Protein 4DVH (pdb70)

Radius of gyration: 22.49 Å; Cα contacts (8 Å, |Δi|>4): 742; chains: 2; bounding box: 61×50×55 Å

InterPro domains:
  IPR001189 Manganese/iron superoxide dismutase [PIRSF000349] (12-232)
  IPR001189 Manganese/iron superoxide dismutase [PR01703] (59-72)
  IPR001189 Manganese/iron superoxide dismutase [PR01703] (101-114)
  IPR001189 Manganese/iron superoxide dismutase [PR01703] (153-161)
  IPR001189 Manganese/iron superoxide dismutase [PR01703] (192-204)
  IPR019831 Manganese/iron superoxide dismutase, N-terminal [PF00081] (35-117)
  IPR019832 Manganese/iron superoxide dismutase, C-terminal [PF02777] (126-226)
  IPR019833 Manganese/iron superoxide dismutase, binding site [PS00088] (194-201)
  IPR036314 Manganese/iron superoxide dismutase, C-terminal domain superfamily [G3DSA:3.55.40.20] (119-233)
  IPR036314 Manganese/iron superoxide dismutase, C-terminal domain superfamily [SSF54719] (120-232)
  IPR036324 Manganese/iron superoxide dismutase, N-terminal domain superfamily [G3DSA:1.10.287.990] (52-118)
  IPR036324 Manganese/iron superoxide dismutase, N-terminal domain superfamily [SSF46609] (35-119)

Solvent-accessible surface area: 17767 Å² total; per-residue (Å²): 125,13,107,8,139,48,29,182,26,58,26,78,55,134,105,1,0,50,98,14,10,39,66,94,2,4,51,0,4,19,30,96,20,0,101,58,17,7,71,100,2,49,81,83,5,45,109,108,18,71,67,78,21,18,66,89,0,0,95,55,2,20,163,49,89,167,82,138,36,9,33,33,15,0,0,0,12,16,0,0,40,10,2,1,98,0,4,18,48,114,11,91,92,30,44,186,77,0,82,71,27,0,56,93,69,42,49,36,31,121,99,0,39,86,39,0,9,95,20,0,55,88,11,55,3,0,0,0,0,0,0,0,0,26,53,106,59,175,48,51,5,45,46,22,57,10,61,29,2,19,2,0,28,56,115,45,19,96,9,0,0,0,0,0,0,9,7,0,1,6,2,70,39,8,22,43,94,25,55,51,0,0,126,79,0,32,57,0,1,25,12,92,41,0,10,125,46,14,57,117,8,78,204,91,47,4,94,7,142,49,24,199,30,83,26,79,57,134,106,1,0,50,97,12,10,39,69,95,1,4,51,1,3,20,28,93,21,0,104,57,19,8,76,96,0,45,78,84,3,40,118,103,31,73,68,95,48,6,71,80,0,0,101,58,2,16,162,44,79,165,86,134,37,10,32,31,16,0,0,0,3,18,0,0,15,6,2,2,111,0,4,16,51,114,15,91,92,30,43,184,72,0,84,68,26,0,58,93,72,42,48,34,36,132,98,0,56,89,42,0,9,107,20,0,52,89,11,55,3,0,0,0,0,0,0,0,0,28,53,105,66,199,51,60,6,45,39,21,57,9,61,28,2,19,2,0,36,57,114,47,18,112,10,0,0,0,0,0,0,10,7,1,0,6,2,71,39,8,22,42,94,24,50,48,0,0,121,79,0,32,56,0,1,21,13,92,27,0,9,124,40,22,65,114,9,136

Organism: Trypanosoma cruzi (strain CL Brener) (NCBI:txid353153)

Nearest PDB structures (foldseek):
  4dvh-assembly1_B  TM=1.002E+00  e=4.075E-36  Trypanosoma cruzi strain CL Brener
  4h3e-assembly2_B  TM=9.977E-01  e=4.562E-34  Trypanosoma cruzi strain CL Brener
  7sbh-assembly1_A-2  TM=9.423E-01  e=1.551E-19  Acinetobacter sp. Ver3
  8rdj-assembly1_I  TM=9.355E-01  e=3.514E-17  Sinapis alba
  3dc6-assembly1_C  TM=8.945E-01  e=4.495E-16  Caenorhabditis elegans

B-factor: mean 28.56, std 12.01, range [8.8, 100.06]

Secondary structure (DSSP, 8-state):
--S--PPPPSS-GGG-BTTTB-HHHHHHIIIIIIHHHHHHHHHHHTTTTTT--HHHHHHHHTT-GGGHHHHHHHHHHHHHHHHHHSB-TT-BPPPHHHHHHHHHHHSSHHHHHHHHHHHHHTS-SSEEEEEEEETTTTTEEEEEEEETT--GGGGT-EEEEEEE-SGGGTHHHHTT-HHHHHHHGGGTBBHHHHHHHHHHHT-/-BSSP-PPPPSS-GGG-BTTTB-HHHHHHIIIIIIHHHHHHHHHHHTTTTTT-BHHHHHHHHTT-GGGHHHHHHHHHHHHHHHHHTTB-TT-BPPPHHHHHHHHHHHSSHHHHHHHHHHHHHTS-SSEEEEEEEETTTTTEEEEEEEETT--GGGGT-EEEEEEE-SGGGTHHHHTT-HHHHHHHGGGTBBHHHHHHHHHHH-

Foldseek 3Di:
DPLDDQDDFPDDLCCPAPDFGHSVLSCCVRVPVLRVLSVQLCVLCVCVQPPPDLLRQLQVCPPPPVCVSNNLSSLVNVQSVQARRFFHHQAADADPVVQVLQCVQQVGPVSSLVVQLVLLVPQPAWWKWFWWQQVVPLRHTDIDIDHRSDDCVNVVTQTLHIDTSHCSNPCVPQNPCSSVSSVCRVRTTHNVSSVVSSVVSND/DFPLDDQDDFPDDLCCPAPDFGHSVLSCCVRVPVLVVLSVQLNVLCPVVRHPPHLLCQLQVCPPPPVCVSNNLSSLVNVLSSQASHFFHHQAADADPQVQVLQCVQQVGPVSSLVVQLVLLVPLPAWWKWFWWQDVVPVRHTDIDIDHRSDDCSNVVTQTLHIDTSHCSNPCVPQNVPSSVSSVCRVRTTHNVSSVVSSVVSD

Structure (mmCIF, N/CA/C/O backbone):
data_4DVH
#
_entry.id   4DVH
#
_cell.length_a   47.170
_cell.length_b   74.550
_cell.length_c   56.850
_cell.angle_alpha   90.00
_cell.angle_beta   96.81
_cell.angle_gamma   90.00
#
_symmetry.space_group_name_H-M   'P 1 21 1'
#
loop_
_entity.id
_entity.type
_entity.pdbx_description
1 polymer 'Superoxide dismutase'
2 non-polymer 'FE (III) ION'
3 water water
#
loop_
_atom_site.group_PDB
_atom_site.id
_atom_site.type_symbol
_atom_site.label_atom_id
_atom_site.label_alt_id
_atom_site.label_comp_id
_atom_site.label_asym_id
_atom_site.label_entity_id
_atom_site.label_seq_id
_atom_site.pdbx_PDB_ins_code
_atom_site.Cartn_x
_atom_site.Cartn_y
_atom_site.Cartn_z
_atom_site.occupancy
_atom_site.B_iso_or_equiv
_atom_site.auth_seq_id
_atom_site.auth_comp_id
_atom_site.auth_asym_id
_atom_site.auth_atom_id
_atom_site.pdbx_PDB_model_num
ATOM 1 N N . HIS A 1 6 ? 17.781 8.930 30.855 1.00 79.72 0 HIS A N 1
ATOM 2 C CA . HIS A 1 6 ? 18.863 9.809 31.306 1.00 79.33 0 HIS A CA 1
ATOM 3 C C . HIS A 1 6 ? 20.273 9.323 30.893 1.00 80.44 0 HIS A C 1
ATOM 4 O O . HIS A 1 6 ? 20.392 8.337 30.162 1.00 79.48 0 HIS A O 1
ATOM 11 N N . ALA A 1 7 ? 21.330 10.049 31.325 1.00 75.29 1 ALA A N 1
ATOM 12 C CA . ALA A 1 7 ? 22.732 9.717 31.056 1.00 74.18 1 ALA A CA 1
ATOM 13 C C . ALA A 1 7 ? 23.577 9.911 32.340 1.00 75.97 1 ALA A C 1
ATOM 14 O O . ALA A 1 7 ? 23.456 10.979 32.958 1.00 75.51 1 ALA A O 1
ATOM 16 N N . PRO A 1 8 ? 24.388 8.905 32.805 1.00 69.95 2 PRO A N 1
ATOM 17 C CA . PRO A 1 8 ? 24.652 7.579 32.204 1.00 67.96 2 PRO A CA 1
ATOM 18 C C . PRO A 1 8 ? 23.429 6.663 32.237 1.00 65.80 2 PRO A C 1
ATOM 19 O O . PRO A 1 8 ? 22.821 6.459 33.296 1.00 65.93 2 PRO A O 1
ATOM 23 N N . ALA A 1 9 ? 23.026 6.198 31.035 1.00 55.80 3 ALA A N 1
ATOM 24 C CA . ALA A 1 9 ? 21.866 5.343 30.797 1.00 52.32 3 ALA A CA 1
ATOM 25 C C . ALA A 1 9 ? 22.039 3.948 31.362 1.00 48.13 3 ALA A C 1
ATOM 26 O O . ALA A 1 9 ? 23.159 3.450 31.440 1.00 46.66 3 ALA A O 1
ATOM 28 N N . GLU A 1 10 ? 20.924 3.308 31.737 1.00 40.08 4 GLU A N 1
ATOM 29 C CA . GLU A 1 10 ? 20.918 1.922 32.203 1.00 37.71 4 GLU A CA 1
ATOM 30 C C . GLU A 1 10 ? 19.697 1.176 31.771 1.00 36.82 4 GLU A C 1
ATOM 31 O O . GLU A 1 10 ? 18.671 1.781 31.503 1.00 36.98 4 GLU A O 1
ATOM 37 N N . LEU A 1 11 ? 19.831 -0.132 31.664 1.00 30.10 5 LEU A N 1
ATOM 38 C CA . LEU A 1 11 ? 18.778 -1.052 31.300 1.00 28.49 5 LEU A CA 1
ATOM 39 C C . LEU A 1 11 ? 17.718 -0.980 32.418 1.00 31.44 5 LEU A C 1
ATOM 40 O O . LEU A 1 11 ? 18.064 -1.179 33.589 1.00 30.34 5 LEU A O 1
ATOM 45 N N . PRO A 1 12 ? 16.470 -0.565 32.094 1.00 27.74 6 PRO A N 1
ATOM 46 C CA . PRO A 1 12 ? 15.445 -0.414 33.144 1.00 27.38 6 PRO A CA 1
ATOM 47 C C . PRO A 1 12 ? 14.917 -1.732 33.679 1.00 30.03 6 PRO A C 1
ATOM 48 O O . PRO A 1 12 ? 14.964 -2.762 33.013 1.00 27.20 6 PRO A O 1
ATOM 52 N N . LYS A 1 13 ? 14.348 -1.666 34.867 1.00 29.07 7 LYS A N 1
ATOM 53 C CA . LYS A 1 13 ? 13.738 -2.819 35.515 1.00 29.11 7 LYS A CA 1
ATOM 54 C C . LYS A 1 13 ? 12.377 -2.982 34.874 1.00 30.97 7 LYS A C 1
ATOM 55 O O . LYS A 1 13 ? 11.700 -1.986 34.614 1.00 30.79 7 LYS A O 1
ATOM 61 N N . LEU A 1 14 ? 12.003 -4.218 34.563 1.00 25.85 8 LEU A N 1
ATOM 62 C CA . LEU A 1 14 ? 10.709 -4.489 33.933 1.00 24.47 8 LEU A CA 1
ATOM 63 C C . LEU A 1 14 ? 9.687 -4.715 35.008 1.00 26.27 8 LEU A C 1
ATOM 64 O O . LEU A 1 14 ? 10.053 -5.043 36.138 1.00 26.45 8 LEU A O 1
ATOM 69 N N . GLY A 1 15 ? 8.414 -4.567 34.641 1.00 20.36 9 GLY A N 1
ATOM 70 C CA . GLY A 1 15 ? 7.285 -4.757 35.534 1.00 19.26 9 GLY A CA 1
ATOM 71 C C . GLY A 1 15 ? 7.034 -6.204 35.894 1.00 22.36 9 GLY A C 1
ATOM 72 O O . GLY A 1 15 ? 6.318 -6.473 36.857 1.00 21.46 9 GLY A O 1
ATOM 73 N N . PHE A 1 16 ? 7.660 -7.134 35.157 1.00 19.73 10 PHE A N 1
ATOM 74 C CA . PHE A 1 16 ? 7.527 -8.586 35.278 1.00 19.87 10 PHE A CA 1
ATOM 75 C C . PHE A 1 16 ? 8.894 -9.277 35.209 1.00 29.65 10 PHE A C 1
ATOM 76 O O . PHE A 1 16 ? 9.898 -8.639 34.865 1.00 31.02 10 PHE A O 1
ATOM 84 N N . ASN A 1 17 ? 8.932 -10.598 35.482 1.00 28.54 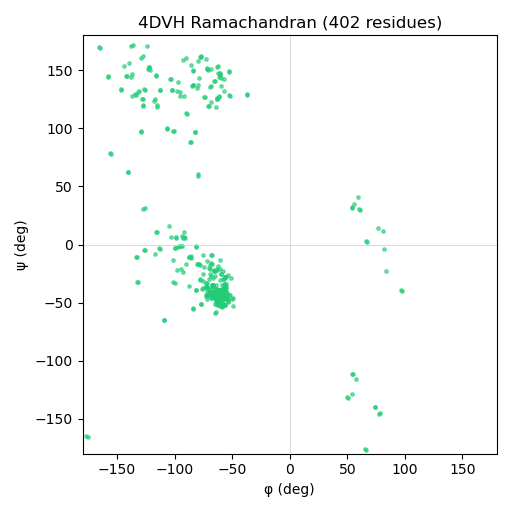11 ASN A N 1
ATOM 85 C CA . ASN A 1 17 ? 10.183 -11.356 35.404 1.00 28.67 11 ASN A CA 1
ATOM 86 C C . ASN A 1 17 ? 10.351 -11.887 33.982 1.00 33.70 11 ASN A C 1
ATOM 87 O O . ASN A 1 17 ? 9.585 -12.774 33.581 1.00 31.84 11 ASN A O 1
ATOM 92 N N . TRP A 1 18 ? 11.362 -11.362 33.232 1.00 32.64 12 TRP A N 1
ATOM 93 C CA . TRP A 1 18 ? 11.657 -11.783 31.859 1.00 33.18 12 TRP A CA 1
ATOM 94 C C . TRP A 1 18 ? 11.998 -13.265 31.765 1.00 33.39 12 TRP A C 1
ATOM 95 O O . TRP A 1 18 ? 11.765 -13.863 30.713 1.00 30.88 12 TRP A O 1
ATOM 106 N N . LYS A 1 19 ? 12.507 -13.858 32.876 1.00 27.91 13 LYS A N 1
ATOM 107 C CA . LYS A 1 19 ? 12.862 -15.276 32.963 1.00 27.88 13 LYS A CA 1
ATOM 108 C C . LYS A 1 19 ? 11.648 -16.187 32.790 1.00 30.64 13 LYS A C 1
ATOM 109 O O . LYS A 1 19 ? 11.814 -17.331 32.394 1.00 32.53 13 LYS A O 1
ATOM 115 N N . ASP A 1 20 ? 10.436 -15.677 33.025 1.00 25.35 14 ASP A N 1
ATOM 116 C CA . ASP A 1 20 ? 9.202 -16.440 32.801 1.00 26.33 14 ASP A CA 1
ATOM 117 C C . ASP A 1 20 ? 8.541 -16.080 31.448 1.00 29.56 14 ASP A C 1
ATOM 118 O O . ASP A 1 20 ? 7.422 -16.520 31.167 1.00 30.01 14 ASP A O 1
ATOM 123 N N . GLY A 1 21 ? 9.226 -15.268 30.649 1.00 24.49 15 GLY A N 1
ATOM 124 C CA . GLY A 1 21 ? 8.709 -14.764 29.386 1.00 22.91 15 GLY A CA 1
ATOM 125 C C . GLY A 1 21 ? 7.673 -13.696 29.662 1.00 26.27 15 GLY A C 1
ATOM 126 O O . GLY A 1 21 ? 7.833 -12.893 30.586 1.00 25.54 15 GLY A O 1
ATOM 127 N N . CYS A 1 22 ? 6.587 -13.698 28.883 1.00 23.11 16 CYS A N 1
ATOM 128 C CA . CYS A 1 22 ? 5.476 -12.776 29.039 1.00 23.01 16 CYS A CA 1
ATOM 129 C C . CYS A 1 22 ? 4.261 -13.472 28.427 1.00 27.44 16 CYS A C 1
ATOM 130 O O . CYS A 1 22 ? 3.898 -13.254 27.265 1.00 27.15 16 CYS A O 1
ATOM 133 N N . ALA A 1 23 ? 3.713 -14.407 29.217 1.00 24.20 17 ALA A N 1
ATOM 134 C CA . ALA A 1 23 ? 2.584 -15.273 28.885 1.00 23.81 17 ALA A CA 1
ATOM 135 C C . ALA A 1 23 ? 1.313 -14.490 28.569 1.00 27.38 17 ALA A C 1
ATOM 136 O O . ALA A 1 23 ? 1.061 -13.455 29.190 1.00 26.47 17 ALA A O 1
ATOM 138 N N . PRO A 1 24 ? 0.496 -14.951 27.602 1.00 25.60 18 PRO A N 1
ATOM 139 C CA . PRO A 1 24 ? 0.632 -16.198 26.821 1.00 25.78 18 PRO A CA 1
ATOM 140 C C . PRO A 1 24 ? 1.388 -16.092 25.490 1.00 30.55 18 PRO A C 1
ATOM 141 O O . PRO A 1 24 ? 1.440 -17.083 24.777 1.00 29.94 18 PRO A O 1
ATOM 145 N N . VAL A 1 25 ? 1.995 -14.927 25.167 1.00 28.55 19 VAL A N 1
ATOM 146 C CA . VAL A 1 25 ? 2.617 -14.712 23.848 1.00 27.75 19 VAL A CA 1
ATOM 147 C C . VAL A 1 25 ? 4.138 -14.833 23.721 1.00 31.74 19 VAL A C 1
ATOM 148 O O . VAL A 1 25 ? 4.603 -15.250 22.651 1.00 31.64 19 VAL A O 1
ATOM 152 N N . PHE A 1 26 ? 4.916 -14.475 24.772 1.00 26.65 20 PHE A N 1
ATOM 153 C CA . PHE A 1 26 ? 6.376 -14.545 24.669 1.00 25.33 20 PHE A CA 1
ATOM 154 C C . PHE A 1 26 ? 7.023 -15.587 25.553 1.00 28.56 20 PHE A C 1
ATOM 155 O O . PHE A 1 26 ? 6.738 -15.667 26.741 1.00 28.38 20 PHE A O 1
ATOM 163 N N . SER A 1 27 ? 7.932 -16.361 24.961 1.00 23.44 21 SER A N 1
ATOM 164 C CA . SER A 1 27 ? 8.691 -17.392 25.643 1.00 22.37 21 SER A CA 1
ATOM 165 C C . SER A 1 27 ? 9.812 -16.718 26.444 1.00 28.39 21 SER A C 1
ATOM 166 O O . SER A 1 27 ? 10.202 -15.600 26.097 1.00 27.26 21 SER A O 1
ATOM 169 N N . PRO A 1 28 ? 10.404 -17.412 27.455 1.00 26.15 22 PRO A N 1
ATOM 170 C CA . PRO A 1 28 ? 11.550 -16.824 28.181 1.00 25.26 22 PRO A CA 1
ATOM 171 C C . PRO A 1 28 ? 12.728 -16.456 27.280 1.00 25.87 22 PRO A C 1
ATOM 172 O O . PRO A 1 28 ? 13.352 -15.417 27.501 1.00 24.47 22 PRO A O 1
ATOM 176 N N . ARG A 1 29 ? 13.015 -17.281 26.251 1.00 22.37 23 ARG A N 1
ATOM 177 C CA . ARG A 1 29 ? 14.123 -17.040 25.322 1.00 21.59 23 ARG A CA 1
ATOM 178 C C . ARG A 1 29 ? 13.943 -15.781 24.510 1.00 25.80 23 ARG A C 1
ATOM 179 O O . ARG A 1 29 ? 14.901 -15.004 24.385 1.00 25.48 23 ARG A O 1
ATOM 187 N N . GLN A 1 30 ? 12.720 -15.566 23.972 1.00 21.35 24 GLN A N 1
ATOM 188 C CA . GLN A 1 30 ? 12.391 -14.370 23.192 1.00 20.88 24 GLN A CA 1
ATOM 189 C C . GLN A 1 30 ? 12.620 -13.113 24.039 1.00 22.54 24 GLN A C 1
ATOM 190 O O . GLN A 1 30 ? 13.177 -12.134 23.550 1.00 20.72 24 GLN A O 1
ATOM 196 N N . MET A 1 31 ? 12.206 -13.161 25.314 1.00 18.93 25 MET A N 1
ATOM 197 C CA . MET A 1 31 ? 12.366 -12.040 26.238 1.00 18.79 25 MET A CA 1
ATOM 198 C C . MET A 1 31 ? 13.838 -11.850 26.603 1.00 23.15 25 MET A C 1
ATOM 199 O O . MET A 1 31 ? 14.337 -10.725 26.638 1.00 21.15 25 MET A O 1
ATOM 204 N N . GLU A 1 32 ? 14.534 -12.960 26.835 1.00 21.51 26 GLU A N 1
ATOM 205 C CA . GLU A 1 32 ? 15.941 -12.963 27.212 1.00 21.23 26 GLU A CA 1
ATOM 206 C C . GLU A 1 32 ? 16.797 -12.296 26.140 1.00 25.80 26 GLU A C 1
ATOM 207 O O . GLU A 1 32 ? 17.591 -11.403 26.454 1.00 23.99 26 GLU A O 1
ATOM 213 N N . LEU A 1 33 ? 16.650 -12.740 24.868 1.00 22.10 27 LEU A N 1
ATOM 214 C CA . LEU A 1 33 ? 17.402 -12.155 23.760 1.00 19.15 27 LEU A CA 1
ATOM 215 C C . LEU A 1 33 ? 17.040 -10.687 23.582 1.00 22.36 27 LEU A C 1
ATOM 216 O O . LEU A 1 33 ? 17.917 -9.835 23.514 1.00 20.92 27 LEU A O 1
ATOM 221 N N . HIS A 1 34 ? 15.735 -10.381 23.542 1.00 19.76 28 HIS A N 1
ATOM 222 C CA . HIS A 1 34 ? 15.302 -9.014 23.309 1.00 17.81 28 HIS A CA 1
ATOM 223 C C . HIS A 1 34 ? 15.810 -7.978 24.316 1.00 24.00 28 HIS A C 1
ATOM 224 O O . HIS A 1 34 ? 16.314 -6.924 23.927 1.00 23.46 28 HIS A O 1
ATOM 231 N N . TYR A 1 35 ? 15.689 -8.295 25.592 1.00 20.99 29 TYR A N 1
ATOM 232 C CA . TYR A 1 35 ? 16.082 -7.409 26.685 1.00 20.13 29 TYR A CA 1
ATOM 233 C C . TYR A 1 35 ? 17.573 -7.483 27.021 1.00 25.76 29 TYR A C 1
ATOM 234 O O . TYR A 1 35 ? 18.247 -6.453 27.037 1.00 24.29 29 TYR A O 1
ATOM 243 N N . THR A 1 36 ? 18.089 -8.687 27.300 1.00 24.66 30 THR A N 1
ATOM 244 C CA . THR A 1 36 ? 19.482 -8.848 27.751 1.00 25.84 30 THR A CA 1
ATOM 245 C C . THR A 1 36 ? 20.526 -8.780 26.648 1.00 30.43 30 THR A C 1
ATOM 246 O O . THR A 1 36 ? 21.715 -8.618 26.956 1.00 29.44 30 THR A O 1
ATOM 250 N N . LYS A 1 37 ? 20.106 -8.938 25.378 1.00 25.69 31 LYS A N 1
ATOM 251 C CA . LYS A 1 37 ? 21.055 -8.881 24.263 1.00 24.76 31 LYS A CA 1
ATOM 252 C C . LYS A 1 37 ? 20.860 -7.605 23.459 1.00 27.80 31 LYS A C 1
ATOM 253 O O . LYS A 1 37 ? 21.725 -6.732 23.489 1.00 27.33 31 LYS A O 1
ATOM 259 N N . HIS A 1 38 ? 19.695 -7.463 22.805 1.00 21.98 32 HIS A N 1
ATOM 260 C CA . HIS A 1 38 ? 19.371 -6.299 21.990 1.00 20.21 32 HIS A CA 1
ATOM 261 C C . HIS A 1 38 ? 19.269 -5.007 22.813 1.00 25.60 32 HIS A C 1
ATOM 262 O O . HIS A 1 38 ? 20.033 -4.087 22.550 1.00 27.27 32 HIS A O 1
ATOM 269 N N . HIS A 1 39 ? 18.386 -4.923 23.818 1.00 19.97 33 HIS A N 1
ATOM 270 C CA . HIS A 1 39 ? 18.269 -3.671 24.579 1.00 18.58 33 HIS A CA 1
ATOM 271 C C . HIS A 1 39 ? 19.569 -3.331 25.322 1.00 24.52 33 HIS A C 1
ATOM 272 O O . HIS A 1 39 ? 20.010 -2.177 25.272 1.00 24.15 33 HIS A O 1
ATOM 279 N N . LYS A 1 40 ? 20.202 -4.334 25.975 1.00 22.47 34 LYS A N 1
ATOM 280 C CA . LYS A 1 40 ? 21.459 -4.123 26.708 1.00 22.45 34 LYS A CA 1
ATOM 281 C C . LYS A 1 40 ? 22.556 -3.552 25.796 1.00 23.79 34 LYS A C 1
ATOM 282 O O . LYS A 1 40 ? 23.277 -2.641 26.212 1.00 23.57 34 LYS A O 1
ATOM 288 N N . ALA A 1 41 ? 22.619 -4.025 24.528 1.00 18.51 35 ALA A N 1
ATOM 289 C CA . ALA A 1 41 ? 23.611 -3.522 23.554 1.00 17.58 35 ALA A CA 1
ATOM 290 C C . ALA A 1 41 ? 23.342 -2.067 23.205 1.00 18.87 35 ALA A C 1
ATOM 291 O O . ALA A 1 41 ? 24.274 -1.294 23.026 1.00 19.00 35 ALA A O 1
ATOM 293 N N . TYR A 1 42 ? 22.069 -1.682 23.142 1.00 15.69 36 TYR A N 1
ATOM 294 C CA . TYR A 1 42 ? 21.703 -0.292 22.876 1.00 15.55 36 TYR A CA 1
ATOM 295 C C . TYR A 1 42 ? 22.144 0.604 24.044 1.00 19.76 36 TYR A C 1
ATOM 296 O O . TYR A 1 42 ? 22.745 1.662 23.809 1.00 20.33 36 TYR A O 1
ATOM 305 N N . VAL A 1 43 ? 21.913 0.152 25.288 1.00 15.01 37 VAL A N 1
ATOM 306 C CA . VAL A 1 43 ? 22.308 0.865 26.505 1.00 14.24 37 VAL A CA 1
ATOM 307 C C . VAL A 1 43 ? 23.850 1.059 26.555 1.00 22.60 37 VAL A C 1
ATOM 308 O O . VAL A 1 43 ? 24.327 2.198 26.736 1.00 21.86 37 VAL A O 1
ATOM 312 N N . ASP A 1 44 ? 24.615 -0.042 26.339 1.00 19.62 38 ASP A N 1
ATOM 313 C CA . ASP A 1 44 ? 26.070 0.004 26.392 1.00 19.85 38 ASP A CA 1
ATOM 314 C C . ASP A 1 44 ? 26.620 0.915 25.327 1.00 24.73 38 ASP A C 1
ATOM 315 O O . ASP A 1 44 ? 27.473 1.746 25.643 1.00 26.32 38 ASP A O 1
ATOM 320 N N . LYS A 1 45 ? 26.121 0.794 24.074 1.00 19.65 39 LYS A N 1
ATOM 321 C CA . LYS A 1 45 ? 26.623 1.620 22.986 1.00 18.95 39 LYS A CA 1
ATOM 322 C C . LYS A 1 45 ? 26.263 3.104 23.159 1.00 22.81 39 LYS A C 1
ATOM 323 O O . LYS A 1 45 ? 27.066 3.980 22.841 1.00 21.06 39 LYS A O 1
ATOM 329 N N . LEU A 1 46 ? 25.079 3.375 23.712 1.00 20.28 40 LEU A N 1
ATOM 330 C CA . LEU A 1 46 ? 24.644 4.737 24.018 1.00 20.23 40 LEU A CA 1
ATOM 331 C C . LEU A 1 46 ? 25.626 5.347 25.033 1.00 24.76 40 LEU A C 1
ATOM 332 O O . LEU A 1 46 ? 26.142 6.425 24.783 1.00 24.70 40 LEU A O 1
ATOM 337 N N . ASN A 1 47 ? 25.892 4.649 26.155 1.00 21.70 41 ASN A N 1
ATOM 338 C CA . ASN A 1 47 ? 26.833 5.096 27.195 1.00 21.94 41 ASN A CA 1
ATOM 339 C C . ASN A 1 47 ? 28.230 5.385 26.614 1.00 28.58 41 ASN A C 1
ATOM 340 O O . ASN A 1 47 ? 28.831 6.402 26.967 1.00 29.83 41 ASN A O 1
ATOM 345 N N . ALA A 1 48 ? 28.702 4.538 25.672 1.00 24.63 42 ALA A N 1
ATOM 346 C CA . ALA A 1 48 ? 29.998 4.700 25.000 1.00 23.90 42 ALA A CA 1
ATOM 347 C C . ALA A 1 48 ? 30.018 5.929 24.075 1.00 28.66 42 ALA A C 1
ATOM 348 O O . ALA A 1 48 ? 30.969 6.713 24.126 1.00 29.92 42 ALA A O 1
ATOM 350 N N . LEU A 1 49 ? 28.984 6.126 23.252 1.00 22.18 43 LEU A N 1
ATOM 351 C CA . LEU A 1 49 ? 28.953 7.282 22.339 1.00 22.82 43 LEU A CA 1
ATOM 352 C C . LEU A 1 49 ? 28.633 8.625 23.018 1.00 28.65 43 LEU A C 1
ATOM 353 O O . LEU A 1 49 ? 28.993 9.699 22.505 1.00 27.18 43 LEU A O 1
ATOM 358 N N . ALA A 1 50 ? 27.942 8.558 24.143 1.00 26.68 44 ALA A N 1
ATOM 359 C CA . ALA A 1 50 ? 27.566 9.740 24.885 1.00 27.71 44 ALA A CA 1
ATOM 360 C C . ALA A 1 50 ? 28.668 10.144 25.872 1.00 34.17 44 ALA A C 1
ATOM 361 O O . ALA A 1 50 ? 28.862 11.340 26.099 1.00 35.36 44 ALA A O 1
ATOM 363 N N . GLY A 1 51 ? 29.353 9.161 26.454 1.00 30.21 45 GLY A N 1
ATOM 364 C CA . GLY A 1 51 ? 30.376 9.410 27.457 1.00 29.62 45 GLY A CA 1
ATOM 365 C C . GLY A 1 51 ? 29.803 10.184 28.631 1.00 34.64 45 GLY A C 1
ATOM 366 O O . GLY A 1 51 ? 28.866 9.730 29.286 1.00 34.31 45 GLY A O 1
ATOM 367 N N . THR A 1 52 ? 30.290 11.403 28.823 1.00 31.86 46 THR A N 1
ATOM 368 C CA . THR A 1 52 ? 29.867 12.270 29.912 1.00 30.88 46 THR A CA 1
ATOM 369 C C . THR A 1 52 ? 29.206 13.544 29.391 1.00 32.66 46 THR A C 1
ATOM 370 O O . THR A 1 52 ? 28.621 14.304 30.166 1.00 30.93 46 THR A O 1
ATOM 374 N N . THR A 1 53 ? 29.267 13.737 28.068 1.00 31.11 47 THR A N 1
ATOM 375 C CA . THR A 1 53 ? 28.756 14.882 27.299 1.00 32.28 47 THR A CA 1
ATOM 376 C C . THR A 1 53 ? 27.249 15.198 27.497 1.00 38.04 47 THR A C 1
ATOM 377 O O . THR A 1 53 ? 26.860 16.373 27.494 1.00 39.64 47 THR A O 1
ATOM 381 N N . TYR A 1 54 ? 26.420 14.156 27.655 1.00 31.45 48 TYR A N 1
ATOM 382 C CA . TYR A 1 54 ? 24.969 14.274 27.763 1.00 29.74 48 TYR A CA 1
ATOM 383 C C . TYR A 1 54 ? 24.423 14.092 29.152 1.00 32.57 48 TYR A C 1
ATOM 384 O O . TYR A 1 54 ? 23.212 13.939 29.318 1.00 31.62 48 TYR A O 1
ATOM 393 N N . ASP A 1 55 ? 25.297 14.176 30.164 1.00 30.28 49 ASP A N 1
ATOM 394 C CA . ASP A 1 55 ? 24.896 14.075 31.573 1.00 31.00 49 ASP A CA 1
ATOM 395 C C . ASP A 1 55 ? 23.855 15.123 31.940 1.00 33.84 49 ASP A C 1
ATOM 396 O O . ASP A 1 55 ? 23.888 16.238 31.408 1.00 32.67 49 ASP A O 1
ATOM 401 N N . GLY A 1 56 ? 22.905 14.722 32.793 1.00 31.07 50 GLY A N 1
ATOM 402 C CA . GLY A 1 56 ? 21.791 15.550 33.252 1.00 29.42 50 GLY A CA 1
ATOM 403 C C . GLY A 1 56 ? 20.609 15.582 32.310 1.00 33.13 50 GLY A C 1
ATOM 404 O O . GLY A 1 56 ? 19.490 15.890 32.721 1.00 34.09 50 GLY A O 1
ATOM 405 N N . LYS A 1 57 ? 20.841 15.283 31.028 1.00 30.11 51 LYS A N 1
ATOM 406 C CA . LYS A 1 57 ? 19.767 15.282 30.038 1.00 28.36 51 LYS A CA 1
ATOM 407 C C . LYS A 1 57 ? 18.948 14.007 30.134 1.00 30.87 51 LYS A C 1
ATOM 408 O O . LYS A 1 57 ? 19.499 12.921 30.354 1.00 30.27 51 LYS A O 1
ATOM 414 N N . SER A 1 58 ? 17.623 14.131 29.930 1.00 25.53 52 SER A N 1
ATOM 415 C CA . SER A 1 58 ? 16.791 12.950 29.879 1.00 24.58 52 SER A CA 1
ATOM 416 C C . SER A 1 58 ? 17.022 12.333 28.477 1.00 28.70 52 SER A C 1
ATOM 417 O O . SER A 1 58 ? 17.505 13.018 27.563 1.00 27.39 52 SER A O 1
ATOM 420 N N . ILE A 1 59 ? 16.666 11.054 28.309 1.00 24.96 53 ILE A N 1
ATOM 421 C CA . ILE A 1 59 ? 16.800 10.373 27.039 1.00 25.31 53 ILE A CA 1
ATOM 422 C C . ILE A 1 59 ? 16.068 11.114 25.911 1.00 30.17 53 ILE A C 1
ATOM 423 O O . ILE A 1 59 ? 16.604 11.170 24.814 1.00 30.73 53 ILE A O 1
ATOM 428 N N . GLU A 1 60 ? 14.877 11.713 26.197 1.00 25.68 54 GLU A N 1
ATOM 429 C CA . GLU A 1 60 ? 14.074 12.466 25.222 1.00 25.24 54 GLU A CA 1
ATOM 430 C C . GLU A 1 60 ? 14.857 13.695 24.720 1.00 30.55 54 GLU A C 1
ATOM 431 O O . GLU A 1 60 ? 14.974 13.888 23.510 1.00 29.75 54 GLU A O 1
ATOM 437 N N . GLU A 1 61 ? 15.465 14.458 25.646 1.00 27.11 55 GLU A N 1
ATOM 438 C CA . GLU A 1 61 ? 16.309 15.606 25.319 1.00 27.42 55 GLU A CA 1
ATOM 439 C C . GLU A 1 61 ? 17.523 15.210 24.464 1.00 29.24 55 GLU A C 1
ATOM 440 O O . GLU A 1 61 ? 17.875 15.951 23.534 1.00 27.31 55 GLU A O 1
ATOM 446 N N . ILE A 1 62 ? 18.146 14.034 24.758 1.00 23.87 56 ILE A N 1
ATOM 447 C CA . ILE A 1 62 ? 19.297 13.559 23.974 1.00 22.26 56 ILE A CA 1
ATOM 448 C C . ILE A 1 62 ? 18.781 13.292 22.574 1.00 27.56 56 ILE A C 1
ATOM 449 O O . ILE A 1 62 ? 19.331 13.839 21.619 1.00 27.07 56 ILE A O 1
ATOM 454 N N . ILE A 1 63 ? 17.669 12.510 22.456 1.00 24.62 57 ILE A N 1
ATOM 455 C CA . ILE A 1 63 ? 17.062 12.188 21.159 1.00 23.53 57 ILE A CA 1
ATOM 456 C C . ILE A 1 63 ? 16.848 13.444 20.312 1.00 25.40 57 ILE A C 1
ATOM 457 O O . ILE A 1 63 ? 17.319 13.489 19.183 1.00 24.55 57 ILE A O 1
ATOM 462 N N . LEU A 1 64 ? 16.179 14.462 20.875 1.00 23.03 58 LEU A N 1
ATOM 463 C CA . LEU A 1 64 ? 15.885 15.725 20.175 1.00 22.98 58 LEU A CA 1
ATOM 464 C C . LEU A 1 64 ? 17.117 16.536 19.788 1.00 28.08 58 LEU A C 1
ATOM 465 O O . LEU A 1 64 ? 17.138 17.105 18.706 1.00 27.98 58 LEU A O 1
ATOM 470 N N . ALA A 1 65 ? 18.150 16.567 20.652 1.00 25.13 59 ALA A N 1
ATOM 471 C CA . ALA A 1 65 ? 19.389 17.303 20.382 1.00 24.27 59 ALA A CA 1
ATOM 472 C C . ALA A 1 65 ? 20.138 16.729 19.169 1.00 30.39 59 ALA A C 1
ATOM 473 O O . ALA A 1 65 ? 20.607 17.503 18.349 1.00 30.27 59 ALA A O 1
ATOM 475 N N . VAL A 1 66 ? 20.224 15.371 19.056 1.00 26.20 60 VAL A N 1
ATOM 476 C CA . VAL A 1 66 ? 20.944 14.624 18.011 1.00 24.43 60 VAL A CA 1
ATOM 477 C C . VAL A 1 66 ? 20.178 14.234 16.728 1.00 26.10 60 VAL A C 1
ATOM 478 O O . VAL A 1 66 ? 20.815 13.842 15.745 1.00 25.42 60 VAL A O 1
ATOM 482 N N . ALA A 1 67 ? 18.845 14.284 16.741 1.00 23.05 61 ALA A N 1
ATOM 483 C CA . ALA A 1 67 ? 18.031 13.935 15.560 1.00 23.88 61 ALA A CA 1
ATOM 484 C C . ALA A 1 67 ? 18.385 14.855 14.375 1.00 31.21 61 ALA A C 1
ATOM 485 O O . ALA A 1 67 ? 18.573 16.048 14.585 1.00 31.17 61 ALA A O 1
ATOM 487 N N . ASN A 1 68 ? 18.528 14.298 13.164 1.00 30.11 62 ASN A N 1
ATOM 488 C CA . ASN A 1 68 ? 18.867 15.032 11.925 1.00 31.50 62 ASN A CA 1
ATOM 489 C C . ASN A 1 68 ? 20.211 15.787 12.003 1.00 38.12 62 ASN A C 1
ATOM 490 O O . ASN A 1 68 ? 20.343 16.925 11.530 1.00 37.56 62 ASN A O 1
ATOM 495 N N . ASP A 1 69 ? 21.202 15.119 12.617 1.00 36.02 63 ASP A N 1
ATOM 496 C CA . ASP A 1 69 ? 22.577 15.587 12.768 1.00 35.81 63 ASP A CA 1
ATOM 497 C C . ASP A 1 69 ? 23.458 14.449 12.289 1.00 39.06 63 ASP A C 1
ATOM 498 O O . ASP A 1 69 ? 23.708 13.499 13.036 1.00 37.42 63 ASP A O 1
ATOM 503 N N . ALA A 1 70 ? 23.904 14.543 11.025 1.00 36.16 64 ALA A N 1
ATOM 504 C CA . ALA A 1 70 ? 24.736 13.569 10.311 1.00 36.03 64 ALA A CA 1
ATOM 505 C C . ALA A 1 70 ? 25.998 13.130 11.069 1.00 38.70 64 ALA A C 1
ATOM 506 O O . ALA A 1 70 ? 26.474 12.002 10.897 1.00 39.60 64 ALA A O 1
ATOM 508 N N . GLU A 1 71 ? 26.517 14.010 11.913 1.00 33.61 65 GLU A N 1
ATOM 509 C CA . GLU A 1 71 ? 27.719 13.750 12.705 1.00 34.34 65 GLU A CA 1
ATOM 510 C C . GLU A 1 71 ? 27.447 12.896 13.958 1.00 38.36 65 GLU A C 1
ATOM 511 O O . GLU A 1 71 ? 28.396 12.366 14.538 1.00 39.85 65 GLU A O 1
ATOM 517 N N . LYS A 1 72 ? 26.167 12.782 14.383 1.00 30.88 66 LYS A N 1
ATOM 518 C CA . LYS A 1 72 ? 25.780 12.048 15.586 1.00 28.82 66 LYS A CA 1
ATOM 519 C C . LYS A 1 72 ? 24.675 11.008 15.301 1.00 32.32 66 LYS A C 1
ATOM 520 O O . LYS A 1 72 ? 23.865 10.724 16.189 1.00 33.52 66 LYS A O 1
ATOM 526 N N . LYS A 1 73 ? 24.648 10.436 14.075 1.00 26.39 67 LYS A N 1
ATOM 527 C CA . LYS A 1 73 ? 23.664 9.421 13.679 1.00 26.05 67 LYS A CA 1
ATOM 528 C C . LYS A 1 73 ? 23.756 8.156 14.556 1.00 27.94 67 LYS A C 1
ATOM 529 O O . LYS A 1 73 ? 22.720 7.594 14.929 1.00 25.62 67 LYS A O 1
ATOM 535 N N . GLY A 1 74 ? 24.994 7.749 14.877 1.00 23.43 68 GLY A N 1
ATOM 536 C CA . GLY A 1 74 ? 25.291 6.621 15.739 1.00 22.62 68 GLY A CA 1
ATOM 537 C C . GLY A 1 74 ? 24.630 6.793 17.093 1.00 28.22 68 GLY A C 1
ATOM 538 O O . GLY A 1 74 ? 23.900 5.911 17.555 1.00 27.60 68 GLY A O 1
ATOM 539 N N . LEU A 1 75 ? 24.856 7.953 17.724 1.00 24.76 69 LEU A N 1
ATOM 540 C CA . LEU A 1 75 ? 24.274 8.312 19.010 1.00 23.48 69 LEU A CA 1
ATOM 541 C C . LEU A 1 75 ? 22.741 8.392 18.911 1.00 25.16 69 LEU A C 1
ATOM 542 O O . LEU A 1 75 ? 22.063 7.862 19.783 1.00 24.35 69 LEU A O 1
ATOM 547 N N . PHE A 1 76 ? 22.199 8.985 17.832 1.00 21.12 70 PHE A N 1
ATOM 548 C CA . PHE A 1 76 ? 20.736 9.047 17.628 1.00 19.78 70 PHE A CA 1
ATOM 549 C C . PHE A 1 76 ? 20.156 7.634 17.645 1.00 21.59 70 PHE A C 1
ATOM 550 O O . PHE A 1 76 ? 19.192 7.376 18.379 1.00 18.50 70 PHE A O 1
ATOM 558 N N . ASN A 1 77 ? 20.737 6.728 16.821 1.00 18.98 71 ASN A N 1
ATOM 559 C CA . ASN A 1 77 ? 20.288 5.335 16.727 1.00 19.05 71 ASN A CA 1
ATOM 560 C C . ASN A 1 77 ? 20.235 4.623 18.092 1.00 23.74 71 ASN A C 1
ATOM 561 O O . ASN A 1 77 ? 19.256 3.973 18.400 1.00 24.80 71 ASN A O 1
ATOM 566 N N . GLN A 1 78 ? 21.276 4.748 18.899 1.00 20.08 72 GLN A N 1
ATOM 567 C CA . GLN A 1 78 ? 21.355 4.101 20.210 1.00 19.02 72 GLN A CA 1
ATOM 568 C C . GLN A 1 78 ? 20.421 4.762 21.221 1.00 22.34 72 GLN A C 1
ATOM 569 O O . GLN A 1 78 ? 19.735 4.039 21.936 1.00 21.41 72 GLN A O 1
ATOM 575 N N . ALA A 1 79 ? 20.375 6.127 21.273 1.00 19.30 73 ALA A N 1
ATOM 576 C CA . ALA A 1 79 ? 19.487 6.873 22.188 1.00 18.55 73 ALA A CA 1
ATOM 577 C C . ALA A 1 79 ? 18.016 6.575 21.887 1.00 23.78 73 ALA A C 1
ATOM 578 O O . ALA A 1 79 ? 17.242 6.295 22.815 1.00 24.64 73 ALA A O 1
ATOM 580 N N . ALA A 1 80 ? 17.637 6.624 20.590 1.00 17.76 74 ALA A N 1
ATOM 581 C CA . ALA A 1 80 ? 16.262 6.387 20.161 1.00 16.32 74 ALA A CA 1
ATOM 582 C C . ALA A 1 80 ? 15.875 4.951 20.443 1.00 20.41 74 ALA A C 1
ATOM 583 O O . ALA A 1 80 ? 14.772 4.722 20.912 1.00 20.66 74 ALA A O 1
ATOM 585 N N . GLN A 1 81 ? 16.769 3.984 20.156 1.00 15.34 75 GLN A N 1
ATOM 586 C CA . GLN A 1 81 ? 16.460 2.577 20.405 1.00 15.80 75 GLN A CA 1
ATOM 587 C C . GLN A 1 81 ? 16.324 2.273 21.890 1.00 20.12 75 GLN A C 1
ATOM 588 O O . GLN A 1 81 ? 15.507 1.437 22.248 1.00 20.72 75 GLN A O 1
ATOM 594 N N . HIS A 1 82 ? 17.124 2.940 22.754 1.00 16.05 76 HIS A N 1
ATOM 595 C CA . HIS A 1 82 ? 17.008 2.792 24.194 1.00 16.35 76 HIS A CA 1
ATOM 596 C C . HIS A 1 82 ? 15.633 3.302 24.670 1.00 20.81 76 HIS A C 1
ATOM 597 O O . HIS A 1 82 ? 14.961 2.602 25.436 1.00 18.06 76 HIS A O 1
ATOM 604 N N . PHE A 1 83 ? 15.205 4.516 24.195 1.00 18.06 77 PHE A N 1
ATOM 605 C CA . PHE A 1 83 ? 13.881 5.050 24.512 1.00 18.12 77 PHE A CA 1
ATOM 606 C C . PHE A 1 83 ? 12.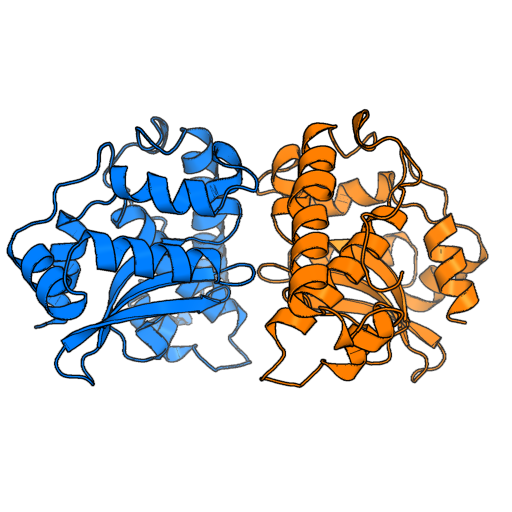792 4.072 24.013 1.00 21.29 77 PHE A C 1
ATOM 607 O O . PHE A 1 83 ? 11.899 3.710 24.779 1.00 21.58 77 PHE A O 1
ATOM 615 N N . ASN A 1 84 ? 12.855 3.696 22.729 1.00 16.22 78 ASN A N 1
ATOM 616 C CA . ASN A 1 84 ? 11.883 2.811 22.065 1.00 15.86 78 ASN A CA 1
ATOM 617 C C . ASN A 1 84 ? 11.709 1.483 22.766 1.00 18.23 78 ASN A C 1
ATOM 618 O O . ASN A 1 84 ? 10.572 1.050 22.943 1.00 16.08 78 ASN A O 1
ATOM 623 N N . HIS A 1 85 ? 12.823 0.831 23.189 1.00 15.89 79 HIS A N 1
ATOM 624 C CA . HIS A 1 85 ? 12.723 -0.461 23.891 1.00 15.06 79 HIS A CA 1
ATOM 625 C C . HIS A 1 85 ? 12.185 -0.294 25.294 1.00 21.12 79 HIS A C 1
ATOM 626 O O . HIS A 1 85 ? 11.425 -1.142 25.755 1.00 23.72 79 HIS A O 1
ATOM 633 N N . THR A 1 86 ? 12.548 0.795 25.980 1.00 16.41 80 THR A N 1
ATOM 634 C CA . THR A 1 86 ? 12.050 1.064 27.331 1.00 16.33 80 THR A CA 1
ATOM 635 C C . THR A 1 86 ? 10.534 1.245 27.267 1.00 21.76 80 THR A C 1
ATOM 636 O O . THR A 1 86 ? 9.822 0.737 28.121 1.00 21.44 80 THR A O 1
ATOM 640 N N . PHE A 1 87 ? 10.055 1.987 26.252 1.00 18.78 81 PHE A N 1
ATOM 641 C CA . PHE A 1 87 ? 8.639 2.222 26.039 1.00 18.51 81 PHE A CA 1
ATOM 642 C C . PHE A 1 87 ? 7.896 0.916 25.759 1.00 21.08 81 PHE A C 1
ATOM 643 O O . PHE A 1 87 ? 6.943 0.594 26.478 1.00 21.14 81 PHE A O 1
ATOM 651 N N . TYR A 1 88 ? 8.389 0.132 24.789 1.00 16.43 82 TYR A N 1
ATOM 652 C CA . TYR A 1 88 ? 7.822 -1.168 24.376 1.00 16.61 82 TYR A CA 1
ATOM 653 C C . TYR A 1 88 ? 7.754 -2.185 25.519 1.00 21.06 82 TYR A C 1
ATOM 654 O O . TYR A 1 88 ? 6.713 -2.826 25.701 1.00 21.54 82 TYR A O 1
ATOM 663 N N . PHE A 1 89 ? 8.839 -2.320 26.299 1.00 17.40 83 PHE A N 1
ATOM 664 C CA . PHE A 1 89 ? 8.863 -3.259 27.439 1.00 17.21 83 PHE A CA 1
ATOM 665 C C . PHE A 1 89 ? 7.901 -2.866 28.548 1.00 22.18 83 PHE A C 1
ATOM 666 O O . PHE A 1 89 ? 7.451 -3.751 29.266 1.00 22.58 83 PHE A O 1
ATOM 674 N N . ARG A 1 90 ? 7.509 -1.561 28.637 1.00 19.98 84 ARG A N 1
ATOM 675 C CA . ARG A 1 90 ? 6.480 -1.137 29.608 1.00 19.79 84 ARG A CA 1
ATOM 676 C C . ARG A 1 90 ? 5.069 -1.302 28.972 1.00 23.13 84 ARG A C 1
ATOM 677 O O . ARG A 1 90 ? 4.068 -1.205 29.683 1.00 22.79 84 ARG A O 1
ATOM 685 N N . CYS A 1 91 ? 4.985 -1.558 27.642 1.00 18.37 85 CYS A N 1
ATOM 686 C CA . CYS A 1 91 ? 3.679 -1.742 27.006 1.00 18.33 85 CYS A CA 1
ATOM 687 C C . CYS A 1 91 ? 3.179 -3.191 27.110 1.00 20.94 85 CYS A C 1
ATOM 688 O O . CYS A 1 91 ? 2.048 -3.462 26.753 1.00 19.40 85 CYS A O 1
ATOM 691 N N . ILE A 1 92 ? 4.039 -4.115 27.553 1.00 18.43 86 ILE A N 1
ATOM 692 C CA . ILE A 1 92 ? 3.695 -5.536 27.680 1.00 17.92 86 ILE A CA 1
ATOM 693 C C . ILE A 1 92 ? 3.752 -6.004 29.138 1.00 22.34 86 ILE A C 1
ATOM 694 O O . ILE A 1 92 ? 4.544 -5.489 29.919 1.00 21.10 86 ILE A O 1
ATOM 699 N N . THR A 1 93 ? 2.863 -6.921 29.507 1.00 21.01 87 THR A N 1
ATOM 700 C CA . THR A 1 93 ? 2.769 -7.489 30.858 1.00 22.06 87 THR A CA 1
ATOM 701 C C . THR A 1 93 ? 2.053 -8.841 30.765 1.00 25.43 87 THR A C 1
ATOM 702 O O . THR A 1 93 ? 1.174 -8.976 29.905 1.00 23.99 87 THR A O 1
ATOM 706 N N . PRO A 1 94 ? 2.415 -9.859 31.597 1.00 21.87 88 PRO A N 1
ATOM 707 C CA . PRO A 1 94 ? 1.746 -11.168 31.480 1.00 21.13 88 PRO A CA 1
ATOM 708 C C . PRO A 1 94 ? 0.228 -11.045 31.538 1.00 23.85 88 PRO A C 1
ATOM 709 O O . PRO A 1 94 ? -0.306 -10.343 32.403 1.00 21.29 88 PRO A O 1
ATOM 713 N N . ASN A 1 95 ? -0.462 -11.646 30.542 1.00 22.20 89 ASN A N 1
ATOM 714 C CA . ASN A 1 95 ? -1.937 -11.660 30.403 1.00 22.23 89 ASN A CA 1
ATOM 715 C C . ASN A 1 95 ? -2.568 -10.292 30.108 1.00 26.51 89 ASN A C 1
ATOM 716 O O . ASN A 1 95 ? -3.804 -10.201 30.015 1.00 25.18 89 ASN A O 1
ATOM 721 N N . GLY A 1 96 ? -1.717 -9.257 29.964 1.00 21.54 90 GLY A N 1
ATOM 722 C CA . GLY A 1 96 ? -2.124 -7.887 29.686 1.00 20.60 90 GLY A CA 1
ATOM 723 C C . GLY A 1 96 ? -2.910 -7.240 30.806 1.00 25.45 90 GLY A C 1
ATOM 724 O O . GLY A 1 96 ? -3.068 -7.817 31.883 1.00 25.07 90 GLY A O 1
ATOM 725 N N . LYS A 1 97 ? -3.369 -6.016 30.579 1.00 21.89 91 LYS A N 1
ATOM 726 C CA . LYS A 1 97 ? -4.229 -5.295 31.529 1.00 21.33 91 LYS A CA 1
ATOM 727 C C . LYS A 1 97 ? -5.355 -4.714 30.699 1.00 27.08 91 LYS A C 1
ATOM 728 O O . LYS A 1 97 ? -5.075 -4.070 29.681 1.00 25.73 91 LYS A O 1
ATOM 734 N N . ALA A 1 98 ? -6.621 -4.952 31.100 1.00 24.95 92 ALA A N 1
ATOM 735 C CA . ALA A 1 98 ? -7.793 -4.416 30.386 1.00 24.84 92 ALA A CA 1
ATOM 736 C C . ALA A 1 98 ? -7.682 -2.904 30.205 1.00 27.35 92 ALA A C 1
ATOM 737 O O . ALA A 1 98 ? -7.083 -2.187 31.013 1.00 24.14 92 ALA A O 1
ATOM 739 N N . MET A 1 99 ? -8.261 -2.434 29.119 1.00 25.95 93 MET A N 1
ATOM 740 C CA . MET A 1 99 ? -8.255 -1.034 28.766 1.00 26.84 93 MET A CA 1
ATOM 741 C C . MET A 1 99 ? -9.137 -0.193 29.706 1.00 33.93 93 MET A C 1
ATOM 742 O O . MET A 1 99 ? -10.343 -0.437 29.768 1.00 36.08 93 MET A O 1
ATOM 747 N N . PRO A 1 100 ? -8.582 0.799 30.442 1.00 29.81 94 PRO A N 1
ATOM 748 C CA . PRO A 1 100 ? -9.445 1.686 31.252 1.00 28.85 94 PRO A CA 1
ATOM 749 C C . PRO A 1 100 ? -10.415 2.482 30.359 1.00 32.85 94 PRO A C 1
ATOM 750 O O . PRO A 1 100 ? -10.115 2.757 29.196 1.00 31.08 94 PRO A O 1
ATOM 754 N N . LYS A 1 101 ? -11.565 2.871 30.931 1.00 30.98 95 LYS A N 1
ATOM 755 C CA . LYS A 1 101 ? -12.645 3.624 30.283 1.00 30.86 95 LYS A CA 1
ATOM 756 C C . LYS A 1 101 ? -12.160 4.874 29.544 1.00 34.69 95 LYS A C 1
ATOM 757 O O . LYS A 1 101 ? -12.551 5.093 28.403 1.00 34.73 95 LYS A O 1
ATOM 763 N N . SER A 1 102 ? -11.315 5.684 30.175 1.00 31.95 96 SER A N 1
ATOM 764 C CA . SER A 1 102 ? -10.800 6.929 29.584 1.00 32.60 96 SER A CA 1
ATOM 765 C C . SER A 1 102 ? -10.044 6.716 28.257 1.00 34.89 96 SER A C 1
ATOM 766 O O . SER A 1 102 ? -10.173 7.541 27.349 1.00 36.50 96 SER A O 1
ATOM 769 N N . LEU A 1 103 ? -9.262 5.621 28.152 1.00 27.50 97 LEU A N 1
ATOM 770 C CA . LEU A 1 103 ? -8.500 5.294 26.935 1.00 26.21 97 LEU A CA 1
ATOM 771 C C . LEU A 1 103 ? -9.383 4.618 25.898 1.00 28.26 97 LEU A C 1
ATOM 772 O O . LEU A 1 103 ? -9.260 4.908 24.709 1.00 27.88 97 LEU A O 1
ATOM 777 N N . GLU A 1 104 ? -10.288 3.733 26.348 1.00 24.78 98 GLU A N 1
ATOM 778 C CA . GLU A 1 104 ? -11.258 3.057 25.475 1.00 23.43 98 GLU A CA 1
ATOM 779 C C . GLU A 1 104 ? -12.105 4.111 24.775 1.00 25.67 98 GLU A C 1
ATOM 780 O O . GLU A 1 104 ? -12.346 4.007 23.588 1.00 25.80 98 GLU A O 1
ATOM 786 N N . SER A 1 105 ? -12.520 5.142 25.516 1.00 22.57 99 SER A N 1
ATOM 787 C CA . SER A 1 105 ? -13.294 6.251 25.000 1.00 22.49 99 SER A CA 1
ATOM 788 C C . SER A 1 105 ? -12.517 7.021 23.909 1.00 27.69 99 SER A C 1
ATOM 789 O O . SER A 1 105 ? -13.061 7.293 22.845 1.00 27.61 99 SER A O 1
ATOM 792 N N . ALA A 1 106 ? -11.247 7.347 24.171 1.00 25.71 100 ALA A N 1
ATOM 793 C CA . ALA A 1 106 ? -10.394 8.078 23.219 1.00 25.32 100 ALA A CA 1
ATOM 794 C C . ALA A 1 106 ? -10.145 7.251 21.952 1.00 28.74 100 ALA A C 1
ATOM 795 O O . ALA A 1 106 ? -10.179 7.807 20.856 1.00 28.74 100 ALA A O 1
ATOM 797 N N . VAL A 1 107 ? -9.904 5.928 22.110 1.00 23.68 101 VAL A N 1
ATOM 798 C CA . VAL A 1 107 ? -9.697 5.003 20.994 1.00 23.35 101 VAL A CA 1
ATOM 799 C C . VAL A 1 107 ? -11.008 4.847 20.165 1.00 25.30 101 VAL A C 1
ATOM 800 O O . VAL A 1 107 ? -10.962 4.941 18.939 1.00 25.37 101 VAL A O 1
ATOM 804 N N . THR A 1 108 ? -12.160 4.666 20.842 1.00 21.25 102 THR A N 1
ATOM 805 C CA . THR A 1 108 ? -13.468 4.537 20.174 1.00 22.53 102 THR A CA 1
ATOM 806 C C . THR A 1 108 ? -13.871 5.794 19.388 1.00 27.74 102 THR A C 1
ATOM 807 O O . THR A 1 108 ? -14.281 5.684 18.236 1.00 27.64 102 THR A O 1
ATOM 811 N N . ALA A 1 109 ? -13.724 6.978 19.994 1.00 26.46 103 ALA A N 1
ATOM 812 C CA . ALA A 1 109 ? -14.084 8.233 19.336 1.00 27.18 103 ALA A CA 1
ATOM 813 C C . ALA A 1 109 ? -13.249 8.466 18.051 1.00 31.17 103 ALA A C 1
ATOM 814 O O . ALA A 1 109 ? -13.784 8.903 17.038 1.00 31.43 103 ALA A O 1
ATOM 816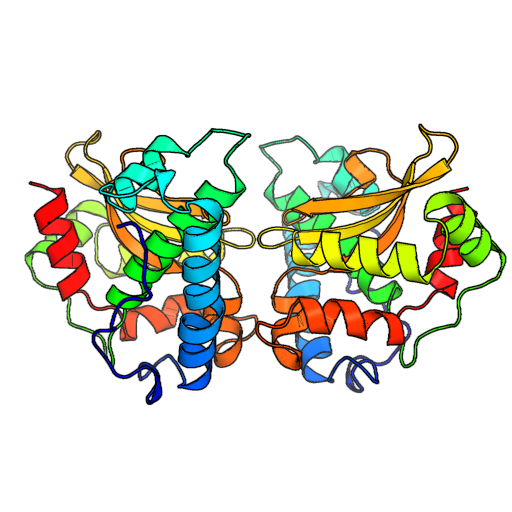 N N . GLN A 1 110 ? -11.960 8.129 18.090 1.00 27.16 104 GLN A N 1
ATOM 817 C CA . GLN A 1 110 ? -11.047 8.324 16.966 1.00 25.50 104 GLN A CA 1
ATOM 818 C C . GLN A 1 110 ? -11.197 7.291 15.864 1.00 26.99 104 GLN A C 1
ATOM 819 O O . GLN A 1 110 ? -11.280 7.657 14.707 1.00 25.29 104 GLN A O 1
ATOM 825 N N . PHE A 1 111 ? -11.178 6.005 16.214 1.00 22.77 105 PHE A N 1
ATOM 826 C CA . PHE A 1 111 ? -11.167 4.932 15.227 1.00 21.53 105 PHE A CA 1
ATOM 827 C C . PHE A 1 111 ? -12.504 4.245 14.922 1.00 25.44 105 PHE A C 1
ATOM 828 O O . PHE A 1 111 ? -12.540 3.377 14.058 1.00 25.19 105 PHE A O 1
ATOM 836 N N . GLY A 1 112 ? -13.573 4.624 15.623 1.00 23.66 106 GLY A N 1
ATOM 837 C CA . GLY A 1 112 ? -14.902 4.034 15.435 1.00 23.90 106 GLY A CA 1
ATOM 838 C C . GLY A 1 112 ? -15.167 2.957 16.474 1.00 30.93 106 GLY A C 1
ATOM 839 O O . GLY A 1 112 ? -16.282 2.848 16.989 1.00 31.02 106 GLY A O 1
ATOM 840 N N . SER A 1 113 ? -14.135 2.146 16.788 1.00 27.25 107 SER A N 1
ATOM 841 C CA . SER A 1 113 ? -14.174 1.088 17.802 1.00 25.89 107 SER A CA 1
ATOM 842 C C . SER A 1 113 ? -12.749 0.620 18.145 1.00 28.25 107 SER A C 1
ATOM 843 O O . SER A 1 113 ? -11.794 1.001 17.467 1.00 30.39 107 SER A O 1
ATOM 846 N N . VAL A 1 114 ? -12.609 -0.187 19.197 1.00 22.30 108 VAL A N 1
ATOM 847 C CA . VAL A 1 114 ? -11.329 -0.749 19.624 1.00 22.30 108 VAL A CA 1
ATOM 848 C C . VAL A 1 114 ? -10.855 -1.753 18.546 1.00 28.55 108 VAL A C 1
ATOM 849 O O . VAL A 1 114 ? -9.674 -1.733 18.179 1.00 27.68 108 VAL A O 1
ATOM 853 N N . GLU A 1 115 ? -11.790 -2.574 17.980 1.00 26.24 109 GLU A N 1
ATOM 854 C CA . GLU A 1 115 ? -11.445 -3.562 16.952 1.00 26.18 109 GLU A CA 1
ATOM 855 C C . GLU A 1 115 ? -11.064 -2.928 15.623 1.00 28.01 109 GLU A C 1
ATOM 856 O O . GLU A 1 115 ? -10.229 -3.466 14.903 1.00 27.85 109 GLU A O 1
ATOM 862 N N . GLN A 1 116 ? -11.626 -1.763 15.317 1.00 23.87 110 GLN A N 1
ATOM 863 C CA . GLN A 1 116 ? -11.230 -1.031 14.113 1.00 23.12 110 GLN A CA 1
ATOM 864 C C . GLN A 1 116 ? -9.837 -0.445 14.316 1.00 25.52 110 GLN A C 1
ATOM 865 O O . GLN A 1 116 ? -9.046 -0.477 13.387 1.00 26.53 110 GLN A O 1
ATOM 871 N N . PHE A 1 117 ? -9.530 0.098 15.522 1.00 21.12 111 PHE A N 1
ATOM 872 C CA . PHE A 1 117 ? -8.185 0.595 15.843 1.00 20.13 111 PHE A CA 1
ATOM 873 C C . PHE A 1 117 ? -7.137 -0.542 15.693 1.00 22.55 111 PHE A C 1
ATOM 874 O O . PHE A 1 117 ? -6.140 -0.364 15.000 1.00 22.99 111 PHE A O 1
ATOM 882 N N . LYS A 1 118 ? -7.361 -1.688 16.363 1.00 17.93 112 LYS A N 1
ATOM 883 C CA . LYS A 1 118 ? -6.468 -2.855 16.334 1.00 17.77 112 LYS A CA 1
ATOM 884 C C . LYS A 1 118 ? -6.172 -3.313 14.895 1.00 24.63 112 LYS A C 1
ATOM 885 O O . LYS A 1 118 ? -5.013 -3.553 14.562 1.00 23.69 112 LYS A O 1
ATOM 891 N N . ASP A 1 119 ? -7.227 -3.418 14.045 1.00 23.16 113 ASP A N 1
ATOM 892 C CA . ASP A 1 119 ? -7.106 -3.816 12.646 1.00 22.78 113 ASP A CA 1
ATOM 893 C C . ASP A 1 119 ? -6.230 -2.809 11.906 1.00 24.89 113 ASP A C 1
ATOM 894 O O . ASP A 1 119 ? -5.327 -3.226 11.204 1.00 25.50 113 ASP A O 1
ATOM 899 N N . ALA A 1 120 ? -6.459 -1.495 12.101 1.00 19.90 114 ALA A N 1
ATOM 900 C CA . ALA A 1 120 ? -5.663 -0.414 11.517 1.00 17.88 114 ALA A CA 1
ATOM 901 C C . ALA A 1 120 ? -4.200 -0.443 11.990 1.00 22.02 114 ALA A C 1
ATOM 902 O O . ALA A 1 120 ? -3.292 -0.222 11.188 1.00 22.99 114 ALA A O 1
ATOM 904 N N . PHE A 1 121 ? -3.968 -0.740 13.271 1.00 16.88 115 PHE A N 1
ATOM 905 C CA . PHE A 1 121 ? -2.614 -0.830 13.852 1.00 15.26 115 PHE A CA 1
ATOM 906 C C . PHE A 1 121 ? -1.862 -2.059 13.284 1.00 19.42 115 PHE A C 1
ATOM 907 O O . PHE A 1 121 ? -0.684 -1.954 12.954 1.00 21.29 115 PHE A O 1
ATOM 915 N N . VAL A 1 122 ? -2.551 -3.217 13.136 1.00 16.10 116 VAL A N 1
ATOM 916 C CA . VAL A 1 122 ? -1.949 -4.452 12.572 1.00 14.50 116 VAL A CA 1
ATOM 917 C C . VAL A 1 122 ? -1.544 -4.201 11.107 1.00 21.01 116 VAL A C 1
ATOM 918 O O . VAL A 1 122 ? -0.395 -4.447 10.744 1.00 21.92 116 VAL A O 1
ATOM 922 N N . GLN A 1 123 ? -2.441 -3.608 10.304 1.00 18.86 117 GLN A N 1
ATOM 923 C CA . GLN A 1 123 ? -2.158 -3.234 8.913 1.00 19.26 117 GLN A CA 1
ATOM 924 C C . GLN A 1 123 ? -0.919 -2.356 8.803 1.00 23.01 117 GLN A C 1
ATOM 925 O O . GLN A 1 123 ? -0.079 -2.614 7.946 1.00 22.34 117 GLN A O 1
ATOM 931 N N . ALA A 1 124 ? -0.770 -1.358 9.707 1.00 19.81 118 ALA A N 1
ATOM 932 C CA . ALA A 1 124 ? 0.398 -0.484 9.716 1.00 18.62 118 ALA A CA 1
ATOM 933 C C . ALA A 1 124 ? 1.682 -1.275 10.023 1.00 23.78 118 ALA A C 1
ATOM 934 O O . ALA A 1 124 ? 2.686 -1.092 9.343 1.00 25.05 118 ALA A O 1
ATOM 936 N N . GLY A 1 125 ? 1.622 -2.167 11.011 1.00 21.63 119 GLY A N 1
ATOM 937 C CA . GLY A 1 125 ? 2.754 -3.005 11.414 1.00 21.31 119 GLY A CA 1
ATOM 938 C C . GLY A 1 125 ? 3.191 -3.972 10.335 1.00 24.52 119 GLY A C 1
ATOM 939 O O . GLY A 1 125 ? 4.375 -4.066 10.028 1.00 26.40 119 GLY A O 1
ATOM 940 N N . VAL A 1 126 ? 2.228 -4.657 9.725 1.00 22.20 120 VAL A N 1
ATOM 941 C CA . VAL A 1 126 ? 2.420 -5.621 8.628 1.00 21.71 120 VAL A CA 1
ATOM 942 C C . VAL A 1 126 ? 3.102 -4.950 7.429 1.00 27.38 120 VAL A C 1
ATOM 943 O O . VAL A 1 126 ? 3.980 -5.546 6.813 1.00 27.02 120 VAL A O 1
ATOM 947 N N . ASN A 1 127 ? 2.701 -3.706 7.119 1.00 24.62 121 ASN A N 1
ATOM 948 C CA . ASN A 1 127 ? 3.231 -2.960 5.984 1.00 25.03 121 ASN A CA 1
ATOM 949 C C . ASN A 1 127 ? 4.424 -2.057 6.288 1.00 29.50 121 ASN A C 1
ATOM 950 O O . ASN A 1 127 ? 4.885 -1.329 5.398 1.00 30.22 121 ASN A O 1
ATOM 955 N N . ASN A 1 128 ? 4.943 -2.120 7.518 1.00 24.04 122 ASN A N 1
ATOM 956 C CA . ASN A 1 128 ? 6.104 -1.329 7.898 1.00 23.81 122 ASN A CA 1
ATOM 957 C C . ASN A 1 128 ? 7.333 -2.134 7.382 1.00 26.77 122 ASN A C 1
ATOM 958 O O . ASN A 1 128 ? 7.758 -3.112 8.013 1.00 25.23 122 ASN A O 1
ATOM 963 N N . PHE A 1 129 ? 7.830 -1.755 6.186 1.00 22.17 123 PHE A N 1
ATOM 964 C CA . PHE A 1 129 ? 8.917 -2.428 5.500 1.00 21.67 123 PHE A CA 1
ATOM 965 C C . PHE A 1 129 ? 10.263 -2.401 6.230 1.00 26.74 123 PHE A C 1
ATOM 966 O O . PHE A 1 129 ? 10.798 -1.326 6.549 1.00 26.92 123 PHE A O 1
ATOM 974 N N . GLY A 1 130 ? 10.813 -3.600 6.425 1.00 22.67 124 GLY A N 1
ATOM 975 C CA . GLY A 1 130 ? 12.087 -3.799 7.104 1.00 22.76 124 GLY A CA 1
ATOM 976 C C . GLY A 1 130 ? 11.962 -3.678 8.606 1.00 26.48 124 GLY A C 1
ATOM 977 O O . GLY A 1 130 ? 10.934 -4.057 9.178 1.00 24.35 124 GLY A O 1
ATOM 978 N N . SER A 1 131 ? 13.023 -3.150 9.250 1.00 22.32 125 SER A N 1
ATOM 979 C CA . SER A 1 131 ? 13.071 -2.940 10.696 1.00 21.27 125 SER A CA 1
ATOM 980 C C . SER A 1 131 ? 12.333 -1.651 11.030 1.00 24.81 125 SER A C 1
ATOM 981 O O . SER A 1 131 ? 12.527 -0.646 10.350 1.00 23.78 125 SER A O 1
ATOM 984 N N . GLY A 1 132 ? 11.493 -1.690 12.069 1.00 21.20 126 GLY A N 1
ATOM 985 C CA . GLY A 1 132 ? 10.749 -0.514 12.496 1.00 20.09 126 GLY A CA 1
ATOM 986 C C . GLY A 1 132 ? 9.914 -0.650 13.748 1.00 23.88 126 GLY A C 1
ATOM 987 O O . GLY A 1 132 ? 10.037 -1.601 14.538 1.00 22.19 126 GLY A O 1
ATOM 988 N N . TRP A 1 133 ? 9.033 0.331 13.916 1.00 21.31 127 TRP A N 1
ATOM 989 C CA . TRP A 1 133 ? 8.137 0.447 15.060 1.00 20.41 127 TRP A CA 1
ATOM 990 C C . TRP A 1 133 ? 6.808 0.949 14.572 1.00 23.33 127 TRP A C 1
ATOM 991 O O . TRP A 1 133 ? 6.762 1.757 13.651 1.00 21.60 127 TRP A O 1
ATOM 1002 N N . THR A 1 134 ? 5.729 0.474 15.207 1.00 20.59 128 THR A N 1
ATOM 1003 C CA . THR A 1 134 ? 4.361 0.926 14.975 1.00 19.91 128 THR A CA 1
ATOM 1004 C C . THR A 1 134 ? 3.888 1.538 16.292 1.00 23.76 128 THR A C 1
ATOM 1005 O O . THR A 1 134 ? 4.009 0.925 17.352 1.00 23.82 128 THR A O 1
ATOM 1009 N N . TRP A 1 135 ? 3.439 2.788 16.219 1.00 21.33 129 TRP A N 1
ATOM 1010 C CA . TRP A 1 135 ? 3.043 3.576 17.373 1.00 20.76 129 TRP A CA 1
ATOM 1011 C C . TRP A 1 135 ? 1.620 4.077 17.326 1.00 26.26 129 TRP A C 1
ATOM 1012 O O . TRP A 1 135 ? 1.081 4.343 16.248 1.00 25.21 129 TRP A O 1
ATOM 1023 N N . LEU A 1 136 ? 1.046 4.287 18.530 1.00 22.43 130 LEU A N 1
ATOM 1024 C CA . LEU A 1 136 ? -0.196 5.012 18.763 1.00 21.18 130 LEU A CA 1
ATOM 1025 C C . LEU A 1 136 ? 0.310 6.218 19.569 1.00 23.85 130 LEU A C 1
ATOM 1026 O O . LEU A 1 136 ? 0.976 6.044 20.589 1.00 22.52 130 LEU A O 1
ATOM 1031 N N . CYS A 1 137 ? 0.091 7.412 19.038 1.00 21.87 131 CYS A N 1
ATOM 1032 C CA . CYS A 1 137 ? 0.560 8.673 19.623 1.00 23.27 131 CYS A CA 1
ATOM 1033 C C . CYS A 1 137 ? -0.582 9.634 19.726 1.00 27.23 131 CYS A C 1
ATOM 1034 O O . CYS A 1 137 ? -1.540 9.572 18.952 1.00 27.52 131 CYS A O 1
ATOM 1037 N N . VAL A 1 138 ? -0.391 10.618 20.589 1.00 24.33 132 VAL A N 1
ATOM 1038 C CA . VAL A 1 138 ? -1.247 11.778 20.736 1.00 23.18 132 VAL A CA 1
ATOM 1039 C C . VAL A 1 138 ? -0.572 12.868 19.864 1.00 26.38 132 VAL A C 1
ATOM 1040 O O . VAL A 1 138 ? 0.653 13.036 19.936 1.00 24.08 132 VAL A O 1
ATOM 1044 N N . ASP A 1 139 ? -1.359 13.556 19.004 1.00 23.47 133 ASP A N 1
ATOM 1045 C CA . ASP A 1 139 ? -0.851 14.630 18.150 1.00 22.02 133 ASP A CA 1
ATOM 1046 C C . ASP A 1 139 ? -1.240 15.974 18.777 1.00 26.58 133 ASP A C 1
ATOM 1047 O O . ASP A 1 139 ? -2.375 16.432 18.577 1.00 26.49 133 ASP A O 1
ATOM 1052 N N . PRO A 1 140 ? -0.328 16.625 19.540 1.00 23.99 134 PRO A N 1
ATOM 1053 C CA . PRO A 1 140 ? -0.677 17.905 20.172 1.00 24.57 134 PRO A CA 1
ATOM 1054 C C . PRO A 1 140 ? -0.943 19.032 19.186 1.00 30.86 134 PRO A C 1
ATOM 1055 O O . PRO A 1 140 ? -1.624 19.981 19.551 1.00 32.38 134 PRO A O 1
ATOM 1059 N N . SER A 1 141 ? -0.408 18.925 17.947 1.00 27.32 135 SER A N 1
ATOM 1060 C CA . SER A 1 141 ? -0.598 19.889 16.856 1.00 26.11 135 SER A CA 1
ATOM 1061 C C . SER A 1 141 ? -1.942 19.640 16.143 1.00 29.85 135 SER A C 1
ATOM 1062 O O . SER A 1 141 ? -2.276 20.343 15.175 1.00 29.67 135 SER A O 1
ATOM 1065 N N . ASN A 1 142 ? -2.696 18.615 16.590 1.00 25.86 136 ASN A N 1
ATOM 1066 C CA . ASN A 1 142 ? -4.012 18.329 16.023 1.00 25.50 136 ASN A CA 1
ATOM 1067 C C . ASN A 1 142 ? -5.028 17.912 17.081 1.00 28.57 136 ASN A C 1
ATOM 1068 O O . ASN A 1 142 ? -5.537 16.796 17.059 1.00 27.62 136 ASN A O 1
ATOM 1073 N N . LYS A 1 143 ? -5.312 18.845 18.018 1.00 25.73 137 LYS A N 1
ATOM 1074 C CA . LYS A 1 143 ? -6.305 18.744 19.094 1.00 25.87 137 LYS A CA 1
ATOM 1075 C C . LYS A 1 143 ? -6.142 17.505 19.980 1.00 30.84 137 LYS A C 1
ATOM 1076 O O . LYS A 1 143 ? -7.132 16.978 20.503 1.00 32.27 137 LYS A O 1
ATOM 1082 N N . ASN A 1 144 ? -4.886 17.045 20.162 1.00 26.36 138 ASN A N 1
ATOM 1083 C CA . ASN A 1 144 ? -4.534 15.868 20.970 1.00 25.79 138 ASN A CA 1
ATOM 1084 C C . ASN A 1 144 ? -5.174 14.587 20.451 1.00 30.44 138 ASN A C 1
ATOM 1085 O O . ASN A 1 144 ? -5.452 13.673 21.220 1.00 31.10 138 ASN A O 1
ATOM 1090 N N . GLN A 1 145 ? -5.407 14.522 19.137 1.00 28.05 139 GLN A N 1
ATOM 1091 C CA . GLN A 1 145 ? -5.994 13.349 18.499 1.00 27.88 139 GLN A CA 1
ATOM 1092 C C . GLN A 1 145 ? -5.004 12.188 18.455 1.00 30.75 139 GLN A C 1
ATOM 1093 O O . GLN A 1 145 ? -3.782 12.392 18.428 1.00 30.57 139 GLN A O 1
ATOM 1099 N N . LEU A 1 146 ? -5.545 10.970 18.474 1.00 25.43 140 LEU A N 1
ATOM 1100 C CA . LEU A 1 146 ? -4.759 9.749 18.400 1.00 24.35 140 LEU A CA 1
ATOM 1101 C C . LEU A 1 146 ? -4.498 9.458 16.954 1.00 27.45 140 LEU A C 1
ATOM 1102 O O . LEU A 1 146 ? -5.385 9.635 16.101 1.00 25.72 140 LEU A O 1
ATOM 1107 N N . VAL A 1 147 ? -3.248 9.082 16.669 1.00 23.56 141 VAL A N 1
ATOM 1108 C CA . VAL A 1 147 ? -2.773 8.760 15.331 1.00 22.58 141 VAL A CA 1
ATOM 1109 C C . VAL A 1 147 ? -1.902 7.508 15.391 1.00 24.72 141 VAL A C 1
ATOM 1110 O O . VAL A 1 147 ? -1.191 7.290 16.384 1.00 22.23 141 VAL A O 1
ATOM 1114 N N . ILE A 1 148 ? -1.954 6.710 14.315 1.00 20.42 142 ILE A N 1
ATOM 1115 C CA . ILE A 1 148 ? -1.116 5.531 14.157 1.00 20.46 142 ILE A CA 1
ATOM 1116 C C . ILE A 1 148 ? 0.093 6.007 13.341 1.00 25.73 142 ILE A C 1
ATOM 1117 O O . ILE A 1 148 ? -0.081 6.641 12.301 1.00 24.47 142 ILE A O 1
ATOM 1122 N N . ASP A 1 149 ? 1.308 5.738 13.842 1.00 23.96 143 ASP A N 1
ATOM 1123 C CA . ASP A 1 149 ? 2.526 6.168 13.176 1.00 23.93 143 ASP A CA 1
ATOM 1124 C C . ASP A 1 149 ? 3.541 5.058 13.031 1.00 27.56 143 ASP A C 1
ATOM 1125 O O . ASP A 1 149 ? 3.841 4.368 13.994 1.00 29.03 143 ASP A O 1
ATOM 1130 N N . ASN A 1 150 ? 4.083 4.914 11.826 1.00 23.95 144 ASN A N 1
ATOM 1131 C CA . ASN A 1 150 ? 5.133 3.951 11.500 1.00 23.69 144 ASN A CA 1
ATOM 1132 C C . ASN A 1 150 ? 6.466 4.670 11.426 1.00 23.82 144 ASN A C 1
ATOM 1133 O O . ASN A 1 150 ? 6.556 5.743 10.811 1.00 20.48 144 ASN A O 1
ATOM 1138 N N . THR A 1 151 ? 7.488 4.098 12.079 1.00 18.73 145 THR A N 1
ATOM 1139 C CA . THR A 1 151 ? 8.855 4.610 12.003 1.00 18.79 145 THR A CA 1
ATOM 1140 C C . THR A 1 151 ? 9.768 3.484 11.496 1.00 23.33 145 THR A C 1
ATOM 1141 O O . THR A 1 151 ? 9.458 2.291 11.662 1.00 20.33 145 THR A O 1
ATOM 1145 N N . SER A 1 152 ? 10.848 3.870 10.810 1.00 20.58 146 SER A N 1
ATOM 1146 C CA . SER A 1 152 ? 11.811 2.924 10.247 1.00 22.00 146 SER A CA 1
ATOM 1147 C C . SER A 1 152 ? 13.059 2.916 11.129 1.00 25.46 146 SER A C 1
ATOM 1148 O O . SER A 1 152 ? 13.455 3.958 11.658 1.00 25.78 146 SER A O 1
ATOM 1151 N N . ASN A 1 153 ? 13.653 1.741 11.299 1.00 21.06 147 ASN A N 1
ATOM 1152 C CA . ASN A 1 153 ? 14.863 1.536 12.102 1.00 21.66 147 ASN A CA 1
ATOM 1153 C C . ASN A 1 153 ? 14.757 2.060 13.540 1.00 25.80 147 ASN A C 1
ATOM 1154 O O . ASN A 1 153 ? 13.980 1.496 14.323 1.00 24.73 147 ASN A O 1
ATOM 1159 N N . ALA A 1 154 ? 15.512 3.136 13.873 1.00 23.81 148 ALA A N 1
ATOM 1160 C CA . ALA A 1 154 ? 15.509 3.766 15.199 1.00 23.59 148 ALA A CA 1
ATOM 1161 C C . ALA A 1 154 ? 14.517 4.930 15.280 1.00 28.63 148 ALA A C 1
ATOM 1162 O O . ALA A 1 154 ? 14.359 5.512 16.356 1.00 28.66 148 ALA A O 1
ATOM 1164 N N . GLY A 1 155 ? 13.832 5.228 14.165 1.00 23.81 149 GLY A N 1
ATOM 1165 C CA . GLY A 1 155 ? 12.834 6.290 14.086 1.00 23.31 149 GLY A CA 1
ATOM 1166 C C . GLY A 1 155 ? 11.996 6.419 15.347 1.00 27.10 149 GLY A C 1
ATOM 1167 O O . GLY A 1 155 ? 11.472 5.424 15.863 1.00 25.87 149 GLY A O 1
ATOM 1168 N N . CYS A 1 156 ? 11.907 7.648 15.865 1.00 22.95 150 CYS A N 1
ATOM 1169 C CA . CYS A 1 156 ? 11.220 7.958 17.098 1.00 22.87 150 CYS A CA 1
ATOM 1170 C C . CYS A 1 156 ? 10.218 9.106 16.892 1.00 27.20 150 CYS A C 1
ATOM 1171 O O . CYS A 1 156 ? 10.608 10.192 16.424 1.00 25.89 150 CYS A O 1
ATOM 1174 N N . PRO A 1 157 ? 8.925 8.885 17.253 1.00 23.31 151 PRO A N 1
ATOM 1175 C CA . PRO A 1 157 ? 7.901 9.936 17.036 1.00 22.39 151 PRO A CA 1
ATOM 1176 C C . PRO A 1 157 ? 8.104 11.249 17.778 1.00 25.22 151 PRO A C 1
ATOM 1177 O O . PRO A 1 157 ? 7.524 12.262 17.365 1.00 26.12 151 PRO A O 1
ATOM 1181 N N . LEU A 1 158 ? 8.933 11.260 18.830 1.00 20.69 152 LEU A N 1
ATOM 1182 C CA . LEU A 1 158 ? 9.274 12.499 19.550 1.00 20.88 152 LEU A CA 1
ATOM 1183 C C . LEU A 1 158 ? 9.845 13.545 18.574 1.00 26.93 152 LEU A C 1
ATOM 1184 O O . LEU A 1 158 ? 9.691 14.742 18.805 1.00 27.76 152 LEU A O 1
ATOM 1189 N N . THR A 1 159 ? 10.582 13.093 17.536 1.00 24.67 153 THR A N 1
ATOM 1190 C CA . THR A 1 159 ? 11.220 14.001 16.572 1.00 25.15 153 THR A CA 1
ATOM 1191 C C . THR A 1 159 ? 10.214 14.721 15.693 1.00 30.70 153 THR A C 1
ATOM 1192 O O . THR A 1 159 ? 10.553 15.733 15.089 1.00 31.71 153 THR A O 1
ATOM 1196 N N . LYS A 1 160 ? 8.983 14.200 15.627 1.00 27.95 154 LYS A N 1
ATOM 1197 C CA . LYS A 1 160 ? 7.868 14.752 14.862 1.00 27.86 154 LYS A CA 1
ATOM 1198 C C . LYS A 1 160 ? 6.966 15.611 15.773 1.00 32.60 154 LYS A C 1
ATOM 1199 O O . LYS A 1 160 ? 5.954 16.127 15.308 1.00 32.42 154 LYS A O 1
ATOM 1205 N N . GLY A 1 161 ? 7.298 15.687 17.063 1.00 27.52 155 GLY A N 1
ATOM 1206 C CA . GLY A 1 161 ? 6.484 16.381 18.048 1.00 26.41 155 GLY A CA 1
ATOM 1207 C C . GLY A 1 161 ? 5.312 15.541 18.528 1.00 30.14 155 GLY A C 1
ATOM 1208 O O . GLY A 1 161 ? 4.398 16.071 19.165 1.00 28.46 155 GLY A O 1
ATOM 1209 N N . LEU A 1 162 ? 5.297 14.225 18.200 1.00 25.86 156 LEU A N 1
ATOM 1210 C CA . LEU A 1 162 ? 4.219 13.330 18.632 1.00 24.81 156 LEU A CA 1
ATOM 1211 C C . LEU A 1 162 ? 4.499 12.828 20.034 1.00 29.62 156 LEU A C 1
ATOM 1212 O O . LEU A 1 162 ? 5.669 12.734 20.427 1.00 31.05 156 LEU A O 1
ATOM 1217 N N . ARG A 1 163 ? 3.443 12.560 20.810 1.00 23.48 157 ARG A N 1
ATOM 1218 C CA . ARG A 1 163 ? 3.568 12.059 22.173 1.00 23.25 157 ARG A CA 1
ATOM 1219 C C . ARG A 1 163 ? 3.178 10.580 22.222 1.00 29.71 157 ARG A C 1
ATOM 1220 O O . ARG A 1 163 ? 1.986 10.260 22.199 1.00 30.78 157 ARG A O 1
ATOM 1228 N N . PRO A 1 164 ? 4.168 9.659 22.235 1.00 25.64 158 PRO A N 1
ATOM 1229 C CA . PRO A 1 164 ? 3.839 8.223 22.226 1.00 24.33 158 PRO A CA 1
ATOM 1230 C C . PRO A 1 164 ? 3.018 7.750 23.412 1.00 25.55 158 PRO A C 1
ATOM 1231 O O . PRO A 1 164 ? 3.179 8.219 24.518 1.00 24.87 158 PRO A O 1
ATOM 1235 N N . VAL A 1 165 ? 2.190 6.764 23.161 1.00 22.39 159 VAL A N 1
ATOM 1236 C CA . VAL A 1 165 ? 1.265 6.172 24.112 1.00 22.37 159 VAL A CA 1
ATOM 1237 C C . VAL A 1 165 ? 1.373 4.611 24.051 1.00 24.31 159 VAL A C 1
ATOM 1238 O O . VAL A 1 165 ? 1.277 3.945 25.078 1.00 23.90 159 VAL A O 1
ATOM 1242 N N . LEU A 1 166 ? 1.670 4.065 22.863 1.00 20.06 160 LEU A N 1
ATOM 1243 C CA . LEU A 1 166 ? 1.874 2.633 22.618 1.00 18.71 160 LEU A CA 1
ATOM 1244 C C . LEU A 1 166 ? 2.926 2.466 21.522 1.00 21.24 160 LEU A C 1
ATOM 1245 O O . LEU A 1 166 ? 2.869 3.162 20.508 1.00 18.88 160 LEU A O 1
ATOM 1250 N N . ALA A 1 167 ? 3.893 1.556 21.756 1.00 17.70 161 ALA A N 1
ATOM 1251 C CA . ALA A 1 167 ? 4.963 1.203 20.823 1.00 17.99 161 ALA A CA 1
ATOM 1252 C C . ALA A 1 167 ? 4.949 -0.286 20.653 1.00 19.25 161 ALA A C 1
ATOM 1253 O O . ALA A 1 167 ? 4.869 -1.039 21.634 1.00 17.13 161 ALA A O 1
ATOM 1255 N N . VAL A 1 168 ? 5.031 -0.714 19.412 1.00 15.97 162 VAL A N 1
ATOM 1256 C CA . VAL A 1 168 ? 5.141 -2.131 19.092 1.00 16.55 162 VAL A CA 1
ATOM 1257 C C . VAL A 1 168 ? 6.333 -2.280 18.182 1.00 18.54 162 VAL A C 1
ATOM 1258 O O . VAL A 1 168 ? 6.382 -1.657 17.127 1.00 16.79 162 VAL A O 1
ATOM 1262 N N . ASP A 1 169 ? 7.320 -3.049 18.625 1.00 16.53 163 ASP A N 1
ATOM 1263 C CA . ASP A 1 169 ? 8.553 -3.313 17.870 1.00 16.61 163 ASP A CA 1
ATOM 1264 C C . ASP A 1 169 ? 8.259 -4.277 16.709 1.00 22.75 163 ASP A C 1
ATOM 1265 O O . ASP A 1 169 ? 7.667 -5.348 16.923 1.00 20.62 163 ASP A O 1
ATOM 1270 N N . VAL A 1 170 ? 8.649 -3.876 15.483 1.00 19.36 164 VAL A N 1
ATOM 1271 C CA . VAL A 1 170 ? 8.496 -4.727 14.294 1.00 18.13 164 VAL A CA 1
ATOM 1272 C C . VAL A 1 170 ? 9.845 -5.124 13.668 1.00 20.00 164 VAL A C 1
ATOM 1273 O O . VAL A 1 170 ? 9.884 -5.674 12.564 1.00 17.65 164 VAL A O 1
ATOM 1277 N N . TRP A 1 171 ? 10.968 -4.852 14.399 1.00 16.61 165 TRP A N 1
ATOM 1278 C CA . TRP A 1 171 ? 12.299 -5.341 14.010 1.00 16.47 165 TRP A CA 1
ATOM 1279 C C . TRP A 1 171 ? 12.112 -6.853 14.155 1.00 21.46 165 TRP A C 1
ATOM 1280 O O . TRP A 1 171 ? 11.394 -7.285 15.069 1.00 21.22 165 TRP A O 1
ATOM 1291 N N . GLU A 1 172 ? 12.671 -7.646 13.244 1.00 19.17 166 GLU A N 1
ATOM 1292 C CA . GLU A 1 172 ? 12.456 -9.107 13.235 1.00 19.06 166 GLU A CA 1
ATOM 1293 C C . GLU A 1 172 ? 12.841 -9.816 14.518 1.00 24.45 166 GLU A C 1
ATOM 1294 O O . GLU A 1 172 ? 12.176 -10.781 14.899 1.00 26.56 166 GLU A O 1
ATOM 1300 N N . HIS A 1 173 ? 13.894 -9.334 15.199 1.00 19.38 167 HIS A N 1
ATOM 1301 C CA . HIS A 1 173 ? 14.353 -9.876 16.494 1.00 18.28 167 HIS A CA 1
ATOM 1302 C C . HIS A 1 173 ? 13.277 -9.833 17.583 1.00 21.45 167 HIS A C 1
ATOM 1303 O O . HIS A 1 173 ? 13.390 -10.591 18.552 1.00 20.95 167 HIS A O 1
ATOM 1310 N N . ALA A 1 174 ? 12.249 -8.930 17.444 1.00 16.29 168 ALA A N 1
ATOM 1311 C CA . ALA A 1 174 ? 11.182 -8.803 18.442 1.00 15.85 168 ALA A CA 1
ATOM 1312 C C . ALA A 1 174 ? 10.272 -10.024 18.490 1.00 20.52 168 ALA A C 1
ATOM 1313 O O . ALA A 1 174 ? 9.654 -10.285 19.527 1.00 20.79 168 ALA A O 1
ATOM 1315 N N . TYR A 1 175 ? 10.156 -10.755 17.364 1.00 17.19 169 TYR A N 1
ATOM 1316 C CA . TYR A 1 175 ? 9.252 -11.885 17.259 1.00 16.88 169 TYR A CA 1
ATOM 1317 C C . TYR A 1 175 ? 9.829 -13.168 16.662 1.00 21.85 169 TYR A C 1
ATOM 1318 O O . TYR A 1 175 ? 9.132 -14.183 16.680 1.00 22.51 169 TYR A O 1
ATOM 1327 N N . TYR A 1 176 ? 11.047 -13.128 16.081 1.00 19.36 170 TYR A N 1
ATOM 1328 C CA . TYR A 1 176 ? 11.601 -14.283 15.354 1.00 17.99 170 TYR A CA 1
ATOM 1329 C C . TYR A 1 176 ? 11.742 -15.589 16.117 1.00 24.24 170 TYR A C 1
ATOM 1330 O O . TYR A 1 176 ? 11.635 -16.666 15.523 1.00 22.31 170 TYR A O 1
ATOM 1339 N N . LYS A 1 177 ? 11.959 -15.501 17.424 1.00 24.00 171 LYS A N 1
ATOM 1340 C CA . LYS A 1 177 ? 12.119 -16.696 18.246 1.00 24.63 171 LYS A CA 1
ATOM 1341 C C . LYS A 1 177 ? 10.775 -17.406 18.440 1.00 28.24 171 LYS A C 1
ATOM 1342 O O . LYS A 1 177 ? 10.703 -18.623 18.278 1.00 28.32 171 LYS A O 1
ATOM 1348 N N . ASP A 1 178 ? 9.709 -16.647 18.709 1.00 23.08 172 ASP A N 1
ATOM 1349 C CA . ASP A 1 178 ? 8.385 -17.239 18.923 1.00 21.93 172 ASP A CA 1
ATOM 1350 C C . ASP A 1 178 ? 7.479 -17.309 17.690 1.00 26.68 172 ASP A C 1
ATOM 1351 O O . ASP A 1 178 ? 6.556 -18.122 17.678 1.00 28.45 172 ASP A O 1
ATOM 1356 N N . PHE A 1 179 ? 7.725 -16.485 16.666 1.00 21.07 173 PHE A N 1
ATOM 1357 C CA . PHE A 1 179 ? 6.833 -16.428 15.505 1.00 20.85 173 PHE A CA 1
ATOM 1358 C C . PHE A 1 179 ? 7.502 -16.616 14.167 1.00 25.48 173 PHE A C 1
ATOM 1359 O O . PHE A 1 179 ? 6.805 -16.646 13.146 1.00 26.23 173 PHE A O 1
ATOM 1367 N N . GLU A 1 180 ? 8.841 -16.722 14.155 1.00 21.37 174 GLU A N 1
ATOM 1368 C CA . GLU A 1 180 ? 9.645 -16.821 12.934 1.00 21.07 174 GLU A CA 1
ATOM 1369 C C . GLU A 1 180 ? 9.222 -15.692 11.932 1.00 22.68 174 GLU A C 1
ATOM 1370 O O . GLU A 1 180 ? 9.062 -14.545 12.365 1.00 21.20 174 GLU A O 1
ATOM 1376 N N . ASN A 1 181 ? 8.966 -16.017 10.652 1.00 18.24 175 ASN A N 1
ATOM 1377 C CA . ASN A 1 181 ? 8.550 -15.058 9.618 1.00 19.13 175 ASN A CA 1
ATOM 1378 C C . ASN A 1 181 ? 7.133 -14.460 9.813 1.00 24.58 175 ASN A C 1
ATOM 1379 O O . ASN A 1 181 ? 6.742 -13.565 9.054 1.00 26.35 175 ASN A O 1
ATOM 1384 N N . ARG A 1 182 ? 6.349 -14.988 10.766 1.00 20.59 176 ARG A N 1
ATOM 1385 C CA . ARG A 1 182 ? 4.929 -14.628 10.960 1.00 20.17 176 ARG A CA 1
ATOM 1386 C C . ARG A 1 182 ? 4.633 -13.325 11.700 1.00 25.56 176 ARG A C 1
ATOM 1387 O O . ARG A 1 182 ? 3.915 -13.326 12.708 1.00 26.26 176 ARG A O 1
ATOM 1395 N N . ARG A 1 183 ? 5.137 -12.190 11.159 1.00 21.65 177 ARG A N 1
ATOM 1396 C CA . ARG A 1 183 ? 4.853 -10.862 11.711 1.00 20.29 177 ARG A CA 1
ATOM 1397 C C . ARG A 1 183 ? 3.332 -10.605 11.889 1.00 22.81 177 ARG A C 1
ATOM 1398 O O . ARG A 1 183 ? 2.980 -10.093 12.955 1.00 23.20 177 ARG A O 1
ATOM 1406 N N . PRO A 1 184 ? 2.420 -10.964 10.919 1.00 15.74 178 PRO A N 1
ATOM 1407 C CA . PRO A 1 184 ? 0.980 -10.758 11.165 1.00 14.33 178 PRO A CA 1
ATOM 1408 C C . PRO A 1 184 ? 0.468 -11.475 12.422 1.00 18.84 178 PRO A C 1
ATOM 1409 O O . PRO A 1 184 ? -0.272 -10.860 13.187 1.00 18.95 178 PRO A O 1
ATOM 1413 N N . ASP A 1 185 ? 0.888 -12.736 12.675 1.00 16.52 179 ASP A N 1
ATOM 1414 C CA . ASP A 1 185 ? 0.471 -13.478 13.872 1.00 16.54 179 ASP A CA 1
ATOM 1415 C C . ASP A 1 185 ? 0.966 -12.806 15.157 1.00 20.87 179 ASP A C 1
ATOM 1416 O O . ASP A 1 185 ? 0.206 -12.690 16.108 1.00 21.27 179 ASP A O 1
ATOM 1421 N N . TYR A 1 186 ? 2.221 -12.318 15.169 1.00 16.88 180 TYR A N 1
ATOM 1422 C CA . TYR A 1 186 ? 2.805 -11.594 16.301 1.00 14.64 180 TYR A CA 1
ATOM 1423 C C . TYR A 1 186 ? 1.961 -10.368 16.621 1.00 21.38 180 TYR A C 1
ATOM 1424 O O . TYR A 1 186 ? 1.630 -10.140 17.789 1.00 23.46 180 TYR A O 1
ATOM 1433 N N . LEU A 1 187 ? 1.561 -9.615 15.583 1.00 19.02 181 LEU A N 1
ATOM 1434 C CA . LEU A 1 187 ? 0.761 -8.394 15.736 1.00 19.26 181 LEU A CA 1
ATOM 1435 C C . LEU A 1 187 ? -0.649 -8.650 16.242 1.00 25.46 181 LEU A C 1
ATOM 1436 O O . LEU A 1 187 ? -1.178 -7.860 17.026 1.00 26.26 181 LEU A O 1
ATOM 1441 N N . LYS A 1 188 ? -1.232 -9.762 15.833 1.00 19.97 182 LYS A N 1
ATOM 1442 C CA . LYS A 1 188 ? -2.578 -10.140 16.244 1.00 19.34 182 LYS A CA 1
ATOM 1443 C C . LYS A 1 188 ? -2.565 -10.667 17.670 1.00 22.55 182 LYS A C 1
ATOM 1444 O O . LYS A 1 188 ? -3.450 -10.349 18.447 1.00 21.40 182 LYS A O 1
ATOM 1450 N N . GLU A 1 189 ? -1.522 -11.422 18.031 1.00 21.78 183 GLU A N 1
ATOM 1451 C CA . GLU A 1 189 ? -1.394 -12.008 19.367 1.00 21.18 183 GLU A CA 1
ATOM 1452 C C . GLU A 1 189 ? -0.940 -11.048 20.466 1.00 24.13 183 GLU A C 1
ATOM 1453 O O . GLU A 1 189 ? -1.308 -11.249 21.622 1.00 22.21 183 GLU A O 1
ATOM 1459 N N . ILE A 1 190 ? -0.135 -10.025 20.114 1.00 19.92 184 ILE A N 1
ATOM 1460 C CA . ILE A 1 190 ? 0.404 -9.071 21.076 1.00 19.21 184 ILE A CA 1
ATOM 1461 C C . ILE A 1 190 ? -0.656 -8.355 21.918 1.00 23.13 184 ILE A C 1
ATOM 1462 O O . ILE A 1 190 ? -0.380 -8.002 23.060 1.00 22.30 184 ILE A O 1
ATOM 1467 N N . TRP A 1 191 ? -1.869 -8.203 21.379 1.00 21.22 185 TRP A N 1
ATOM 1468 C CA . TRP A 1 191 ? -3.000 -7.568 22.043 1.00 20.54 185 TRP A CA 1
ATOM 1469 C C . TRP A 1 191 ? -3.307 -8.252 23.375 1.00 22.85 185 TRP A C 1
ATOM 1470 O O . TRP A 1 191 ? -3.775 -7.595 24.301 1.00 22.43 185 TRP A O 1
ATOM 1481 N N . SER A 1 192 ? -2.981 -9.550 23.482 1.00 17.84 186 SER A N 1
ATOM 1482 C CA . SER A 1 192 ? -3.156 -10.375 24.694 1.00 18.34 186 SER A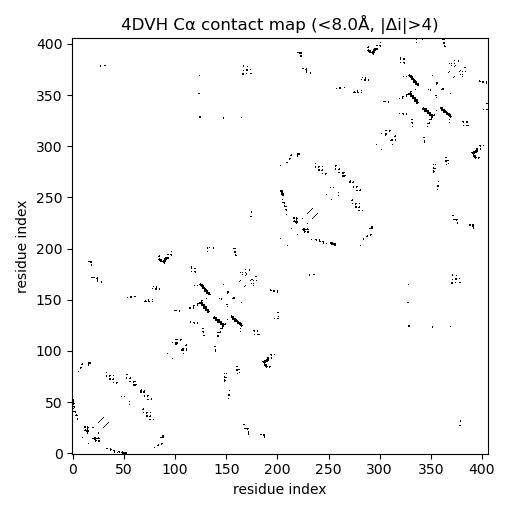 CA 1
ATOM 1483 C C . SER A 1 192 ? -2.205 -10.004 25.838 1.00 22.68 186 SER A C 1
ATOM 1484 O O . SER A 1 192 ? -2.487 -10.340 26.987 1.00 25.63 186 SER A O 1
ATOM 1487 N N . VAL A 1 193 ? -1.091 -9.330 25.542 1.00 17.49 187 VAL A N 1
ATOM 1488 C CA . VAL A 1 193 ? -0.124 -8.922 26.569 1.00 16.75 187 VAL A CA 1
ATOM 1489 C C . VAL A 1 193 ? -0.006 -7.410 26.776 1.00 22.64 187 VAL A C 1
ATOM 1490 O O . VAL A 1 193 ? 0.719 -6.994 27.670 1.00 24.08 187 VAL A O 1
ATOM 1494 N N . ILE A 1 194 ? -0.723 -6.594 25.990 1.00 18.97 188 ILE A N 1
ATOM 1495 C CA . ILE A 1 194 ? -0.636 -5.139 26.150 1.00 17.25 188 ILE A CA 1
ATOM 1496 C C . ILE A 1 194 ? -1.081 -4.660 27.523 1.00 21.74 188 ILE A C 1
ATOM 1497 O O . ILE A 1 194 ? -2.175 -4.995 27.966 1.00 23.44 188 ILE A O 1
ATOM 1502 N N . ASP A 1 195 ? -0.227 -3.871 28.187 1.00 18.49 189 ASP A N 1
ATOM 1503 C CA . ASP A 1 195 ? -0.558 -3.245 29.450 1.00 18.18 189 ASP A CA 1
ATOM 1504 C C . ASP A 1 195 ? -1.253 -1.933 29.116 1.00 23.35 189 ASP A C 1
ATOM 1505 O O . ASP A 1 195 ? -0.619 -0.887 29.035 1.00 23.67 189 ASP A O 1
ATOM 1510 N N . TRP A 1 196 ? -2.573 -1.994 28.947 1.00 21.06 190 TRP A N 1
ATOM 1511 C CA . TRP A 1 196 ? -3.399 -0.823 28.644 1.00 21.04 190 TRP A CA 1
ATOM 1512 C C . TRP A 1 196 ? -3.488 0.175 29.787 1.00 24.19 190 TRP A C 1
ATOM 1513 O O . TRP A 1 196 ? -3.845 1.338 29.550 1.00 23.31 190 TRP A O 1
ATOM 1524 N N . GLU A 1 197 ? -3.119 -0.241 31.017 1.00 20.69 191 GLU A N 1
ATOM 1525 C CA . GLU A 1 197 ? -3.060 0.704 32.140 1.00 20.93 191 GLU A CA 1
ATOM 1526 C C . GLU A 1 197 ? -1.851 1.631 31.965 1.00 24.82 191 GLU A C 1
ATOM 1527 O O . GLU A 1 197 ? -1.952 2.830 32.238 1.00 25.08 191 GLU A O 1
ATOM 1533 N N . PHE A 1 198 ? -0.723 1.094 31.445 1.00 20.82 192 PHE A N 1
ATOM 1534 C CA . PHE A 1 198 ? 0.460 1.919 31.168 1.00 19.81 192 PHE A CA 1
ATOM 1535 C C . PHE A 1 198 ? 0.156 2.871 30.018 1.00 23.04 192 PHE A C 1
ATOM 1536 O O . PHE A 1 198 ? 0.512 4.045 30.079 1.00 24.52 192 PHE A O 1
ATOM 1544 N N . VAL A 1 199 ? -0.495 2.363 28.965 1.00 19.61 193 VAL A N 1
ATOM 1545 C CA . VAL A 1 199 ? -0.871 3.156 27.774 1.00 19.03 193 VAL A CA 1
ATOM 1546 C C . VAL A 1 199 ? -1.812 4.317 28.194 1.00 22.79 193 VAL A C 1
ATOM 1547 O O . VAL A 1 199 ? -1.603 5.466 27.780 1.00 22.43 193 VAL A O 1
ATOM 1551 N N . ALA A 1 200 ? -2.799 4.017 29.064 1.00 19.65 194 ALA A N 1
ATOM 1552 C CA . ALA A 1 200 ? -3.765 5.011 29.564 1.00 19.94 194 ALA A CA 1
ATOM 1553 C C . ALA A 1 200 ? -3.064 6.085 30.374 1.00 24.13 194 ALA A C 1
ATOM 1554 O O . ALA A 1 200 ? -3.387 7.267 30.223 1.00 24.33 194 ALA A O 1
ATOM 1556 N N . LYS A 1 201 ? -2.048 5.685 31.174 1.00 20.89 195 LYS A N 1
ATOM 1557 C CA . LYS A 1 201 ? -1.242 6.633 31.938 1.00 20.48 195 LYS A CA 1
ATOM 1558 C C . LYS A 1 201 ? -0.491 7.566 30.974 1.00 24.83 195 LYS A C 1
ATOM 1559 O O . LYS A 1 201 ? -0.510 8.776 31.165 1.00 25.58 195 LYS A O 1
ATOM 1565 N N . MET A 1 202 ? 0.145 7.006 29.934 1.00 21.69 196 MET A N 1
ATOM 1566 C CA . MET A 1 202 ? 0.869 7.784 28.928 1.00 21.34 196 MET A CA 1
ATOM 1567 C C . MET A 1 202 ? -0.088 8.708 28.173 1.00 25.91 196 MET A C 1
ATOM 1568 O O . MET A 1 202 ? 0.261 9.869 27.922 1.00 25.05 196 MET A O 1
ATOM 1573 N N . HIS A 1 203 ? -1.303 8.213 27.853 1.00 23.98 197 HIS A N 1
ATOM 1574 C CA . HIS A 1 203 ? -2.351 9.011 27.187 1.00 24.68 197 HIS A CA 1
ATOM 1575 C C . HIS A 1 203 ? -2.790 10.198 28.053 1.00 28.58 197 HIS A C 1
ATOM 1576 O O . HIS A 1 203 ? -2.844 11.334 27.563 1.00 26.49 197 HIS A O 1
ATOM 1583 N N . ALA A 1 204 ? -3.105 9.924 29.336 1.00 26.23 198 ALA A N 1
ATOM 1584 C CA . ALA A 1 204 ? -3.550 10.926 30.308 1.00 28.12 198 ALA A CA 1
ATOM 1585 C C . ALA A 1 204 ? -2.502 12.026 30.516 1.00 34.10 198 ALA A C 1
ATOM 1586 O O . ALA A 1 204 ? -2.860 13.201 30.582 1.00 35.16 198 ALA A O 1
ATOM 1588 N N . GLN A 1 205 ? -1.207 11.644 30.591 1.00 30.47 199 GLN A N 1
ATOM 1589 C CA . GLN A 1 205 ? -0.083 12.566 30.736 1.00 29.64 199 GLN A CA 1
ATOM 1590 C C . GLN A 1 205 ? 0.131 13.376 29.441 1.00 33.92 199 GLN A C 1
ATOM 1591 O O . GLN A 1 205 ? 0.460 14.565 29.508 1.00 33.81 199 GLN A O 1
ATOM 1597 N N . ALA A 1 206 ? -0.048 12.736 28.261 1.00 28.91 200 ALA A N 1
ATOM 1598 C CA . ALA A 1 206 ? 0.107 13.405 26.960 1.00 27.66 200 ALA A CA 1
ATOM 1599 C C . ALA A 1 206 ? -0.970 14.483 26.697 1.00 32.68 200 ALA A C 1
ATOM 1600 O O . ALA A 1 206 ? -0.707 15.427 25.957 1.00 33.14 200 ALA A O 1
ATOM 1602 N N . ILE A 1 207 ? -2.187 14.344 27.260 1.00 29.03 201 ILE A N 1
ATOM 1603 C CA . ILE A 1 207 ? -3.234 15.334 26.987 1.00 28.73 201 ILE A CA 1
ATOM 1604 C C . ILE A 1 207 ? -3.272 16.494 28.013 1.00 37.33 201 ILE A C 1
ATOM 1605 O O . ILE A 1 207 ? -4.172 17.335 27.970 1.00 37.12 201 ILE A O 1
ATOM 1610 N N . LYS A 1 208 ? -2.216 16.555 28.866 1.00 36.42 202 LYS A N 1
ATOM 1611 C CA . LYS A 1 208 ? -1.875 17.495 29.952 1.00 55.05 202 LYS A CA 1
ATOM 1612 C C . LYS A 1 208 ? -2.427 17.121 31.311 1.00 76.17 202 LYS A C 1
ATOM 1613 O O . LYS A 1 208 ? -1.767 16.377 32.032 1.00 44.87 202 LYS A O 1
ATOM 1619 N N . HIS B 1 5 ? 15.500 -13.815 -12.137 1.00 41.70 -1 HIS B N 1
ATOM 1620 C CA . HIS B 1 5 ? 15.503 -13.848 -13.600 1.00 40.56 -1 HIS B CA 1
ATOM 1621 C C . HIS B 1 5 ? 14.494 -12.836 -14.224 1.00 43.69 -1 HIS B C 1
ATOM 1622 O O . HIS B 1 5 ? 14.836 -11.656 -14.348 1.00 42.11 -1 HIS B O 1
ATOM 1624 N N . HIS B 1 6 ? 13.275 -13.298 -14.624 1.00 39.19 0 HIS B N 1
ATOM 1625 C CA . HIS B 1 6 ? 12.255 -12.483 -15.295 1.00 37.48 0 HIS B CA 1
ATOM 1626 C C . HIS B 1 6 ? 10.900 -12.488 -14.573 1.00 40.42 0 HIS B C 1
ATOM 1627 O O . HIS B 1 6 ? 10.715 -13.265 -13.633 1.00 42.34 0 HIS B O 1
ATOM 1629 N N . ALA B 1 7 ? 9.949 -11.626 -15.005 1.00 33.23 1 ALA B N 1
ATOM 1630 C CA . ALA B 1 7 ? 8.587 -11.647 -14.488 1.00 31.00 1 ALA B CA 1
ATOM 1631 C C . ALA B 1 7 ? 7.699 -12.486 -15.493 1.00 32.64 1 ALA B C 1
ATOM 1632 O O . ALA B 1 7 ? 7.909 -12.379 -16.699 1.00 31.62 1 ALA B O 1
ATOM 1634 N N . PRO B 1 8 ? 6.746 -13.351 -15.047 1.00 27.48 2 PRO B N 1
ATOM 1635 C CA . PRO B 1 8 ? 6.382 -13.630 -13.638 1.00 26.62 2 PRO B CA 1
ATOM 1636 C C . PRO B 1 8 ? 7.509 -14.352 -12.922 1.00 29.73 2 PRO B C 1
ATOM 1637 O O . PRO B 1 8 ? 8.159 -15.222 -13.497 1.00 27.40 2 PRO B O 1
ATOM 1641 N N . ALA B 1 9 ? 7.786 -13.921 -11.687 1.00 28.45 3 ALA B N 1
ATOM 1642 C CA . ALA B 1 9 ? 8.822 -14.469 -10.830 1.00 28.28 3 ALA B CA 1
ATOM 1643 C C . ALA B 1 9 ? 8.461 -15.851 -10.306 1.00 29.14 3 ALA B C 1
ATOM 1644 O O . ALA B 1 9 ? 7.297 -16.170 -10.113 1.00 27.74 3 ALA B O 1
ATOM 1646 N N . GLU B 1 10 ? 9.489 -16.632 -10.033 1.00 26.71 4 GLU B N 1
ATOM 1647 C CA . GLU B 1 10 ? 9.469 -17.954 -9.429 1.00 26.68 4 GLU B CA 1
ATOM 1648 C C . GLU B 1 10 ? 10.646 -17.980 -8.472 1.00 28.20 4 GLU B C 1
ATOM 1649 O O . GLU B 1 10 ? 11.641 -17.279 -8.691 1.00 27.07 4 GLU B O 1
ATOM 1655 N N . LEU B 1 11 ? 10.580 -18.839 -7.466 1.00 25.55 5 LEU B N 1
ATOM 1656 C CA . LEU B 1 11 ? 11.710 -19.079 -6.577 1.00 26.01 5 LEU B CA 1
ATOM 1657 C C . LEU B 1 11 ? 12.837 -19.684 -7.447 1.00 30.08 5 LEU B C 1
ATOM 1658 O O . LEU B 1 11 ? 12.578 -20.645 -8.168 1.00 31.02 5 LEU B O 1
ATOM 1663 N N . PRO B 1 12 ? 14.054 -19.108 -7.477 1.00 25.75 6 PRO B N 1
ATOM 1664 C CA . PRO B 1 12 ? 15.129 -19.709 -8.281 1.00 24.43 6 PRO B CA 1
ATOM 1665 C C . PRO B 1 12 ? 15.495 -21.116 -7.802 1.00 28.29 6 PRO B C 1
ATOM 1666 O O . PRO B 1 12 ? 15.429 -21.379 -6.603 1.00 26.47 6 PRO B O 1
ATOM 1670 N N . LYS B 1 13 ? 15.906 -22.014 -8.723 1.00 26.89 7 LYS B N 1
ATOM 1671 C CA . LYS B 1 13 ? 16.359 -23.345 -8.314 1.00 27.08 7 LYS B CA 1
ATOM 1672 C C . LYS B 1 13 ? 17.682 -23.116 -7.585 1.00 31.55 7 LYS B C 1
ATOM 1673 O O . LYS B 1 13 ? 18.511 -22.313 -8.039 1.00 31.24 7 LYS B O 1
ATOM 1679 N N . LEU B 1 14 ? 17.871 -23.774 -6.452 1.00 29.28 8 LEU B N 1
ATOM 1680 C CA . LEU B 1 14 ? 19.132 -23.602 -5.728 1.00 29.56 8 LEU B CA 1
ATOM 1681 C C . LEU B 1 14 ? 20.093 -24.679 -6.180 1.00 35.17 8 LEU B C 1
ATOM 1682 O O . LEU B 1 14 ? 19.662 -25.712 -6.681 1.00 35.53 8 LEU B O 1
ATOM 1687 N N . GLY B 1 15 ? 21.379 -24.446 -5.974 1.00 33.02 9 GLY B N 1
ATOM 1688 C CA . GLY B 1 15 ? 22.431 -25.392 -6.341 1.00 32.63 9 GLY B CA 1
ATOM 1689 C C . GLY B 1 15 ? 22.527 -26.580 -5.410 1.00 34.22 9 GLY B C 1
ATOM 1690 O O . GLY B 1 15 ? 23.252 -27.532 -5.698 1.00 34.16 9 GLY B O 1
ATOM 1691 N N . PHE B 1 16 ? 21.787 -26.525 -4.292 1.0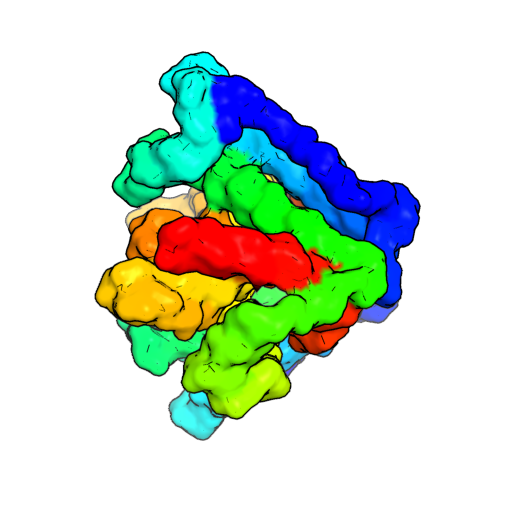0 27.95 10 PHE B N 1
ATOM 1692 C CA . PHE B 1 16 ? 21.742 -27.533 -3.239 1.00 26.38 10 PHE B CA 1
ATOM 1693 C C . PHE B 1 16 ? 20.309 -27.771 -2.756 1.00 29.88 10 PHE B C 1
ATOM 1694 O O . PHE B 1 16 ? 19.410 -27.013 -3.090 1.00 29.18 10 PHE B O 1
ATOM 1702 N N . ASN B 1 17 ? 20.103 -28.801 -1.938 1.00 29.16 11 ASN B N 1
ATOM 1703 C CA . ASN B 1 17 ? 18.787 -29.117 -1.381 1.00 29.68 11 ASN B CA 1
ATOM 1704 C C . ASN B 1 17 ? 18.641 -28.364 -0.065 1.00 33.51 11 ASN B C 1
ATOM 1705 O O . ASN B 1 17 ? 19.346 -28.676 0.898 1.00 33.42 11 ASN B O 1
ATOM 1710 N N . TRP B 1 18 ? 17.714 -27.382 -0.019 1.00 29.76 12 TRP B N 1
ATOM 1711 C CA . TRP B 1 18 ? 17.463 -26.573 1.184 1.00 30.09 12 TRP B CA 1
ATOM 1712 C C . TRP B 1 18 ? 17.024 -27.412 2.375 1.00 34.09 12 TRP B C 1
ATOM 1713 O O . TRP B 1 18 ? 17.267 -27.015 3.515 1.00 34.45 12 TRP B O 1
ATOM 1724 N N . LYS B 1 19 ? 16.421 -28.596 2.112 1.00 29.89 13 LYS B N 1
ATOM 1725 C CA . LYS B 1 19 ? 15.962 -29.539 3.140 1.00 28.77 13 LYS B CA 1
ATOM 1726 C C . LYS B 1 19 ? 17.121 -30.089 3.981 1.00 30.65 13 LYS B C 1
ATOM 1727 O O . LYS B 1 19 ? 16.900 -30.503 5.114 1.00 29.23 13 LYS B O 1
ATOM 1733 N N . ASP B 1 20 ? 18.355 -30.035 3.461 1.00 27.59 14 ASP B N 1
ATOM 1734 C CA . ASP B 1 20 ? 19.552 -30.458 4.206 1.00 28.36 14 ASP B CA 1
ATOM 1735 C C . ASP B 1 20 ? 20.296 -29.248 4.818 1.00 32.95 14 ASP B C 1
ATOM 1736 O O . ASP B 1 20 ? 21.390 -29.416 5.364 1.00 32.53 14 ASP B O 1
ATOM 1741 N N . GLY B 1 21 ? 19.705 -28.056 4.698 1.00 28.94 15 GLY B N 1
ATOM 1742 C CA . GLY B 1 21 ? 20.320 -26.817 5.147 1.00 28.48 15 GLY B CA 1
ATOM 1743 C C . GLY B 1 21 ? 21.418 -26.423 4.184 1.00 31.61 15 GLY B C 1
ATOM 1744 O O . GLY B 1 21 ? 21.271 -26.596 2.971 1.00 30.75 15 GLY B O 1
ATOM 1745 N N . CYS B 1 22 ? 22.541 -25.923 4.725 1.00 27.83 16 CYS B N 1
ATOM 1746 C CA . CYS B 1 22 ? 23.721 -25.541 3.956 1.00 27.35 16 CYS B CA 1
ATOM 1747 C C . CYS B 1 22 ? 24.892 -25.617 4.918 1.00 32.55 16 CYS B C 1
ATOM 1748 O O . CYS B 1 22 ? 25.320 -24.613 5.505 1.00 31.97 16 CYS B O 1
ATOM 1751 N N . ALA B 1 23 ? 25.337 -26.862 5.144 1.00 28.65 17 ALA B N 1
ATOM 1752 C CA . ALA B 1 23 ? 26.404 -27.239 6.065 1.00 28.96 17 ALA B CA 1
ATOM 1753 C C . ALA B 1 23 ? 27.744 -26.610 5.707 1.00 31.70 17 ALA B C 1
ATOM 1754 O O . ALA B 1 23 ? 28.049 -26.444 4.532 1.00 30.45 17 ALA B O 1
ATOM 1756 N N . PRO B 1 24 ? 28.560 -26.237 6.706 1.00 28.61 18 PRO B N 1
ATOM 1757 C CA . PRO B 1 24 ? 28.361 -26.401 8.160 1.00 27.88 18 PRO B CA 1
ATOM 1758 C C . PRO B 1 24 ? 27.673 -25.238 8.898 1.00 31.92 18 PRO B C 1
ATOM 1759 O O . PRO B 1 24 ? 27.579 -25.305 10.124 1.00 30.91 18 PRO B O 1
ATOM 1763 N N . VAL B 1 25 ? 27.179 -24.191 8.175 1.00 28.74 19 VAL B N 1
ATOM 1764 C CA . VAL B 1 25 ? 26.631 -23.008 8.821 1.00 28.80 19 VAL B CA 1
ATOM 1765 C C . VAL B 1 25 ? 25.097 -22.868 8.959 1.00 33.45 19 VAL B C 1
ATOM 1766 O O . VAL B 1 25 ? 24.639 -22.271 9.945 1.00 31.55 19 VAL B O 1
ATOM 1770 N N . PHE B 1 26 ? 24.312 -23.381 7.993 1.00 30.56 20 PHE B N 1
ATOM 1771 C CA . PHE B 1 26 ? 22.858 -23.231 8.065 1.00 29.33 20 PHE B CA 1
ATOM 1772 C C . PHE B 1 26 ? 22.095 -24.512 8.280 1.00 32.02 20 PHE B C 1
ATOM 1773 O O . PHE B 1 26 ? 22.326 -25.504 7.591 1.00 31.21 20 PHE B O 1
ATOM 1781 N N . SER B 1 27 ? 21.154 -24.470 9.227 1.00 27.78 21 SER B N 1
ATOM 1782 C CA . SER B 1 27 ? 20.283 -25.589 9.559 1.00 27.36 21 SER B CA 1
ATOM 1783 C C . SER B 1 27 ? 19.193 -25.689 8.494 1.00 30.67 21 SER B C 1
ATOM 1784 O O . SER B 1 27 ? 18.911 -24.675 7.842 1.00 29.66 21 SER B O 1
ATOM 1787 N N . PRO B 1 28 ? 18.510 -26.859 8.364 1.00 26.86 22 PRO B N 1
ATOM 1788 C CA . PRO B 1 28 ? 17.390 -26.963 7.407 1.00 25.45 22 PRO B CA 1
ATOM 1789 C C . PRO B 1 28 ? 16.273 -25.934 7.660 1.00 27.52 22 PRO B C 1
ATOM 1790 O O . PRO B 1 28 ? 15.738 -25.381 6.701 1.00 26.28 22 PRO B O 1
ATOM 1794 N N . ARG B 1 29 ? 15.958 -25.643 8.943 1.00 22.80 23 ARG B N 1
ATOM 1795 C CA . ARG B 1 29 ? 14.925 -24.670 9.307 1.00 22.44 23 ARG B CA 1
ATOM 1796 C C . ARG B 1 29 ? 15.246 -23.265 8.869 1.00 25.80 23 ARG B C 1
ATOM 1797 O O . ARG B 1 29 ? 14.372 -22.597 8.308 1.00 26.27 23 ARG B O 1
ATOM 1805 N N . GLN B 1 30 ? 16.491 -22.819 9.089 1.00 21.71 24 GLN B N 1
ATOM 1806 C CA . GLN B 1 30 ? 16.954 -21.484 8.673 1.00 21.42 24 GLN B CA 1
ATOM 1807 C C . GLN B 1 30 ? 16.804 -21.320 7.148 1.00 25.40 24 GLN B C 1
ATOM 1808 O O . GLN B 1 30 ? 16.362 -20.273 6.689 1.00 23.99 24 GLN B O 1
ATOM 1814 N N . MET B 1 31 ? 17.160 -22.363 6.382 1.00 22.61 25 MET B N 1
ATOM 1815 C CA . MET B 1 31 ? 17.054 -22.361 4.929 1.00 22.64 25 MET B CA 1
ATOM 1816 C C . MET B 1 31 ? 15.595 -22.401 4.497 1.00 27.50 25 MET B C 1
ATOM 1817 O O . MET B 1 31 ? 15.189 -21.671 3.586 1.00 27.21 25 MET B O 1
ATOM 1822 N N . GLU B 1 32 ? 14.802 -23.228 5.181 1.00 25.00 26 GLU B N 1
ATOM 1823 C CA . GLU B 1 32 ? 13.381 -23.395 4.905 1.00 25.07 26 GLU B CA 1
ATOM 1824 C C . GLU B 1 32 ? 12.642 -22.070 5.046 1.00 26.31 26 GLU B C 1
ATOM 1825 O O . GLU B 1 32 ? 11.916 -21.683 4.137 1.00 26.08 26 GLU B O 1
ATOM 1831 N N . LEU B 1 33 ? 12.815 -21.394 6.180 1.00 20.33 27 LEU B N 1
ATOM 1832 C CA . LEU B 1 33 ? 12.171 -20.103 6.417 1.00 20.22 27 LEU B CA 1
ATOM 1833 C C . LEU B 1 33 ? 12.656 -19.062 5.418 1.00 22.93 27 LEU B C 1
ATOM 1834 O O . LEU B 1 33 ? 11.846 -18.396 4.791 1.00 24.59 27 LEU B O 1
ATOM 1839 N N . HIS B 1 34 ? 13.969 -18.955 5.233 1.00 16.98 28 HIS B N 1
ATOM 1840 C CA . HIS B 1 34 ? 14.515 -17.934 4.351 1.00 16.16 28 HIS B CA 1
ATOM 1841 C C . HIS B 1 34 ? 14.053 -18.010 2.901 1.00 23.92 28 HIS B C 1
ATOM 1842 O O . HIS B 1 34 ? 13.648 -16.997 2.321 1.00 26.53 28 HIS B O 1
ATOM 1849 N N . TYR B 1 35 ? 14.095 -19.205 2.329 1.00 20.31 29 TYR B N 1
ATOM 1850 C CA . TYR B 1 35 ? 13.725 -19.452 0.942 1.00 18.86 29 TYR B CA 1
ATOM 1851 C C . TYR B 1 35 ? 12.214 -19.642 0.737 1.00 21.38 29 TYR B C 1
ATOM 1852 O O . TYR B 1 35 ? 11.616 -18.940 -0.068 1.00 20.38 29 TYR B O 1
ATOM 1861 N N . THR B 1 36 ? 11.598 -20.590 1.463 1.00 19.85 30 THR B N 1
ATOM 1862 C CA . THR B 1 36 ? 10.179 -20.922 1.280 1.00 19.94 30 THR B CA 1
ATOM 1863 C C . THR B 1 36 ? 9.194 -19.951 1.915 1.00 26.77 30 THR B C 1
ATOM 1864 O O . THR B 1 36 ? 8.007 -19.994 1.562 1.00 26.51 30 THR B O 1
ATOM 1868 N N . LYS B 1 37 ? 9.659 -19.105 2.868 1.00 23.65 31 LYS B N 1
ATOM 1869 C CA . LYS B 1 37 ? 8.763 -18.140 3.505 1.00 23.39 31 LYS B CA 1
ATOM 1870 C C . LYS B 1 37 ? 9.085 -16.724 3.059 1.00 25.24 31 LYS B C 1
ATOM 1871 O O . LYS B 1 37 ? 8.284 -16.129 2.355 1.00 26.71 31 LYS B O 1
ATOM 1877 N N . HIS B 1 38 ? 10.277 -16.217 3.399 1.00 19.81 32 HIS B N 1
ATOM 1878 C CA . HIS B 1 38 ? 10.723 -14.866 3.031 1.00 19.78 32 HIS B CA 1
ATOM 1879 C C . HIS B 1 38 ? 10.876 -14.671 1.541 1.00 22.64 32 HIS B C 1
ATOM 1880 O O . HIS B 1 38 ? 10.199 -13.808 0.985 1.00 23.09 32 HIS B O 1
ATOM 1887 N N . HIS B 1 39 ? 11.725 -15.490 0.890 1.00 18.04 33 HIS B N 1
ATOM 1888 C CA . HIS B 1 39 ? 11.912 -15.340 -0.547 1.00 16.76 33 HIS B CA 1
ATOM 1889 C C . HIS B 1 39 ? 10.632 -15.574 -1.364 1.00 20.95 33 HIS B C 1
ATOM 1890 O O . HIS B 1 39 ? 10.289 -14.741 -2.205 1.00 20.53 33 HIS B O 1
ATOM 1897 N N . LYS B 1 40 ? 9.857 -16.608 -1.028 1.00 20.81 34 LYS B N 1
ATOM 1898 C CA . LYS B 1 40 ? 8.569 -16.913 -1.673 1.00 21.66 34 LYS B CA 1
ATOM 1899 C C . LYS B 1 40 ? 7.565 -15.765 -1.584 1.00 25.10 34 LYS B C 1
ATOM 1900 O O . LYS B 1 40 ? 6.907 -15.464 -2.581 1.00 25.05 34 LYS B O 1
ATOM 1906 N N . ALA B 1 41 ? 7.452 -15.123 -0.417 1.00 22.35 35 ALA B N 1
ATOM 1907 C CA . ALA B 1 41 ? 6.561 -13.973 -0.222 1.00 22.78 35 ALA B CA 1
ATOM 1908 C C . ALA B 1 41 ? 6.985 -12.773 -1.079 1.00 24.06 35 ALA B C 1
ATOM 1909 O O . ALA B 1 41 ? 6.104 -12.050 -1.553 1.00 22.27 35 ALA B O 1
ATOM 1911 N N . TYR B 1 42 ? 8.324 -12.568 -1.286 1.00 19.22 36 TYR B N 1
ATOM 1912 C CA . TYR B 1 42 ? 8.805 -11.487 -2.164 1.00 19.20 36 TYR B CA 1
ATOM 1913 C C . TYR B 1 42 ? 8.382 -11.787 -3.594 1.00 24.88 36 TYR B C 1
ATOM 1914 O O . TYR B 1 42 ? 7.899 -10.894 -4.293 1.00 24.30 36 TYR B O 1
ATOM 1923 N N . VAL B 1 43 ? 8.487 -13.088 -3.997 1.00 22.35 37 VAL B N 1
ATOM 1924 C CA . VAL B 1 43 ? 8.111 -13.561 -5.334 1.00 21.15 37 VAL B CA 1
ATOM 1925 C C . VAL B 1 43 ? 6.597 -13.325 -5.551 1.00 23.70 37 VAL B C 1
ATOM 1926 O O . VAL B 1 43 ? 6.209 -12.713 -6.535 1.00 23.28 37 VAL B O 1
ATOM 1930 N N . ASP B 1 44 ? 5.763 -13.764 -4.611 1.00 20.81 38 ASP B N 1
ATOM 1931 C CA . ASP B 1 44 ? 4.317 -13.627 -4.732 1.00 21.67 38 ASP B CA 1
ATOM 1932 C C . ASP B 1 44 ? 3.909 -12.184 -4.774 1.00 24.96 38 ASP B C 1
ATOM 1933 O O . ASP B 1 44 ? 3.122 -11.823 -5.628 1.00 23.82 38 ASP B O 1
ATOM 1938 N N . LYS B 1 45 ? 4.458 -11.340 -3.875 1.00 23.23 39 LYS B N 1
ATOM 1939 C CA . LYS B 1 45 ? 4.094 -9.920 -3.853 1.00 21.74 39 LYS B CA 1
ATOM 1940 C C . LYS B 1 45 ? 4.560 -9.162 -5.099 1.00 25.54 39 LYS B C 1
ATOM 1941 O O . LYS B 1 45 ? 3.833 -8.307 -5.603 1.00 26.25 39 LYS B O 1
ATOM 1947 N N . LEU B 1 46 ? 5.732 -9.526 -5.626 1.00 22.03 40 LEU B N 1
ATOM 1948 C CA . LEU B 1 46 ? 6.264 -8.957 -6.860 1.00 21.42 40 LEU B CA 1
ATOM 1949 C C . LEU B 1 46 ? 5.305 -9.279 -8.008 1.00 26.17 40 LEU B C 1
ATOM 1950 O O . LEU B 1 46 ? 4.910 -8.372 -8.723 1.00 27.03 40 LEU B O 1
ATOM 1955 N N . ASN B 1 47 ? 4.904 -10.552 -8.151 1.00 22.85 41 ASN B N 1
ATOM 1956 C CA . ASN B 1 47 ? 3.982 -11.019 -9.177 1.00 23.01 41 ASN B CA 1
ATOM 1957 C C . ASN B 1 47 ? 2.636 -10.324 -9.114 1.00 30.45 41 ASN B C 1
ATOM 1958 O O . ASN B 1 47 ? 2.076 -9.992 -10.164 1.00 31.31 41 ASN B O 1
ATOM 1963 N N . ALA B 1 48 ? 2.175 -10.000 -7.890 1.00 27.05 42 ALA B N 1
ATOM 1964 C CA . ALA B 1 48 ? 0.932 -9.273 -7.655 1.00 26.85 42 ALA B CA 1
ATOM 1965 C C . ALA B 1 48 ? 1.055 -7.795 -8.063 1.00 32.44 42 ALA B C 1
ATOM 1966 O O . ALA B 1 48 ? 0.182 -7.284 -8.750 1.00 32.35 42 ALA B O 1
ATOM 1968 N N . LEU B 1 49 ? 2.128 -7.115 -7.658 1.00 30.22 43 LEU B N 1
ATOM 1969 C CA . LEU B 1 49 ? 2.308 -5.689 -7.975 1.00 30.31 43 LEU B CA 1
ATOM 1970 C C . LEU B 1 49 ? 2.727 -5.409 -9.428 1.00 36.62 43 LEU B C 1
ATOM 1971 O O . LEU B 1 49 ? 2.441 -4.332 -9.956 1.00 36.91 43 LEU B O 1
ATOM 1976 N N . ALA B 1 50 ? 3.482 -6.339 -10.032 1.00 34.62 44 ALA B N 1
ATOM 1977 C CA . ALA B 1 50 ? 3.987 -6.249 -11.394 1.00 34.77 44 ALA B CA 1
ATOM 1978 C C . ALA B 1 50 ? 2.847 -6.445 -12.375 1.00 42.22 44 ALA B C 1
ATOM 1979 O O . ALA B 1 50 ? 2.821 -5.812 -13.434 1.00 40.89 44 ALA B O 1
ATOM 1981 N N . GLY B 1 51 ? 1.921 -7.332 -12.001 1.00 42.24 45 GLY B N 1
ATOM 1982 C CA . GLY B 1 51 ? 0.750 -7.702 -12.787 1.00 42.84 45 GLY B CA 1
ATOM 1983 C C . GLY B 1 51 ? 1.121 -8.155 -14.178 1.00 48.88 45 GLY B C 1
ATOM 1984 O O . GLY B 1 51 ? 2.030 -8.966 -14.355 1.00 51.28 45 GLY B O 1
ATOM 1985 N N . THR B 1 52 ? 0.477 -7.564 -15.168 1.00 44.21 46 THR B N 1
ATOM 1986 C CA . THR B 1 52 ? 0.717 -7.883 -16.568 1.00 43.34 46 THR B CA 1
ATOM 1987 C C . THR B 1 52 ? 1.665 -6.875 -17.194 1.00 42.46 46 THR B C 1
ATOM 1988 O O . THR B 1 52 ? 2.261 -7.171 -18.219 1.00 42.93 46 THR B O 1
ATOM 1992 N N . THR B 1 53 ? 1.760 -5.674 -16.595 1.00 35.93 47 THR B N 1
ATOM 1993 C CA . THR B 1 53 ? 2.578 -4.538 -17.021 1.00 34.96 47 THR B CA 1
ATOM 1994 C C . THR B 1 53 ? 4.041 -4.917 -17.141 1.00 35.27 47 THR B C 1
ATOM 1995 O O . THR B 1 53 ? 4.669 -4.497 -18.105 1.00 34.63 47 THR B O 1
ATOM 1999 N N . TYR B 1 54 ? 4.591 -5.682 -16.161 1.00 28.94 48 TYR B N 1
ATOM 2000 C CA . TYR B 1 54 ? 6.010 -6.054 -16.163 1.00 27.63 48 TYR B CA 1
ATOM 2001 C C . TYR B 1 54 ? 6.304 -7.485 -16.607 1.00 30.05 48 TYR B C 1
ATOM 2002 O O . TYR B 1 54 ? 7.461 -7.903 -16.582 1.00 29.17 48 TYR B O 1
ATOM 2011 N N . ASP B 1 55 ? 5.280 -8.211 -17.081 1.00 27.33 49 ASP B N 1
ATOM 2012 C CA . ASP B 1 55 ? 5.412 -9.582 -17.591 1.00 28.49 49 ASP B CA 1
ATOM 2013 C C . ASP B 1 55 ? 6.430 -9.655 -18.728 1.00 31.15 49 ASP B C 1
ATOM 2014 O O . ASP B 1 55 ? 6.386 -8.821 -19.644 1.00 30.85 49 ASP B O 1
ATOM 2019 N N . GLY B 1 56 ? 7.337 -10.627 -18.652 1.00 25.63 50 GLY B N 1
ATOM 2020 C CA . GLY B 1 56 ? 8.359 -10.826 -19.677 1.00 25.42 50 GLY B CA 1
ATOM 2021 C C . GLY B 1 56 ? 9.591 -9.942 -19.567 1.00 28.92 50 GLY B C 1
ATOM 2022 O O . GLY B 1 56 ? 10.536 -10.113 -20.342 1.00 29.64 50 GLY B O 1
ATOM 2023 N N . LYS B 1 57 ? 9.601 -9.002 -18.602 1.00 23.73 51 LYS B N 1
ATOM 2024 C CA . LYS B 1 57 ? 10.748 -8.125 -18.330 1.00 23.14 51 LYS B CA 1
ATOM 2025 C C . LYS B 1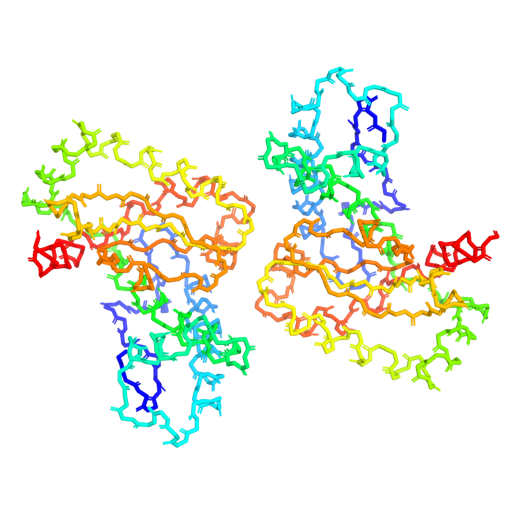 57 ? 11.719 -8.849 -17.357 1.00 27.97 51 LYS B C 1
ATOM 2026 O O . LYS B 1 57 ? 11.287 -9.684 -16.554 1.00 25.87 51 LYS B O 1
ATOM 2032 N N . SER B 1 58 ? 13.007 -8.490 -17.387 1.00 24.39 52 SER B N 1
ATOM 2033 C CA . SER B 1 58 ? 13.943 -9.064 -16.425 1.00 24.27 52 SER B CA 1
ATOM 2034 C C . SER B 1 58 ? 13.779 -8.315 -15.095 1.00 28.41 52 SER B C 1
ATOM 2035 O O . SER B 1 58 ? 13.349 -7.154 -15.076 1.00 28.00 52 SER B O 1
ATOM 2038 N N . ILE B 1 59 ? 14.181 -8.953 -13.998 1.00 25.31 53 ILE B N 1
ATOM 2039 C CA . ILE B 1 59 ? 14.145 -8.371 -12.661 1.00 25.35 53 ILE B CA 1
ATOM 2040 C C . ILE B 1 59 ? 14.931 -7.034 -12.590 1.00 26.67 53 ILE B C 1
ATOM 2041 O O . ILE B 1 59 ? 14.412 -6.067 -12.063 1.00 25.19 53 ILE B O 1
ATOM 2046 N N . GLU B 1 60 ? 16.106 -6.960 -13.241 1.00 24.84 54 GLU B N 1
ATOM 2047 C CA . GLU B 1 60 ? 16.992 -5.796 -13.320 1.00 24.67 54 GLU B CA 1
ATOM 2048 C C . GLU B 1 60 ? 16.297 -4.599 -13.959 1.00 26.71 54 GLU B C 1
ATOM 2049 O O . GLU B 1 60 ? 16.489 -3.467 -13.510 1.00 25.34 54 GLU B O 1
ATOM 2055 N N . GLU B 1 61 ? 15.514 -4.853 -15.030 1.00 22.27 55 GLU B N 1
ATOM 2056 C CA . GLU B 1 61 ? 14.712 -3.859 -15.734 1.00 21.59 55 GLU B CA 1
ATOM 2057 C C . GLU B 1 61 ? 13.676 -3.242 -14.794 1.00 27.05 55 GLU B C 1
ATOM 2058 O O . GLU B 1 61 ? 13.526 -2.015 -14.746 1.00 27.08 55 GLU B O 1
ATOM 2064 N N . ILE B 1 62 ? 12.939 -4.100 -14.070 1.00 24.69 56 ILE B N 1
ATOM 2065 C CA . ILE B 1 62 ? 11.918 -3.662 -13.111 1.00 24.03 56 ILE B CA 1
ATOM 2066 C C . ILE B 1 62 ? 12.551 -2.804 -12.049 1.00 26.65 56 ILE B C 1
ATOM 2067 O O . ILE B 1 62 ? 12.069 -1.696 -11.832 1.00 27.25 56 ILE B O 1
ATOM 2072 N N . ILE B 1 63 ? 13.655 -3.288 -11.428 1.00 22.59 57 ILE B N 1
ATOM 2073 C CA . ILE B 1 63 ? 14.392 -2.553 -10.392 1.00 21.28 57 ILE B CA 1
ATOM 2074 C C . ILE B 1 63 ? 14.768 -1.177 -10.918 1.00 26.76 57 ILE B C 1
ATOM 2075 O O . ILE B 1 63 ? 14.461 -0.190 -10.246 1.00 27.15 57 ILE B O 1
ATOM 2080 N N . LEU B 1 64 ? 15.368 -1.094 -12.130 1.00 23.67 58 LEU B N 1
ATOM 2081 C CA . LEU B 1 64 ? 15.813 0.211 -12.662 1.00 24.57 58 LEU B CA 1
ATOM 2082 C C . LEU B 1 64 ? 14.715 1.167 -13.135 1.00 29.12 58 LEU B C 1
ATOM 2083 O O . LEU B 1 64 ? 14.897 2.392 -13.060 1.00 29.77 58 LEU B O 1
ATOM 2088 N N . ALA B 1 65 ? 13.606 0.616 -13.676 1.00 25.99 59 ALA B N 1
ATOM 2089 C CA . ALA B 1 65 ? 12.485 1.386 -14.221 1.00 26.49 59 ALA B CA 1
ATOM 2090 C C . ALA B 1 65 ? 11.684 2.052 -13.116 1.00 34.28 59 ALA B C 1
ATOM 2091 O O . ALA B 1 65 ? 11.166 3.153 -13.282 1.00 33.95 59 ALA B O 1
ATOM 2093 N N . VAL B 1 66 ? 11.612 1.375 -11.979 1.00 33.24 60 VAL B N 1
ATOM 2094 C CA . VAL B 1 66 ? 10.819 1.721 -10.818 1.00 33.95 60 VAL B CA 1
ATOM 2095 C C . VAL B 1 66 ? 11.624 2.369 -9.674 1.00 39.92 60 VAL B C 1
ATOM 2096 O O . VAL B 1 66 ? 11.029 3.000 -8.803 1.00 40.09 60 VAL B O 1
ATOM 2100 N N . ALA B 1 67 ? 12.972 2.297 -9.728 1.00 37.99 61 ALA B N 1
ATOM 2101 C CA . ALA B 1 67 ? 13.861 2.935 -8.754 1.00 38.60 61 ALA B CA 1
ATOM 2102 C C . ALA B 1 67 ? 13.608 4.430 -8.796 1.00 47.92 61 ALA B C 1
ATOM 2103 O O . ALA B 1 67 ? 13.308 4.971 -9.870 1.00 48.01 61 ALA B O 1
ATOM 2105 N N . ASN B 1 68 ? 13.716 5.095 -7.638 1.00 48.49 62 ASN B N 1
ATOM 2106 C CA . ASN B 1 68 ? 13.533 6.559 -7.504 1.00 50.86 62 ASN B CA 1
ATOM 2107 C C . ASN B 1 68 ? 12.161 7.055 -8.031 1.00 59.43 62 ASN B C 1
ATOM 2108 O O . ASN B 1 68 ? 12.064 8.143 -8.615 1.00 61.23 62 ASN B O 1
ATOM 2113 N N . ASP B 1 69 ? 11.117 6.225 -7.851 1.00 55.82 63 ASP B N 1
ATOM 2114 C CA . ASP B 1 69 ? 9.731 6.508 -8.222 1.00 54.96 63 ASP B CA 1
ATOM 2115 C C . ASP B 1 69 ? 8.886 6.218 -6.982 1.00 57.92 63 ASP B C 1
ATOM 2116 O O . ASP B 1 69 ? 8.527 5.067 -6.716 1.00 56.65 63 ASP B O 1
ATOM 2121 N N . ALA B 1 70 ? 8.581 7.298 -6.231 1.00 53.94 64 ALA B N 1
ATOM 2122 C CA . ALA B 1 70 ? 7.816 7.306 -4.976 1.00 52.44 64 ALA B CA 1
ATOM 2123 C C . ALA B 1 70 ? 6.459 6.620 -5.071 1.00 51.61 64 ALA B C 1
ATOM 2124 O O . ALA B 1 70 ? 5.961 6.118 -4.066 1.00 52.34 64 ALA B O 1
ATOM 2126 N N . GLU B 1 71 ? 5.873 6.585 -6.268 1.00 43.64 65 GLU B N 1
ATOM 2127 C CA . GLU B 1 71 ? 4.583 5.954 -6.513 1.00 41.74 65 GLU B CA 1
ATOM 2128 C C . GLU B 1 71 ? 4.672 4.426 -6.662 1.00 42.23 65 GLU B C 1
ATOM 2129 O O . GLU B 1 71 ? 3.651 3.747 -6.556 1.00 41.63 65 GLU B O 1
ATOM 2135 N N . LYS B 1 72 ? 5.894 3.883 -6.908 1.00 36.20 66 LYS B N 1
ATOM 2136 C CA . LYS B 1 72 ? 6.118 2.449 -7.119 1.00 34.15 66 LYS B CA 1
ATOM 2137 C C . LYS B 1 72 ? 7.174 1.869 -6.173 1.00 34.53 66 LYS B C 1
ATOM 2138 O O . LYS B 1 72 ? 7.851 0.900 -6.515 1.00 33.26 66 LYS B O 1
ATOM 2144 N N . LYS B 1 73 ? 7.271 2.435 -4.956 1.00 30.67 67 LYS B N 1
ATOM 2145 C CA . LYS B 1 73 ? 8.184 1.978 -3.912 1.00 30.06 67 LYS B CA 1
ATOM 2146 C C . LYS B 1 73 ? 7.906 0.518 -3.510 1.00 31.25 67 LYS B C 1
ATOM 2147 O O . LYS B 1 73 ? 8.863 -0.240 -3.314 1.00 31.38 67 LYS B O 1
ATOM 2153 N N . GLY B 1 74 ? 6.620 0.137 -3.433 1.00 26.26 68 GLY B N 1
ATOM 2154 C CA . GLY B 1 74 ? 6.186 -1.228 -3.116 1.00 24.47 68 GLY B CA 1
ATOM 2155 C C . GLY B 1 74 ? 6.762 -2.228 -4.094 1.00 25.75 68 GLY B C 1
ATOM 2156 O O . GLY B 1 74 ? 7.383 -3.218 -3.701 1.00 25.68 68 GLY B O 1
ATOM 2157 N N . LEU B 1 75 ? 6.585 -1.946 -5.390 1.00 23.08 69 LEU B N 1
ATOM 2158 C CA . LEU B 1 75 ? 7.112 -2.758 -6.482 1.00 23.17 69 LEU B CA 1
ATOM 2159 C C . LEU B 1 75 ? 8.652 -2.790 -6.445 1.00 22.97 69 LEU B C 1
ATOM 2160 O O . LEU B 1 75 ? 9.218 -3.875 -6.573 1.00 23.73 69 LEU B O 1
ATOM 2165 N N . PHE B 1 76 ? 9.311 -1.633 -6.210 1.00 16.77 70 PHE B N 1
ATOM 2166 C CA . PHE B 1 76 ? 10.779 -1.569 -6.108 1.00 17.24 70 PHE B CA 1
ATOM 2167 C C . PHE B 1 76 ? 11.254 -2.538 -5.019 1.00 23.13 70 PHE B C 1
ATOM 2168 O O . PHE B 1 76 ? 12.153 -3.346 -5.275 1.00 23.31 70 PHE B O 1
ATOM 2176 N N . ASN B 1 77 ? 10.660 -2.431 -3.804 1.00 19.35 71 ASN B N 1
ATOM 2177 C CA . ASN B 1 77 ? 11.007 -3.278 -2.658 1.00 19.45 71 ASN B CA 1
ATOM 2178 C C . ASN B 1 77 ? 10.931 -4.762 -2.963 1.00 23.14 71 ASN B C 1
ATOM 2179 O O . ASN B 1 77 ? 11.859 -5.486 -2.644 1.00 24.49 71 ASN B O 1
ATOM 2184 N N . GLN B 1 78 ? 9.829 -5.215 -3.569 1.00 19.19 72 GLN B N 1
ATOM 2185 C CA . GLN B 1 78 ? 9.647 -6.639 -3.880 1.00 18.06 72 GLN B CA 1
ATOM 2186 C C . GLN B 1 78 ? 10.589 -7.095 -4.997 1.00 18.11 72 GLN B C 1
ATOM 2187 O O . GLN B 1 78 ? 11.192 -8.150 -4.874 1.00 14.15 72 GLN B O 1
ATOM 2193 N N . ALA B 1 79 ? 10.735 -6.280 -6.059 1.00 15.89 73 ALA B N 1
ATOM 2194 C CA . ALA B 1 79 ? 11.604 -6.633 -7.181 1.00 15.73 73 ALA B CA 1
ATOM 2195 C C . ALA B 1 79 ? 13.066 -6.650 -6.754 1.00 20.69 73 ALA B C 1
ATOM 2196 O O . ALA B 1 79 ? 13.779 -7.603 -7.097 1.00 19.26 73 ALA B O 1
ATOM 2198 N N . ALA B 1 80 ? 13.513 -5.639 -5.965 1.00 18.41 74 ALA B N 1
ATOM 2199 C CA . ALA B 1 80 ? 14.912 -5.619 -5.520 1.00 17.45 74 ALA B CA 1
ATOM 2200 C C . ALA B 1 80 ? 15.204 -6.757 -4.576 1.00 24.00 74 ALA B C 1
ATOM 2201 O O . ALA B 1 80 ? 16.269 -7.367 -4.698 1.00 25.83 74 ALA B O 1
ATOM 2203 N N . GLN B 1 81 ? 14.248 -7.096 -3.672 1.00 19.85 75 GLN B N 1
ATOM 2204 C CA . GLN B 1 81 ? 14.427 -8.205 -2.736 1.00 19.59 75 GLN B CA 1
ATOM 2205 C C . GLN B 1 81 ? 14.476 -9.550 -3.436 1.00 23.36 75 GLN B C 1
ATOM 2206 O O . GLN B 1 81 ? 15.209 -10.425 -2.990 1.00 24.82 75 GLN B O 1
ATOM 2212 N N . HIS B 1 82 ? 13.712 -9.726 -4.524 1.00 19.08 76 HIS B N 1
ATOM 2213 C CA . HIS B 1 82 ? 13.738 -10.989 -5.261 1.00 17.91 76 HIS B CA 1
ATOM 2214 C C . HIS B 1 82 ? 15.119 -11.140 -5.898 1.00 19.09 76 HIS B C 1
ATOM 2215 O O . HIS B 1 82 ? 15.721 -12.208 -5.781 1.00 18.05 76 HIS B O 1
ATOM 2222 N N . PHE B 1 83 ? 15.637 -10.062 -6.517 1.00 17.47 77 PHE B N 1
ATOM 2223 C CA . PHE B 1 83 ? 17.001 -10.042 -7.111 1.00 18.79 77 PHE B CA 1
ATOM 2224 C C . PHE B 1 83 ? 18.076 -10.335 -6.020 1.00 19.51 77 PHE B C 1
ATOM 2225 O O . PHE B 1 83 ? 18.872 -11.280 -6.128 1.00 18.12 77 PHE B O 1
ATOM 2233 N N . ASN B 1 84 ? 18.018 -9.579 -4.939 1.00 14.95 78 ASN B N 1
ATOM 2234 C CA . ASN B 1 84 ? 18.954 -9.720 -3.813 1.00 15.20 78 ASN B CA 1
ATOM 2235 C C . ASN B 1 84 ? 18.998 -11.113 -3.239 1.00 18.31 78 ASN B C 1
ATOM 2236 O O . ASN B 1 84 ? 20.096 -11.625 -3.003 1.00 17.91 78 ASN B O 1
ATOM 2241 N N . HIS B 1 85 ? 17.822 -11.754 -3.049 1.00 15.16 79 HIS B N 1
ATOM 2242 C CA . HIS B 1 85 ? 17.791 -13.116 -2.499 1.00 15.30 79 HIS B CA 1
ATOM 2243 C C . HIS B 1 85 ? 18.267 -14.140 -3.510 1.00 19.96 79 HIS B C 1
ATOM 2244 O O . HIS B 1 85 ? 18.927 -15.099 -3.134 1.00 21.32 79 HIS B O 1
ATOM 2251 N N . THR B 1 86 ? 17.953 -13.938 -4.789 1.00 18.23 80 THR B N 1
ATOM 2252 C CA . THR B 1 86 ? 18.402 -14.845 -5.862 1.00 18.66 80 THR B CA 1
ATOM 2253 C C . THR B 1 86 ? 19.926 -14.833 -5.923 1.00 23.97 80 THR B C 1
ATOM 2254 O O . THR B 1 86 ? 20.539 -15.895 -6.039 1.00 24.05 80 THR B O 1
ATOM 2258 N N . PHE B 1 87 ? 20.526 -13.633 -5.807 1.00 20.42 81 PHE B N 1
ATOM 2259 C CA . PHE B 1 87 ? 21.972 -13.455 -5.830 1.00 19.48 81 PHE B CA 1
ATOM 2260 C C . PHE B 1 87 ? 22.618 -14.136 -4.632 1.00 24.81 81 PHE B C 1
ATOM 2261 O O . PHE B 1 87 ? 23.502 -14.972 -4.818 1.00 26.14 81 PHE B O 1
ATOM 2269 N N . TYR B 1 88 ? 22.106 -13.846 -3.415 1.00 21.41 82 TYR B N 1
ATOM 2270 C CA . TYR B 1 88 ? 22.579 -14.401 -2.138 1.00 20.32 82 TYR B CA 1
ATOM 2271 C C . TYR B 1 88 ? 22.515 -15.933 -2.085 1.00 23.42 82 TYR B C 1
ATOM 2272 O O . TYR B 1 88 ? 23.491 -16.566 -1.678 1.00 22.80 82 TYR B O 1
ATOM 2281 N N . PHE B 1 89 ? 21.393 -16.522 -2.509 1.00 19.99 83 PHE B N 1
ATOM 2282 C CA . PHE B 1 89 ? 21.231 -17.985 -2.508 1.00 20.60 83 PHE B CA 1
ATOM 2283 C C . PHE B 1 89 ? 22.175 -18.678 -3.471 1.00 24.14 83 PHE B C 1
ATOM 2284 O O . PHE B 1 89 ? 22.544 -19.836 -3.233 1.00 25.42 83 PHE B O 1
ATOM 2292 N N . ARG B 1 90 ? 22.651 -17.939 -4.488 1.00 18.43 84 ARG B N 1
ATOM 2293 C CA . ARG B 1 90 ? 23.650 -18.419 -5.434 1.00 18.75 84 ARG B CA 1
ATOM 2294 C C . ARG B 1 90 ? 25.080 -18.197 -4.904 1.00 23.63 84 ARG B C 1
ATOM 2295 O O . ARG B 1 90 ? 26.031 -18.752 -5.462 1.00 23.54 84 ARG B O 1
ATOM 2303 N N . CYS B 1 91 ? 25.235 -17.403 -3.815 1.00 19.20 85 CYS B N 1
ATOM 2304 C CA . CYS B 1 91 ? 26.550 -17.160 -3.217 1.00 19.83 85 CYS B CA 1
ATOM 2305 C C . CYS B 1 91 ? 26.929 -18.210 -2.172 1.00 24.84 85 CYS B C 1
ATOM 2306 O O . CYS B 1 91 ? 28.067 -18.226 -1.709 1.00 23.90 85 CYS B O 1
ATOM 2309 N N . ILE B 1 92 ? 25.972 -19.054 -1.768 1.00 22.65 86 ILE B N 1
ATOM 2310 C CA . ILE B 1 92 ? 26.181 -20.085 -0.741 1.00 21.81 86 ILE B CA 1
ATOM 2311 C C . ILE B 1 92 ? 26.019 -21.495 -1.296 1.00 27.09 86 ILE B C 1
ATOM 2312 O O . ILE B 1 92 ? 25.235 -21.716 -2.216 1.00 28.75 86 ILE B O 1
ATOM 2317 N N . THR B 1 93 ? 26.804 -22.434 -0.779 1.00 24.87 87 THR B N 1
ATOM 2318 C CA . THR B 1 93 ? 26.793 -23.845 -1.205 1.00 25.61 87 THR B CA 1
ATOM 2319 C C . THR B 1 93 ? 27.381 -24.685 -0.072 1.00 32.55 87 THR B C 1
ATOM 2320 O O . THR B 1 93 ? 28.292 -24.187 0.604 1.00 33.73 87 THR B O 1
ATOM 2324 N N . PRO B 1 94 ? 26.888 -25.929 0.184 1.00 27.98 88 PRO B N 1
ATOM 2325 C CA . PRO B 1 94 ? 27.452 -26.729 1.280 1.00 26.72 88 PRO B CA 1
ATOM 2326 C C . PRO B 1 94 ? 28.963 -26.843 1.199 1.00 27.71 88 PRO B C 1
ATOM 2327 O O . PRO B 1 94 ? 29.498 -27.134 0.128 1.00 25.37 88 PRO B O 1
ATOM 2331 N N . ASN B 1 95 ? 29.648 -26.519 2.313 1.00 25.95 89 ASN B N 1
ATOM 2332 C CA . ASN B 1 95 ? 31.125 -26.556 2.472 1.00 25.98 89 ASN B CA 1
ATOM 2333 C C . ASN B 1 95 ? 31.889 -25.534 1.615 1.00 28.49 89 ASN B C 1
ATOM 2334 O O . ASN B 1 95 ? 33.125 -25.520 1.651 1.00 28.12 89 ASN B O 1
ATOM 2339 N N . GLY B 1 96 ? 31.153 -24.692 0.883 1.00 23.63 90 GLY B N 1
ATOM 2340 C CA . GLY B 1 96 ? 31.688 -23.654 0.006 1.00 23.03 90 GLY B CA 1
ATOM 2341 C C . GLY B 1 96 ? 32.468 -24.177 -1.187 1.00 25.39 90 GLY B C 1
ATOM 2342 O O . GLY B 1 96 ? 32.514 -25.383 -1.426 1.00 25.13 90 GLY B O 1
ATOM 2343 N N . LYS B 1 97 ? 33.053 -23.270 -1.966 1.00 22.37 91 LYS B N 1
ATOM 2344 C CA . LYS B 1 97 ? 33.928 -23.606 -3.097 1.00 23.98 91 LYS B CA 1
ATOM 2345 C C . LYS B 1 97 ? 35.143 -22.698 -2.977 1.00 31.78 91 LYS B C 1
ATOM 2346 O O . LYS B 1 97 ? 34.960 -21.478 -2.839 1.00 32.68 91 LYS B O 1
ATOM 2352 N N . ALA B 1 98 ? 36.372 -23.268 -3.034 1.00 27.06 92 ALA B N 1
ATOM 2353 C CA . ALA B 1 98 ? 37.613 -22.480 -2.940 1.00 26.44 92 ALA B CA 1
ATOM 2354 C C . ALA B 1 98 ? 37.662 -21.347 -3.933 1.00 28.30 92 ALA B C 1
ATOM 2355 O O . ALA B 1 98 ? 37.104 -21.442 -5.028 1.00 26.55 92 ALA B O 1
ATOM 2357 N N . MET B 1 99 ? 38.330 -20.264 -3.540 1.00 25.19 93 MET B N 1
ATOM 2358 C CA . MET B 1 99 ? 38.470 -19.078 -4.362 1.00 24.42 93 MET B CA 1
ATOM 2359 C C . MET B 1 99 ? 39.416 -19.307 -5.555 1.00 29.43 93 MET B C 1
ATOM 2360 O O . MET B 1 99 ? 40.590 -19.590 -5.340 1.00 29.25 93 MET B O 1
ATOM 2365 N N . PRO B 1 100 ? 38.942 -19.160 -6.819 1.00 26.78 94 PRO B N 1
ATOM 2366 C CA . PRO B 1 100 ? 39.856 -19.262 -7.964 1.00 26.22 94 PRO B CA 1
ATOM 2367 C C . PRO B 1 100 ? 40.917 -18.155 -7.939 1.00 31.25 94 PRO B C 1
ATOM 2368 O O . PRO B 1 100 ? 40.683 -17.068 -7.410 1.00 29.25 94 PRO B O 1
ATOM 2372 N N . LYS B 1 101 ? 42.085 -18.438 -8.533 1.00 31.42 95 LYS B N 1
ATOM 2373 C CA . LYS B 1 101 ? 43.261 -17.560 -8.640 1.00 31.84 95 LYS B CA 1
ATOM 2374 C C . LYS B 1 101 ? 42.919 -16.143 -9.149 1.00 35.37 95 LYS B C 1
ATOM 2375 O O . LYS B 1 101 ? 43.379 -15.162 -8.569 1.00 35.86 95 LYS B O 1
ATOM 2381 N N . SER B 1 102 ? 42.111 -16.040 -10.209 1.00 30.80 96 SER B N 1
ATOM 2382 C CA . SER B 1 102 ? 41.732 -14.758 -10.810 1.00 30.26 96 SER B CA 1
ATOM 2383 C C . SER B 1 102 ? 41.020 -13.808 -9.842 1.00 34.78 96 SER B C 1
ATOM 2384 O O . SER B 1 102 ? 41.261 -12.593 -9.893 1.00 34.84 96 SER B O 1
ATOM 2387 N N . LEU B 1 103 ? 40.147 -14.358 -8.966 1.00 30.24 97 LEU B N 1
ATOM 2388 C CA . LEU B 1 103 ? 39.392 -13.575 -7.973 1.00 28.73 97 LEU B CA 1
ATOM 2389 C C . LEU B 1 103 ? 40.249 -13.291 -6.746 1.00 30.54 97 LEU B C 1
ATOM 2390 O O . LEU B 1 103 ? 40.203 -12.183 -6.217 1.00 29.60 97 LEU B O 1
ATOM 2395 N N . GLU B 1 104 ? 41.050 -14.275 -6.314 1.00 26.12 98 GLU B N 1
ATOM 2396 C CA . GLU B 1 104 ? 41.983 -14.106 -5.198 1.00 24.56 98 GLU B CA 1
ATOM 2397 C C . GLU B 1 104 ? 42.958 -12.955 -5.515 1.00 26.73 98 GLU B C 1
ATOM 2398 O O . GLU B 1 104 ? 43.240 -12.117 -4.666 1.00 24.50 98 GLU B O 1
ATOM 2404 N N . SER B 1 105 ? 43.423 -12.901 -6.757 1.00 23.61 99 SER B N 1
ATOM 2405 C CA . SER B 1 105 ? 44.325 -11.860 -7.230 1.00 24.30 99 SER B CA 1
ATOM 2406 C C . SER B 1 105 ? 43.652 -10.463 -7.175 1.00 27.10 99 SER B C 1
ATOM 2407 O O . SER B 1 105 ? 44.258 -9.508 -6.684 1.00 26.30 99 SER B O 1
ATOM 2410 N N . ALA B 1 106 ? 42.407 -10.359 -7.663 1.00 24.17 100 ALA B N 1
ATOM 2411 C CA . ALA B 1 106 ? 41.646 -9.102 -7.648 1.00 24.70 100 ALA B CA 1
ATOM 2412 C C . ALA B 1 106 ? 41.350 -8.628 -6.218 1.00 28.26 100 ALA B C 1
ATOM 2413 O O . ALA B 1 106 ? 41.425 -7.417 -5.939 1.00 27.89 100 ALA B O 1
ATOM 2415 N N . VAL B 1 107 ? 41.012 -9.582 -5.312 1.00 23.90 101 VAL B N 1
ATOM 2416 C CA . VAL B 1 107 ? 40.739 -9.302 -3.896 1.00 22.43 101 VAL B CA 1
ATOM 2417 C C . VAL B 1 107 ? 42.041 -8.843 -3.199 1.00 29.02 101 VAL B C 1
ATOM 2418 O O . VAL B 1 107 ? 42.030 -7.837 -2.483 1.00 28.77 101 VAL B O 1
ATOM 2422 N N . THR B 1 108 ? 43.158 -9.556 -3.436 1.00 26.16 102 THR B N 1
ATOM 2423 C CA . THR B 1 108 ? 44.459 -9.209 -2.851 1.00 25.10 102 THR B CA 1
ATOM 2424 C C . THR B 1 108 ? 44.955 -7.816 -3.287 1.00 30.37 102 THR B C 1
ATOM 2425 O O . THR B 1 108 ? 45.371 -7.033 -2.435 1.00 31.20 102 THR B O 1
ATOM 2429 N N . ALA B 1 109 ? 44.872 -7.500 -4.586 1.00 26.95 103 ALA B N 1
ATOM 2430 C CA . ALA B 1 109 ? 45.325 -6.203 -5.108 1.00 26.76 103 ALA B CA 1
ATOM 2431 C C . ALA B 1 109 ? 44.553 -5.016 -4.479 1.00 30.15 103 ALA B C 1
ATOM 2432 O O . ALA B 1 109 ? 45.139 -3.990 -4.119 1.00 29.31 103 ALA B O 1
ATOM 2434 N N . GLN B 1 110 ? 43.250 -5.187 -4.302 1.00 26.13 104 GLN B N 1
ATOM 2435 C CA . GLN B 1 110 ? 42.390 -4.145 -3.753 1.00 24.95 104 GLN B CA 1
ATOM 2436 C C . GLN B 1 110 ? 42.491 -3.978 -2.222 1.00 29.16 104 GLN B C 1
ATOM 2437 O O . GLN B 1 110 ? 42.619 -2.850 -1.726 1.00 27.61 104 GLN B O 1
ATOM 2443 N N . PHE B 1 111 ? 42.363 -5.094 -1.480 1.00 24.96 105 PHE B N 1
ATOM 2444 C CA . PHE B 1 111 ? 42.286 -5.057 -0.027 1.00 23.62 105 PHE B CA 1
ATOM 2445 C C . PHE B 1 111 ? 43.567 -5.377 0.749 1.00 25.41 105 PHE B C 1
ATOM 2446 O O . PHE B 1 111 ? 43.551 -5.312 1.970 1.00 23.58 105 PHE B O 1
ATOM 2454 N N . GLY B 1 112 ? 44.638 -5.728 0.047 1.00 22.60 106 GLY B N 1
ATOM 2455 C CA . GLY B 1 112 ? 45.914 -6.068 0.668 1.00 21.98 106 GLY B CA 1
ATOM 2456 C C . GLY B 1 112 ? 46.085 -7.561 0.824 1.00 25.32 106 GLY B C 1
ATOM 2457 O O . GLY B 1 112 ? 47.178 -8.082 0.619 1.00 25.11 106 GLY B O 1
ATOM 2458 N N . SER B 1 113 ? 44.993 -8.263 1.182 1.00 21.71 107 SER B N 1
ATOM 2459 C CA . SER B 1 113 ? 44.926 -9.725 1.292 1.00 21.43 107 SER B CA 1
ATOM 2460 C C . SER B 1 113 ? 43.453 -10.200 1.358 1.00 25.76 107 SER B C 1
ATOM 2461 O O . SER B 1 113 ? 42.545 -9.379 1.497 1.00 24.94 107 SER B O 1
ATOM 2464 N N . VAL B 1 114 ? 43.221 -11.516 1.241 1.00 23.54 108 VAL B N 1
ATOM 2465 C CA . VAL B 1 114 ? 41.869 -12.109 1.355 1.00 24.12 108 VAL B CA 1
ATOM 2466 C C . VAL B 1 114 ? 41.350 -11.928 2.791 1.00 30.47 108 VAL B C 1
ATOM 2467 O O . VAL B 1 114 ? 40.198 -11.539 2.986 1.00 31.12 108 VAL B O 1
ATOM 2471 N N . GLU B 1 115 ? 42.215 -12.210 3.781 1.00 28.58 109 GLU B N 1
ATOM 2472 C CA . GLU B 1 115 ? 41.922 -12.060 5.220 1.00 28.17 109 GLU B CA 1
ATOM 2473 C C . GLU B 1 115 ? 41.502 -10.599 5.513 1.00 30.11 109 GLU B C 1
ATOM 2474 O O . GLU B 1 115 ? 40.465 -10.398 6.138 1.00 29.85 109 GLU B O 1
ATOM 2480 N N . GLN B 1 116 ? 42.255 -9.598 4.991 1.00 24.81 110 GLN B N 1
ATOM 2481 C CA . GLN B 1 116 ? 41.942 -8.175 5.194 1.00 24.13 110 GLN B CA 1
ATOM 2482 C C . GLN B 1 116 ? 40.602 -7.812 4.580 1.00 27.17 110 GLN B C 1
ATOM 2483 O O . GLN B 1 116 ? 39.850 -7.077 5.213 1.00 28.47 110 GLN B O 1
ATOM 2489 N N . PHE B 1 117 ? 40.291 -8.339 3.373 1.00 20.91 111 PHE B N 1
ATOM 2490 C CA . PHE B 1 117 ? 38.986 -8.134 2.730 1.00 20.83 111 PHE B CA 1
ATOM 2491 C C . PHE B 1 117 ? 37.856 -8.665 3.646 1.00 24.49 111 PHE B C 1
ATOM 2492 O O . PHE B 1 117 ? 36.906 -7.940 3.920 1.00 23.21 111 PHE B O 1
ATOM 2500 N N . LYS B 1 118 ? 37.966 -9.933 4.091 1.00 21.17 112 LYS B N 1
ATOM 2501 C CA . LYS B 1 118 ? 36.970 -10.589 4.939 1.00 20.98 112 LYS B CA 1
ATOM 2502 C C . LYS B 1 118 ? 36.666 -9.781 6.214 1.00 26.17 112 LYS B C 1
ATOM 2503 O O . LYS B 1 118 ? 35.493 -9.578 6.541 1.00 27.03 112 LYS B O 1
ATOM 2509 N N . ASP B 1 119 ? 37.729 -9.315 6.911 1.00 21.65 113 ASP B N 1
ATOM 2510 C CA . ASP B 1 119 ? 37.656 -8.487 8.113 1.00 21.09 113 ASP B CA 1
ATOM 2511 C C . ASP B 1 119 ? 36.908 -7.188 7.814 1.00 22.71 113 ASP B C 1
ATOM 2512 O O . ASP B 1 119 ? 36.002 -6.844 8.561 1.00 24.05 113 ASP B O 1
ATOM 2517 N N . ALA B 1 120 ? 37.248 -6.509 6.702 1.00 18.93 114 ALA B N 1
ATOM 2518 C CA . ALA B 1 120 ? 36.573 -5.292 6.221 1.00 19.30 114 ALA B CA 1
ATOM 2519 C C . ALA B 1 120 ? 35.092 -5.546 5.865 1.00 23.29 114 ALA B C 1
ATOM 2520 O O . ALA B 1 120 ? 34.242 -4.730 6.181 1.00 23.48 114 ALA B O 1
ATOM 2522 N N . PHE B 1 121 ? 34.785 -6.676 5.224 1.00 20.73 115 PHE B N 1
ATOM 2523 C CA . PHE B 1 121 ? 33.410 -7.054 4.849 1.00 20.05 115 PHE B CA 1
ATOM 2524 C C . PHE B 1 121 ? 32.566 -7.344 6.129 1.00 25.30 115 PHE B C 1
ATOM 2525 O O . PHE B 1 121 ? 31.415 -6.910 6.209 1.00 26.12 115 PHE B O 1
ATOM 2533 N N . VAL B 1 122 ? 33.156 -8.029 7.138 1.00 20.27 116 VAL B N 1
ATOM 2534 C CA . VAL B 1 122 ? 32.469 -8.341 8.401 1.00 19.25 116 VAL B CA 1
ATOM 2535 C C . VAL B 1 122 ? 32.138 -7.032 9.135 1.00 22.75 116 VAL B C 1
ATOM 2536 O O . VAL B 1 122 ? 30.988 -6.829 9.516 1.00 22.18 116 VAL B O 1
ATOM 2540 N N . GLN B 1 123 ? 33.124 -6.121 9.269 1.00 19.31 117 GLN B N 1
ATOM 2541 C CA . GLN B 1 123 ? 32.920 -4.798 9.884 1.00 18.69 117 GLN B CA 1
ATOM 2542 C C . GLN B 1 123 ? 31.787 -4.034 9.214 1.00 21.04 117 GLN B C 1
ATOM 2543 O O . GLN B 1 123 ? 30.963 -3.477 9.920 1.00 22.37 117 GLN B O 1
ATOM 2549 N N . ALA B 1 124 ? 31.696 -4.073 7.868 1.00 17.64 118 ALA B N 1
ATOM 2550 C CA . ALA B 1 124 ? 30.622 -3.407 7.123 1.00 18.60 118 ALA B CA 1
ATOM 2551 C C . ALA B 1 124 ? 29.252 -4.037 7.444 1.00 22.94 118 ALA B C 1
ATOM 2552 O O . ALA B 1 124 ? 28.289 -3.308 7.707 1.00 21.67 118 ALA B O 1
ATOM 2554 N N . GLY B 1 125 ? 29.199 -5.372 7.484 1.00 18.63 119 GLY B N 1
ATOM 2555 C CA . GLY B 1 125 ? 27.974 -6.096 7.804 1.00 17.83 119 GLY B CA 1
ATOM 2556 C C . GLY B 1 125 ? 27.484 -5.852 9.218 1.00 21.53 119 GLY B C 1
ATOM 2557 O O . GLY B 1 125 ? 26.303 -5.568 9.425 1.00 20.06 119 GLY B O 1
ATOM 2558 N N . VAL B 1 126 ? 28.409 -5.923 10.196 1.00 16.99 120 VAL B N 1
ATOM 2559 C CA . VAL B 1 126 ? 28.149 -5.688 11.612 1.00 16.06 120 VAL B CA 1
ATOM 2560 C C . VAL B 1 126 ? 27.574 -4.291 11.843 1.00 22.69 120 VAL B C 1
ATOM 2561 O O . VAL B 1 126 ? 26.641 -4.123 12.652 1.00 23.05 120 VAL B O 1
ATOM 2565 N N . ASN B 1 127 ? 28.109 -3.301 11.119 1.00 19.15 121 ASN B N 1
ATOM 2566 C CA . ASN B 1 127 ? 27.699 -1.901 11.259 1.00 19.39 121 ASN B CA 1
ATOM 2567 C C . ASN B 1 127 ? 26.610 -1.431 10.299 1.00 25.83 121 ASN B C 1
ATOM 2568 O O . ASN B 1 127 ? 26.282 -0.240 10.271 1.00 25.79 121 ASN B O 1
ATOM 2573 N N . ASN B 1 128 ? 26.034 -2.361 9.527 1.00 23.53 122 ASN B N 1
ATOM 2574 C CA . ASN B 1 128 ? 24.946 -2.031 8.609 1.00 23.05 122 ASN B CA 1
ATOM 2575 C C . ASN B 1 128 ? 23.673 -2.021 9.489 1.00 25.80 122 ASN B C 1
ATOM 2576 O O . ASN B 1 128 ? 23.134 -3.082 9.832 1.00 24.21 122 ASN B O 1
ATOM 2581 N N . PHE B 1 129 ? 23.275 -0.813 9.930 1.00 20.88 123 PHE B N 1
ATOM 2582 C CA . PHE B 1 129 ? 22.156 -0.598 10.840 1.00 19.92 123 PHE B CA 1
ATOM 2583 C C . PHE B 1 129 ? 20.791 -1.013 10.316 1.00 25.33 123 PHE B C 1
ATOM 2584 O O . PHE B 1 129 ? 20.341 -0.541 9.271 1.00 24.04 123 PHE B O 1
ATOM 2592 N N . GLY B 1 130 ? 20.128 -1.866 11.090 1.00 23.36 124 GLY B N 1
ATOM 2593 C CA . GLY B 1 130 ? 18.820 -2.393 10.748 1.00 22.99 124 GLY B CA 1
ATOM 2594 C C . GLY B 1 130 ? 18.901 -3.501 9.717 1.00 27.70 124 GLY B C 1
ATOM 2595 O O . GLY B 1 130 ? 19.864 -4.287 9.703 1.00 27.69 124 GLY B O 1
ATOM 2596 N N . SER B 1 131 ? 17.889 -3.558 8.834 1.00 22.01 125 SER B N 1
ATOM 2597 C CA . SER B 1 131 ? 17.806 -4.552 7.777 1.00 20.33 125 SER B CA 1
ATOM 2598 C C . SER B 1 131 ? 18.627 -4.057 6.598 1.00 23.75 125 SER B C 1
ATOM 2599 O O . SER B 1 131 ? 18.553 -2.866 6.251 1.00 22.20 125 SER B O 1
ATOM 2602 N N . GLY B 1 132 ? 19.399 -4.960 5.994 1.00 19.66 126 GLY B N 1
ATOM 2603 C CA . GLY B 1 132 ? 20.223 -4.616 4.846 1.00 18.13 126 GLY B CA 1
ATOM 2604 C C . GLY B 1 132 ? 20.998 -5.738 4.191 1.00 20.22 126 GLY B C 1
ATOM 2605 O O . GLY B 1 132 ? 20.751 -6.929 4.410 1.00 18.70 126 GLY B O 1
ATOM 2606 N N . TRP B 1 133 ? 21.952 -5.332 3.369 1.00 15.13 127 TRP B N 1
ATOM 2607 C CA . TRP B 1 133 ? 22.792 -6.210 2.575 1.00 15.69 127 TRP B CA 1
ATOM 2608 C C . TRP B 1 133 ? 24.181 -5.643 2.538 1.00 18.47 127 TRP B C 1
ATOM 2609 O O . TRP B 1 133 ? 24.344 -4.419 2.515 1.00 17.76 127 TRP B O 1
ATOM 2620 N N . THR B 1 134 ? 25.172 -6.527 2.531 1.00 15.85 128 THR B N 1
ATOM 2621 C CA . THR B 1 134 ? 26.589 -6.190 2.406 1.00 17.69 128 THR B CA 1
ATOM 2622 C C . THR B 1 134 ? 27.066 -6.852 1.116 1.00 22.89 128 THR B C 1
ATOM 2623 O O . THR B 1 134 ? 26.841 -8.045 0.893 1.00 20.95 128 THR B O 1
ATOM 2627 N N . TRP B 1 135 ? 27.618 -6.033 0.224 1.00 21.88 129 TRP B N 1
ATOM 2628 C CA . TRP B 1 135 ? 28.029 -6.454 -1.105 1.00 21.90 129 TRP B CA 1
ATOM 2629 C C . TRP B 1 135 ? 29.489 -6.221 -1.398 1.00 24.80 129 TRP B C 1
ATOM 2630 O O . TRP B 1 135 ? 30.090 -5.288 -0.876 1.00 23.90 129 TRP B O 1
ATOM 2641 N N . LEU B 1 136 ? 30.034 -7.049 -2.296 1.00 21.80 130 LEU B N 1
ATOM 2642 C CA . LEU B 1 136 ? 31.323 -6.888 -2.943 1.00 21.39 130 LEU B CA 1
ATOM 2643 C C . LEU B 1 136 ? 30.908 -6.695 -4.407 1.00 23.89 130 LEU B C 1
ATOM 2644 O O . LEU B 1 136 ? 30.181 -7.530 -4.960 1.00 22.67 130 LEU B O 1
ATOM 2649 N N . CYS B 1 137 ? 31.244 -5.532 -4.972 1.00 21.49 131 CYS B N 1
ATOM 2650 C CA . CYS B 1 137 ? 30.883 -5.147 -6.339 1.00 23.42 131 CYS B CA 1
ATOM 2651 C C . CYS B 1 137 ? 32.102 -4.719 -7.085 1.00 27.75 131 CYS B C 1
ATOM 2652 O O . CYS B 1 137 ? 33.073 -4.265 -6.495 1.00 26.17 131 CYS B O 1
ATOM 2655 N N . VAL B 1 138 ? 31.972 -4.713 -8.404 1.00 27.19 132 VAL B N 1
ATOM 2656 C CA . VAL B 1 138 ? 32.935 -4.152 -9.338 1.00 27.10 132 VAL B CA 1
ATOM 2657 C C . VAL B 1 138 ? 32.391 -2.752 -9.674 1.00 32.81 132 VAL B C 1
ATOM 2658 O O . VAL B 1 138 ? 31.191 -2.615 -9.926 1.00 29.86 132 VAL B O 1
ATOM 2662 N N . ASP B 1 139 ? 33.256 -1.707 -9.616 1.00 33.68 133 ASP B N 1
ATOM 2663 C CA . ASP B 1 139 ? 32.883 -0.327 -9.966 1.00 33.49 133 ASP B CA 1
ATOM 2664 C C . ASP B 1 139 ? 33.398 -0.023 -11.385 1.00 37.92 133 ASP B C 1
ATOM 2665 O O . ASP B 1 139 ? 34.580 0.325 -11.552 1.00 36.11 133 ASP B O 1
ATOM 2670 N N . PRO B 1 140 ? 32.523 -0.148 -12.418 1.00 36.76 134 PRO B N 1
ATOM 2671 C CA . PRO B 1 140 ? 32.977 0.102 -13.798 1.00 37.00 134 PRO B CA 1
ATOM 2672 C C . PRO B 1 140 ? 33.378 1.548 -14.072 1.00 43.37 134 PRO B C 1
ATOM 2673 O O . PRO B 1 140 ? 34.126 1.787 -15.011 1.00 44.18 134 PRO B O 1
ATOM 2677 N N . SER B 1 141 ? 32.877 2.499 -13.260 1.00 40.69 135 SER B N 1
ATOM 2678 C CA . SER B 1 141 ? 33.188 3.925 -13.347 1.00 41.23 135 SER B CA 1
ATOM 2679 C C . SER B 1 141 ? 34.533 4.230 -12.654 1.00 48.32 135 SER B C 1
ATOM 2680 O O . SER B 1 141 ? 34.975 5.388 -12.634 1.00 49.82 135 SER B O 1
ATOM 2683 N N . ASN B 1 142 ? 35.166 3.203 -12.059 1.00 43.45 136 ASN B N 1
ATOM 2684 C CA . ASN B 1 142 ? 36.446 3.372 -11.397 1.00 42.71 136 ASN B CA 1
ATOM 2685 C C . ASN B 1 142 ? 37.397 2.207 -11.626 1.00 44.42 136 ASN B C 1
ATOM 2686 O O . ASN B 1 142 ? 37.801 1.510 -10.692 1.00 43.74 136 ASN B O 1
ATOM 2691 N N . LYS B 1 143 ? 37.752 2.017 -12.907 1.00 39.22 137 LYS B N 1
ATOM 2692 C CA . LYS B 1 143 ? 38.712 1.045 -13.442 1.00 38.32 137 LYS B CA 1
ATOM 2693 C C . LYS B 1 143 ? 38.415 -0.391 -13.025 1.00 40.52 137 LYS B C 1
ATOM 2694 O O . LYS B 1 143 ? 39.350 -1.184 -12.855 1.00 40.57 137 LYS B O 1
ATOM 2700 N N . ASN B 1 144 ? 37.106 -0.727 -12.862 1.00 35.12 138 ASN B N 1
ATOM 2701 C CA . ASN B 1 144 ? 36.625 -2.054 -12.462 1.00 33.72 138 ASN B CA 1
ATOM 2702 C C . ASN B 1 144 ? 37.144 -2.481 -11.097 1.00 34.69 138 ASN B C 1
ATOM 2703 O O . ASN B 1 144 ? 37.313 -3.669 -10.849 1.00 35.98 138 ASN B O 1
ATOM 2708 N N . GLN B 1 145 ? 37.386 -1.516 -10.211 1.00 28.55 139 GLN B N 1
ATOM 2709 C CA . GLN B 1 145 ? 37.858 -1.813 -8.867 1.00 28.19 139 GLN B CA 1
ATOM 2710 C C . GLN B 1 145 ? 36.762 -2.449 -8.004 1.00 31.47 139 GLN B C 1
ATOM 2711 O O . GLN B 1 145 ? 35.573 -2.195 -8.209 1.00 30.39 139 GLN B O 1
ATOM 2717 N N . LEU B 1 146 ? 37.183 -3.277 -7.056 1.00 28.26 140 LEU B N 1
ATOM 2718 C CA . LEU B 1 146 ? 36.298 -3.933 -6.106 1.00 26.90 140 LEU B CA 1
ATOM 2719 C C . LEU B 1 146 ? 36.035 -2.987 -4.980 1.00 32.40 140 LEU B C 1
ATOM 2720 O O . LEU B 1 146 ? 36.942 -2.288 -4.515 1.00 32.46 140 LEU B O 1
ATOM 2725 N N . VAL B 1 147 ? 34.776 -2.940 -4.561 1.00 28.70 141 VAL B N 1
ATOM 2726 C CA . VAL B 1 147 ? 34.321 -2.078 -3.486 1.00 27.88 141 VAL B CA 1
ATOM 2727 C C . VAL B 1 147 ? 33.346 -2.859 -2.597 1.00 29.18 141 VAL B C 1
ATOM 2728 O O . VAL B 1 147 ? 32.606 -3.716 -3.093 1.00 27.35 141 VAL B O 1
ATOM 2732 N N . ILE B 1 148 ? 33.391 -2.597 -1.287 1.00 24.92 142 ILE B N 1
ATOM 2733 C CA . ILE B 1 148 ? 32.458 -3.138 -0.308 1.00 24.18 142 ILE B CA 1
ATOM 2734 C C . ILE B 1 148 ? 31.350 -2.086 -0.220 1.00 31.70 142 ILE B C 1
ATOM 2735 O O . ILE B 1 148 ? 31.642 -0.893 -0.038 1.00 33.57 142 ILE B O 1
ATOM 2740 N N . ASP B 1 149 ? 30.095 -2.522 -0.387 1.00 27.93 143 ASP B N 1
ATOM 2741 C CA . ASP B 1 149 ? 28.950 -1.633 -0.367 1.00 27.27 143 ASP B CA 1
ATOM 2742 C C . ASP B 1 149 ? 27.848 -2.142 0.525 1.00 31.04 143 ASP B C 1
ATOM 2743 O O . ASP B 1 149 ? 27.435 -3.301 0.418 1.00 30.22 143 ASP B O 1
ATOM 2748 N N . ASN B 1 150 ? 27.348 -1.246 1.393 1.00 27.45 144 ASN B N 1
ATOM 2749 C CA . ASN B 1 150 ? 26.238 -1.522 2.287 1.00 26.22 144 ASN B CA 1
ATOM 2750 C C . ASN B 1 150 ? 24.995 -0.892 1.733 1.00 29.18 144 ASN B C 1
ATOM 2751 O O . ASN B 1 150 ? 25.028 0.273 1.325 1.00 29.50 144 ASN B O 1
ATOM 2756 N N . THR B 1 151 ? 23.897 -1.661 1.695 1.00 24.97 145 THR B N 1
ATOM 2757 C CA . THR B 1 151 ? 22.583 -1.164 1.296 1.00 24.13 145 THR B CA 1
ATOM 2758 C C . THR B 1 151 ? 21.610 -1.402 2.452 1.00 27.76 145 THR B C 1
ATOM 2759 O O . THR B 1 151 ? 21.807 -2.308 3.275 1.00 26.62 145 THR B O 1
ATOM 2763 N N . SER B 1 152 ? 20.611 -0.531 2.558 1.00 23.75 146 SER B N 1
ATOM 2764 C CA . SER B 1 152 ? 19.596 -0.603 3.600 1.00 23.18 146 SER B CA 1
ATOM 2765 C C . SER B 1 152 ? 18.309 -1.173 2.994 1.00 25.51 146 SER B C 1
ATOM 2766 O O . SER B 1 152 ? 17.977 -0.876 1.843 1.00 22.33 146 SER B O 1
ATOM 2769 N N . ASN B 1 153 ? 17.606 -2.006 3.773 1.00 23.41 147 ASN B N 1
ATOM 2770 C CA . ASN B 1 153 ? 16.338 -2.631 3.377 1.00 23.43 147 ASN B CA 1
ATOM 2771 C C . ASN B 1 153 ? 16.418 -3.413 2.063 1.00 25.84 147 ASN B C 1
ATOM 2772 O O . ASN B 1 153 ? 17.107 -4.450 2.024 1.00 24.08 147 ASN B O 1
ATOM 2777 N N . ALA B 1 154 ? 15.744 -2.913 0.991 1.00 22.66 148 ALA B N 1
ATOM 2778 C CA . ALA B 1 154 ? 15.738 -3.533 -0.336 1.00 21.58 148 ALA B CA 1
ATOM 2779 C C . ALA B 1 154 ? 16.811 -2.940 -1.247 1.00 25.88 148 ALA B C 1
ATOM 2780 O O . ALA B 1 154 ? 16.956 -3.411 -2.373 1.00 24.94 148 ALA B O 1
ATOM 2782 N N . GLY B 1 155 ? 17.571 -1.951 -0.749 1.00 23.24 149 GLY B N 1
ATOM 2783 C CA . GLY B 1 155 ? 18.658 -1.301 -1.479 1.00 23.51 149 GLY B CA 1
ATOM 2784 C C . GLY B 1 155 ? 19.448 -2.258 -2.357 1.00 30.20 149 GLY B C 1
ATOM 2785 O O . GLY B 1 155 ? 19.864 -3.334 -1.907 1.00 31.12 149 GLY B O 1
ATOM 2786 N N . CYS B 1 156 ? 19.605 -1.892 -3.635 1.00 26.61 150 CYS B N 1
ATOM 2787 C CA . CYS B 1 156 ? 20.260 -2.728 -4.631 1.00 25.74 150 CYS B CA 1
ATOM 2788 C C . CYS B 1 156 ? 21.377 -1.949 -5.364 1.00 28.86 150 CYS B C 1
ATOM 2789 O O . CYS B 1 156 ? 21.103 -0.881 -5.934 1.00 27.88 150 CYS B O 1
ATOM 2792 N N . PRO B 1 157 ? 22.626 -2.476 -5.373 1.00 24.48 151 PRO B N 1
ATOM 2793 C CA . PRO B 1 157 ? 23.740 -1.759 -6.039 1.00 24.62 151 PRO B CA 1
ATOM 2794 C C . PRO B 1 157 ? 23.600 -1.500 -7.551 1.00 28.47 151 PRO B C 1
ATOM 2795 O O . PRO B 1 157 ? 24.300 -0.615 -8.067 1.00 25.89 151 PRO B O 1
ATOM 2799 N N . LEU B 1 158 ? 22.618 -2.187 -8.228 1.00 24.66 152 LEU B N 1
ATOM 2800 C CA . LEU B 1 158 ? 22.300 -2.020 -9.641 1.00 25.05 152 LEU B CA 1
ATOM 2801 C C . LEU B 1 158 ? 21.880 -0.592 -9.899 1.00 27.70 152 LEU B C 1
ATOM 2802 O O . LEU B 1 158 ? 22.083 -0.112 -11.012 1.00 26.68 152 LEU B O 1
ATOM 2807 N N . THR B 1 159 ? 21.266 0.074 -8.887 1.00 23.96 153 THR B N 1
ATOM 2808 C CA . THR B 1 159 ? 20.768 1.454 -9.001 1.00 23.55 153 THR B CA 1
ATOM 2809 C C . THR B 1 159 ? 21.897 2.465 -8.976 1.00 28.59 153 THR B C 1
ATOM 2810 O O . THR B 1 159 ? 21.680 3.602 -9.377 1.00 28.68 153 THR B O 1
ATOM 2814 N N . LYS B 1 160 ? 23.081 2.074 -8.473 1.00 25.80 154 LYS B N 1
ATOM 2815 C CA . LYS B 1 160 ? 24.275 2.919 -8.379 1.00 26.46 154 LYS B CA 1
ATOM 2816 C C . LYS B 1 160 ? 25.206 2.667 -9.584 1.00 32.59 154 LYS B C 1
ATOM 2817 O O . LYS B 1 160 ? 26.283 3.264 -9.655 1.00 34.19 154 LYS B O 1
ATOM 2823 N N . GLY B 1 161 ? 24.822 1.754 -10.470 1.00 28.56 155 GLY B N 1
ATOM 2824 C CA . GLY B 1 161 ? 25.637 1.331 -11.608 1.00 29.08 155 GLY B CA 1
ATOM 2825 C C . GLY B 1 161 ? 26.763 0.375 -11.213 1.00 34.03 155 GLY B C 1
ATOM 2826 O O . GLY B 1 161 ? 27.708 0.157 -11.991 1.00 34.56 155 GLY B O 1
ATOM 2827 N N . LEU B 1 162 ? 26.689 -0.191 -9.984 1.00 29.53 156 LEU B N 1
ATOM 2828 C CA . LEU B 1 162 ? 27.687 -1.156 -9.507 1.00 28.81 156 LEU B CA 1
ATOM 2829 C C . LEU B 1 162 ? 27.325 -2.531 -10.015 1.00 31.29 156 LEU B C 1
ATOM 2830 O O . LEU B 1 162 ? 26.146 -2.807 -10.241 1.00 31.04 156 LEU B O 1
ATOM 2835 N N . ARG B 1 163 ? 28.341 -3.384 -10.235 1.00 26.92 157 ARG B N 1
ATOM 2836 C CA . ARG B 1 163 ? 28.140 -4.746 -10.727 1.00 25.48 157 ARG B CA 1
ATOM 2837 C C . ARG B 1 163 ? 28.380 -5.746 -9.600 1.00 27.12 157 ARG B C 1
ATOM 2838 O O . ARG B 1 163 ? 29.528 -6.016 -9.269 1.00 27.13 157 ARG B O 1
ATOM 2846 N N . PRO B 1 164 ? 27.301 -6.249 -8.947 1.00 23.05 158 PRO B N 1
ATOM 2847 C CA . PRO B 1 164 ? 27.482 -7.174 -7.812 1.00 21.45 158 PRO B CA 1
ATOM 2848 C C . PRO B 1 164 ? 28.214 -8.456 -8.164 1.00 23.78 158 PRO B C 1
ATOM 2849 O O . PRO B 1 164 ? 28.078 -8.991 -9.251 1.00 23.64 158 PRO B O 1
ATOM 2853 N N . VAL B 1 165 ? 28.966 -8.954 -7.204 1.00 19.88 159 VAL B N 1
ATOM 2854 C CA . VAL B 1 165 ? 29.803 -10.132 -7.325 1.00 20.34 159 VAL B CA 1
ATOM 2855 C C . VAL B 1 165 ? 29.544 -11.065 -6.101 1.00 25.89 159 VAL B C 1
ATOM 2856 O O . VAL B 1 165 ? 29.538 -12.288 -6.252 1.00 26.21 159 VAL B O 1
ATOM 2860 N N . LEU B 1 166 ? 29.232 -10.466 -4.923 1.00 21.01 160 LEU B N 1
ATOM 2861 C CA . LEU B 1 166 ? 28.908 -11.164 -3.676 1.00 20.28 160 LEU B CA 1
ATOM 2862 C C . LEU B 1 166 ? 27.888 -10.345 -2.896 1.00 22.83 160 LEU B C 1
ATOM 2863 O O . LEU B 1 166 ? 28.039 -9.119 -2.783 1.00 21.14 160 LEU B O 1
ATOM 2868 N N . ALA B 1 167 ? 26.825 -11.020 -2.399 1.00 18.70 161 ALA B N 1
ATOM 2869 C CA . ALA B 1 167 ? 25.759 -10.430 -1.568 1.00 18.38 161 ALA B CA 1
ATOM 2870 C C . ALA B 1 167 ? 25.652 -11.244 -0.315 1.00 22.56 161 ALA B C 1
ATOM 2871 O O . ALA B 1 167 ? 25.632 -12.470 -0.369 1.00 21.97 161 ALA B O 1
ATOM 2873 N N . VAL B 1 168 ? 25.603 -10.573 0.817 1.00 19.02 162 VAL B N 1
ATOM 2874 C CA . VAL B 1 168 ? 25.391 -11.223 2.099 1.00 18.87 162 VAL B CA 1
ATOM 2875 C C . VAL B 1 168 ? 24.226 -10.498 2.758 1.00 22.86 162 VAL B C 1
ATOM 2876 O O . VAL B 1 168 ? 24.265 -9.280 2.928 1.00 22.20 162 VAL B O 1
ATOM 2880 N N . ASP B 1 169 ? 23.160 -11.244 3.049 1.00 20.08 163 ASP B N 1
ATOM 2881 C CA . ASP B 1 169 ? 21.951 -10.723 3.683 1.00 19.47 163 ASP B CA 1
ATOM 2882 C C . ASP B 1 169 ? 22.214 -10.458 5.165 1.00 22.02 163 ASP B C 1
ATOM 2883 O O . ASP B 1 169 ? 22.697 -11.347 5.873 1.00 21.28 163 ASP B O 1
ATOM 2888 N N . VAL B 1 170 ? 21.914 -9.234 5.620 1.00 16.88 164 VAL B N 1
ATOM 2889 C CA . VAL B 1 170 ? 22.038 -8.861 7.033 1.00 15.88 164 VAL B CA 1
ATOM 2890 C C . VAL B 1 170 ? 20.691 -8.518 7.693 1.00 20.77 164 VAL B C 1
ATOM 2891 O O . VAL B 1 170 ? 20.658 -8.002 8.807 1.00 21.55 164 VAL B O 1
ATOM 2895 N N . TRP B 1 171 ? 19.570 -8.816 6.991 1.00 18.12 165 TRP B N 1
ATOM 2896 C CA . TRP B 1 171 ? 18.226 -8.700 7.560 1.00 17.79 165 TRP B CA 1
ATOM 2897 C C . TRP B 1 171 ? 18.292 -9.780 8.639 1.00 21.13 165 TRP B C 1
ATOM 2898 O O . TRP B 1 171 ? 18.929 -10.812 8.418 1.00 17.50 165 TRP B O 1
ATOM 2909 N N . GLU B 1 172 ? 17.709 -9.523 9.820 1.00 19.87 166 GLU B N 1
ATOM 2910 C CA . GLU B 1 172 ? 17.794 -10.449 10.959 1.00 20.08 166 GLU B CA 1
ATOM 2911 C C . GLU B 1 172 ? 17.289 -11.857 10.664 1.00 23.05 166 GLU B C 1
ATOM 2912 O O . GLU B 1 172 ? 17.832 -12.822 11.200 1.00 24.37 166 GLU B O 1
ATOM 2918 N N . HIS B 1 173 ? 16.269 -11.978 9.804 1.00 18.44 167 HIS B N 1
ATOM 2919 C CA . HIS B 1 173 ? 15.706 -13.283 9.394 1.00 17.51 167 HIS B CA 1
ATOM 2920 C C . HIS B 1 173 ? 16.729 -14.192 8.702 1.00 20.34 167 HIS B C 1
ATOM 2921 O O . HIS B 1 173 ? 16.503 -15.399 8.641 1.00 20.67 167 HIS B O 1
ATOM 2928 N N . ALA B 1 174 ? 17.832 -13.613 8.144 1.00 15.82 168 ALA B N 1
ATOM 2929 C CA . ALA B 1 174 ? 18.847 -14.400 7.445 1.00 16.50 168 ALA B CA 1
ATOM 2930 C C . ALA B 1 174 ? 19.641 -15.286 8.388 1.00 22.42 168 ALA B C 1
ATOM 2931 O O . ALA B 1 174 ? 20.175 -16.298 7.960 1.00 23.20 168 ALA B O 1
ATOM 2933 N N . TYR B 1 175 ? 19.728 -14.907 9.669 1.00 20.70 169 TYR B N 1
ATOM 2934 C CA . TYR B 1 175 ? 20.547 -15.626 10.653 1.00 19.57 169 TYR B CA 1
ATOM 2935 C C . TYR B 1 175 ? 19.884 -15.916 12.002 1.00 23.75 169 TYR B C 1
ATOM 2936 O O . TYR B 1 175 ? 20.489 -16.638 12.790 1.00 23.40 169 TYR B O 1
ATOM 2945 N N . TYR B 1 176 ? 18.700 -15.330 12.298 1.00 18.80 170 TYR B N 1
ATOM 2946 C CA . TYR B 1 176 ? 18.075 -15.454 13.619 1.00 18.04 170 TYR B CA 1
ATOM 2947 C C . TYR B 1 176 ? 17.780 -16.839 14.130 1.00 22.53 170 TYR B C 1
ATOM 2948 O O . TYR B 1 176 ? 17.818 -17.058 15.335 1.00 22.28 170 TYR B O 1
ATOM 2957 N N . LYS B 1 177 ? 17.514 -17.781 13.233 1.00 20.61 171 LYS B N 1
ATOM 2958 C CA . LYS B 1 177 ? 17.220 -19.149 13.630 1.00 21.08 171 LYS B CA 1
ATOM 2959 C C . LYS B 1 177 ? 18.499 -19.861 14.108 1.00 26.23 171 LYS B C 1
ATOM 2960 O O . LYS B 1 177 ? 18.481 -20.495 15.163 1.00 26.97 171 LYS B O 1
ATOM 2966 N N . ASP B 1 178 ? 19.611 -19.692 13.384 1.00 21.12 172 ASP B N 1
ATOM 2967 C CA . ASP B 1 178 ? 20.866 -20.341 13.738 1.00 20.94 172 ASP B CA 1
ATOM 2968 C C . ASP B 1 178 ? 21.807 -19.527 14.626 1.00 25.99 172 ASP B C 1
ATOM 2969 O O . ASP B 1 178 ? 22.643 -20.113 15.309 1.00 26.76 172 ASP B O 1
ATOM 2974 N N . PHE B 1 179 ? 21.694 -18.192 14.617 1.00 21.32 173 PHE B N 1
ATOM 2975 C CA . PHE B 1 179 ? 22.638 -17.363 15.363 1.00 19.65 173 PHE B CA 1
ATOM 2976 C C . PHE B 1 179 ? 22.005 -16.386 16.341 1.00 24.43 173 PHE B C 1
ATOM 2977 O O . PHE B 1 179 ? 22.738 -15.681 17.037 1.00 25.23 173 PHE B O 1
ATOM 2985 N N . GLU B 1 180 ? 20.664 -16.309 16.366 1.00 20.99 174 GLU B N 1
ATOM 2986 C CA . GLU B 1 180 ? 19.909 -15.356 17.188 1.00 20.78 174 GLU B CA 1
ATOM 2987 C C . GLU B 1 180 ? 20.474 -13.925 16.973 1.00 20.36 174 GLU B C 1
ATOM 2988 O O . GLU B 1 180 ? 20.712 -13.562 15.836 1.00 18.15 174 GLU B O 1
ATOM 2994 N N . ASN B 1 181 ? 20.746 -13.154 18.035 1.00 17.90 175 ASN B N 1
ATOM 2995 C CA . ASN B 1 181 ? 21.294 -11.791 17.972 1.00 17.47 175 ASN B CA 1
ATOM 2996 C C . ASN B 1 181 ? 22.756 -11.708 17.456 1.00 22.48 175 ASN B C 1
ATOM 2997 O O . ASN B 1 181 ? 23.267 -10.586 17.283 1.00 20.54 175 ASN B O 1
ATOM 3002 N N . ARG B 1 182 ? 23.449 -12.867 17.302 1.00 17.56 176 ARG B N 1
ATOM 3003 C CA . ARG B 1 182 ? 24.884 -12.907 16.961 1.00 17.62 176 ARG B CA 1
ATOM 3004 C C . ARG B 1 182 ? 25.248 -12.691 15.486 1.00 24.37 176 ARG B C 1
ATOM 3005 O O . ARG B 1 182 ? 25.912 -13.545 14.873 1.00 24.66 176 ARG B O 1
ATOM 3013 N N . ARG B 1 183 ? 24.879 -11.502 14.933 1.00 20.80 177 ARG B N 1
ATOM 3014 C CA . ARG B 1 183 ? 25.237 -11.107 13.574 1.00 19.58 177 ARG B CA 1
ATOM 3015 C C . ARG B 1 183 ? 26.756 -11.218 13.322 1.00 22.27 177 ARG B C 1
ATOM 3016 O O . ARG B 1 183 ? 27.106 -11.753 12.270 1.00 21.25 177 ARG B O 1
ATOM 3024 N N . PRO B 1 184 ? 27.669 -10.784 14.251 1.00 19.77 178 PRO B N 1
ATOM 3025 C CA . PRO B 1 184 ? 29.123 -10.982 13.995 1.00 19.49 178 PRO B CA 1
ATOM 3026 C C . PRO B 1 184 ? 29.514 -12.443 13.753 1.00 24.80 178 PRO B C 1
ATOM 3027 O O . PRO B 1 184 ? 30.269 -12.698 12.823 1.00 25.02 178 PRO B O 1
ATOM 3031 N N . ASP B 1 185 ? 28.967 -13.404 14.538 1.00 21.70 179 ASP B N 1
ATOM 3032 C CA . ASP B 1 185 ? 29.268 -14.829 14.364 1.00 20.10 179 ASP B CA 1
ATOM 3033 C C . ASP B 1 185 ? 28.790 -15.335 13.009 1.00 25.50 179 ASP B C 1
ATOM 3034 O O . ASP B 1 185 ? 29.520 -16.063 12.345 1.00 27.30 179 ASP B O 1
ATOM 3039 N N . TYR B 1 186 ? 27.580 -14.927 12.584 1.00 21.60 180 TYR B N 1
ATOM 3040 C CA . TYR B 1 186 ? 27.014 -15.281 11.273 1.00 19.18 180 TYR B CA 1
ATOM 3041 C C . TYR B 1 186 ? 27.946 -14.827 10.160 1.00 23.19 180 TYR B C 1
ATOM 3042 O O . TYR B 1 186 ? 28.243 -15.598 9.244 1.00 24.33 180 TYR B O 1
ATOM 3051 N N . LEU B 1 187 ? 28.452 -13.584 10.262 1.00 20.26 181 LEU B N 1
ATOM 3052 C CA . LEU B 1 187 ? 29.340 -13.009 9.256 1.00 20.02 181 LEU B CA 1
ATOM 3053 C C . LEU B 1 187 ? 30.699 -13.677 9.184 1.00 24.24 181 LEU B C 1
ATOM 3054 O O . LEU B 1 187 ? 31.255 -13.820 8.101 1.00 23.41 181 LEU B O 1
ATOM 3059 N N . LYS B 1 188 ? 31.214 -14.115 10.330 1.00 22.71 182 LYS B N 1
ATOM 3060 C CA . LYS B 1 188 ? 32.503 -14.785 10.407 1.00 23.04 182 LYS B CA 1
ATOM 3061 C C . LYS B 1 188 ? 32.389 -16.221 9.885 1.00 27.35 182 LYS B C 1
ATOM 3062 O O . LYS B 1 188 ? 33.281 -16.696 9.177 1.00 26.87 182 LYS B O 1
ATOM 3068 N N . GLU B 1 189 ? 31.261 -16.881 10.184 1.00 22.85 183 GLU B N 1
ATOM 3069 C CA . GLU B 1 189 ? 31.020 -18.257 9.765 1.00 22.08 183 GLU B CA 1
ATOM 3070 C C . GLU B 1 189 ? 30.601 -18.444 8.310 1.00 25.15 183 GLU B C 1
ATOM 3071 O O . GLU B 1 189 ? 30.909 -19.481 7.718 1.00 25.87 183 GLU B O 1
ATOM 3077 N N . ILE B 1 190 ? 29.915 -17.452 7.731 1.00 19.90 184 ILE B N 1
ATOM 3078 C CA . ILE B 1 190 ? 29.426 -17.537 6.348 1.00 19.36 184 ILE B CA 1
ATOM 3079 C C . ILE B 1 190 ? 30.498 -17.836 5.298 1.00 22.16 184 ILE B C 1
ATOM 3080 O O . ILE B 1 190 ? 30.200 -18.458 4.283 1.00 20.44 184 ILE B O 1
ATOM 3085 N N . TRP B 1 191 ? 31.747 -17.428 5.573 1.00 21.06 185 TRP B N 1
ATOM 3086 C CA . TRP B 1 191 ? 32.899 -17.628 4.704 1.00 22.32 185 TRP B CA 1
ATOM 3087 C C . TRP B 1 191 ? 33.091 -19.109 4.386 1.00 27.29 185 TRP B C 1
ATOM 3088 O O . TRP B 1 191 ? 33.567 -19.437 3.306 1.00 28.86 185 TRP B O 1
ATOM 3099 N N . SER B 1 192 ? 32.653 -19.992 5.296 1.00 23.28 186 SER B N 1
ATOM 3100 C CA . SER B 1 192 ? 32.703 -21.458 5.157 1.00 22.37 186 SER B CA 1
ATOM 3101 C C . SER B 1 192 ? 31.750 -22.018 4.096 1.00 24.05 186 SER B C 1
ATOM 3102 O O . SER B 1 192 ? 31.959 -23.131 3.620 1.00 21.79 186 SER B O 1
ATOM 3105 N N . VAL B 1 193 ? 30.707 -21.258 3.726 1.00 20.94 187 VAL B N 1
ATOM 3106 C CA . VAL B 1 193 ? 29.745 -21.704 2.717 1.00 20.74 187 VAL B CA 1
ATOM 3107 C C . VAL B 1 193 ? 29.757 -20.916 1.416 1.00 24.12 187 VAL B C 1
ATOM 3108 O O . VAL B 1 193 ? 29.014 -21.278 0.491 1.00 22.82 187 VAL B O 1
ATOM 3112 N N . ILE B 1 194 ? 30.579 -19.852 1.325 1.00 19.64 188 ILE B N 1
ATOM 3113 C CA . ILE B 1 194 ? 30.609 -19.045 0.103 1.00 19.18 188 ILE B CA 1
ATOM 3114 C C . ILE B 1 194 ? 31.037 -19.845 -1.143 1.00 23.29 188 ILE B C 1
ATOM 3115 O O . ILE B 1 194 ? 32.076 -20.501 -1.129 1.00 23.02 188 ILE B O 1
ATOM 3120 N N . ASP B 1 195 ? 30.223 -19.780 -2.201 1.00 19.43 189 ASP B N 1
ATOM 3121 C CA . ASP B 1 195 ? 30.557 -20.372 -3.482 1.00 19.18 189 ASP B CA 1
ATOM 3122 C C . ASP B 1 195 ? 31.381 -19.342 -4.249 1.00 21.64 189 ASP B C 1
ATOM 3123 O O . ASP B 1 195 ? 30.841 -18.552 -5.023 1.00 21.23 189 ASP B O 1
ATOM 3128 N N . TRP B 1 196 ? 32.710 -19.371 -4.035 1.00 20.14 190 TRP B N 1
ATOM 3129 C CA . TRP B 1 196 ? 33.659 -18.466 -4.690 1.00 19.48 190 TRP B CA 1
ATOM 3130 C C . TRP B 1 196 ? 33.803 -18.704 -6.185 1.00 20.63 190 TRP B C 1
ATOM 3131 O O . TRP B 1 196 ? 34.302 -17.818 -6.902 1.00 18.64 190 TRP B O 1
ATOM 3142 N N . GLU B 1 197 ? 33.341 -19.865 -6.676 1.00 17.87 191 GLU B N 1
ATOM 3143 C CA . GLU B 1 197 ? 33.343 -20.114 -8.127 1.00 18.71 191 GLU B CA 1
ATOM 3144 C C . GLU B 1 197 ? 32.246 -19.271 -8.776 1.00 25.72 191 GLU B C 1
ATOM 3145 O O . GLU B 1 197 ? 32.470 -18.711 -9.847 1.00 26.97 191 GLU B O 1
ATOM 3151 N N . PHE B 1 198 ? 31.085 -19.124 -8.101 1.00 23.96 192 PHE B N 1
ATOM 3152 C CA . PHE B 1 198 ? 29.997 -18.286 -8.613 1.00 23.34 192 PHE B CA 1
ATOM 3153 C C . PHE B 1 198 ? 30.446 -16.817 -8.580 1.00 25.92 192 PHE B C 1
ATOM 3154 O O . PHE B 1 198 ? 30.214 -16.092 -9.538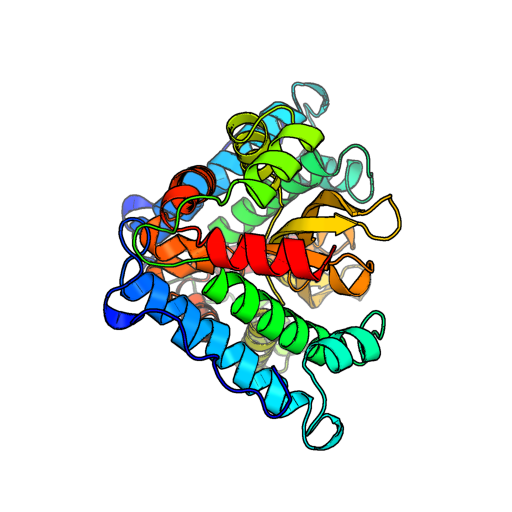 1.00 25.69 192 PHE B O 1
ATOM 3162 N N . VAL B 1 199 ? 31.082 -16.396 -7.476 1.00 21.39 193 VAL B N 1
ATOM 3163 C CA . VAL B 1 199 ? 31.563 -15.022 -7.288 1.00 20.85 193 VAL B CA 1
ATOM 3164 C C . VAL B 1 199 ? 32.597 -14.681 -8.385 1.00 25.71 193 VAL B C 1
ATOM 3165 O O . VAL B 1 199 ? 32.516 -13.615 -9.006 1.00 25.37 193 VAL B O 1
ATOM 3169 N N . ALA B 1 200 ? 33.541 -15.610 -8.649 1.00 23.37 194 ALA B N 1
ATOM 3170 C CA . ALA B 1 200 ? 34.586 -15.434 -9.669 1.00 22.96 194 ALA B CA 1
ATOM 3171 C C . ALA B 1 200 ? 33.981 -15.317 -11.062 1.00 27.33 194 ALA B C 1
ATOM 3172 O O . ALA B 1 200 ? 34.414 -14.471 -11.848 1.00 25.32 194 ALA B O 1
ATOM 3174 N N . LYS B 1 201 ? 32.914 -16.101 -11.334 1.00 25.20 195 LYS B N 1
ATOM 3175 C CA . LYS B 1 201 ? 32.186 -16.009 -12.595 1.00 23.41 195 LYS B CA 1
ATOM 3176 C C . LYS B 1 201 ? 31.580 -14.609 -12.727 1.00 25.45 195 LYS B C 1
ATOM 3177 O O . LYS B 1 201 ? 31.734 -13.982 -13.778 1.00 25.72 195 LYS B O 1
ATOM 3183 N N . MET B 1 202 ? 30.902 -14.124 -11.667 1.00 20.77 196 ME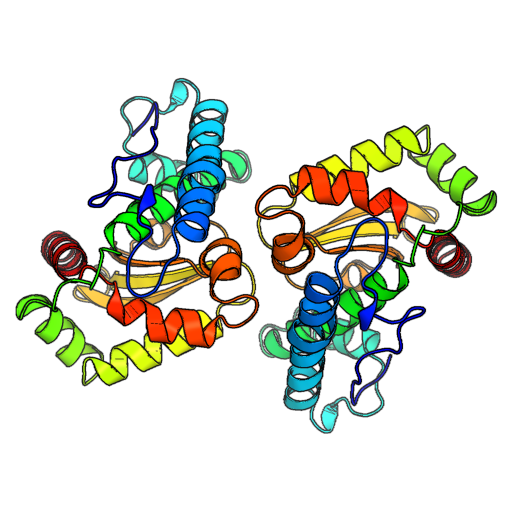T B N 1
ATOM 3184 C CA . MET B 1 202 ? 30.272 -12.796 -11.648 1.00 20.15 196 MET B CA 1
ATOM 3185 C C . MET B 1 202 ? 31.329 -11.711 -11.815 1.00 26.23 196 MET B C 1
ATOM 3186 O O . MET B 1 202 ? 31.109 -10.756 -12.561 1.00 26.41 196 MET B O 1
ATOM 3191 N N . HIS B 1 203 ? 32.492 -11.877 -11.151 1.00 25.01 197 HIS B N 1
ATOM 3192 C CA . HIS B 1 203 ? 33.628 -10.947 -11.263 1.00 25.28 197 HIS B CA 1
ATOM 3193 C C . HIS B 1 203 ? 34.165 -10.879 -12.682 1.00 27.30 197 HIS B C 1
ATOM 3194 O O . HIS B 1 203 ? 34.314 -9.784 -13.218 1.00 26.15 197 HIS B O 1
ATOM 3201 N N . ALA B 1 204 ? 34.462 -12.055 -13.276 1.00 26.27 198 ALA B N 1
ATOM 3202 C CA . ALA B 1 204 ? 34.985 -12.203 -14.644 1.00 27.46 198 ALA B CA 1
ATOM 3203 C C . ALA B 1 204 ? 34.058 -11.569 -15.683 1.00 32.29 198 ALA B C 1
ATOM 3204 O O . ALA B 1 204 ? 34.539 -10.880 -16.577 1.00 30.79 198 ALA B O 1
ATOM 3206 N N . GLN B 1 205 ? 32.736 -11.790 -15.547 1.00 31.25 199 GLN B N 1
ATOM 3207 C CA . GLN B 1 205 ? 31.707 -11.233 -16.435 1.00 31.41 199 GLN B CA 1
ATOM 3208 C C . GLN B 1 205 ? 31.585 -9.717 -16.237 1.00 37.49 199 GLN B C 1
ATOM 3209 O O . GLN B 1 205 ? 31.408 -9.001 -17.221 1.00 37.25 199 GLN B O 1
ATOM 3215 N N . ALA B 1 206 ? 31.677 -9.228 -14.963 1.00 33.83 200 ALA B N 1
ATOM 3216 C CA . ALA B 1 206 ? 31.590 -7.796 -14.633 1.00 32.98 200 ALA B CA 1
ATOM 3217 C C . ALA B 1 206 ? 32.757 -7.006 -15.228 1.00 39.81 200 ALA B C 1
ATOM 3218 O O . ALA B 1 206 ? 32.623 -5.811 -15.512 1.00 39.10 200 ALA B O 1
ATOM 3220 N N . ILE B 1 207 ? 33.886 -7.721 -15.416 1.00 37.19 201 ILE B N 1
ATOM 3221 C CA . ILE B 1 207 ? 35.180 -7.332 -15.968 1.00 50.98 201 ILE B CA 1
ATOM 3222 C C . ILE B 1 207 ? 36.027 -6.555 -14.995 1.00 70.15 201 ILE B C 1
ATOM 3223 O O . ILE B 1 207 ? 36.820 -7.188 -14.305 1.00 39.86 201 ILE B O 1
#

Sequence (406 aa):
HAPAELPKLGFNWKDGCAPVFSPRQMELHYTKHHKAYVDKLNALAGTTYDGKSIEEIILAVANDAEKKGLFNQAAQHFNHTFYFRCITPNGKAMPKSLESAVTAQFGSVEQFKDAFVQAGVNNFGSGWTWLCVDPSNKNQLVIDNTSNAGCPLTKGLRPVLAVDVWEHAYYKDFENRRPDYLKEIWSVIDWEFVAKMHAQAIKHHAPAELPKLGFNWKDGCAPVFSPRQMELHYTKHHKAYVDKLNALAGTTYDGKSIEEIILAVANDAEKKGLFNQAAQHFNHTFYFRCITPNGKAMPKSLESAVTAQFGSVEQFKDAFVQAGVNNFGSGWTWLCVDPSNKNQLVIDNTSNAGCPLTKGLRPVLAVDVWEHAYYKDFENRRPDYLKEIWSVIDWEFVAKMHAQAI